Protein AF-A0A9Q1B9K4-F1 (afdb_monomer_lite)

Organism: NCBI:txid171643

pLDDT: mean 74.3, std 15.11, range [30.02, 96.0]

InterPro domains:
  IPR001128 Cytochrome P450 [PF00067] (3-226)
  IPR001128 Cytochrome P450 [PF00067] (227-442)
  IPR001128 Cytochrome P450 [PF00067] (481-640)
  IPR002401 Cytochrome P450, E-class, group I [PR00463] (14-33)
  IPR002401 Cytochrome P450, E-class, group I [PR00463] (38-59)
  IPR002401 Cytochrome P450, E-class, group I [PR00463] (129-147)
  IPR002401 Cytochrome P450, E-class, group I [PR00463] (555-565)
  IPR036396 Cytochrome P450 superfamily [G3DSA:1.10.630.10] (1-227)
  IPR036396 Cytochrome P450 superfamily [G3DSA:1.10.630.10] (228-448)
  IPR036396 Cytochrome P450 superfamily [G3DSA:1.10.630.10] (464-645)
  IPR036396 Cytochrome P450 superfamily [SSF48264] (3-226)
  IPR036396 Cytochrome P450 superfamily [SSF48264] (226-443)
  IPR036396 Cytochrome P450 superfamily [SSF48264] (481-637)
  IPR050182 Cytochrome P450 family 2 [PTHR24300] (11-228)

Secondary structure (DSSP, 8-state):
--SS-HHHHHHHHHHHH-SEEEEEETTEEEEEE-SHHHHHIIIIITTTTT-S----HHHHHHHTT-SSSS--HHHHHHHHHHHHHHHHHTTTTSHHHHHHHHHHHHHHHHHHHTTTT-----HHHHHHHHHHHHHHHHHS----TT-HHHHHHHHHHHHHHHHHTSHHHHHHHH-GGGGGS-HHHHHHHHHHHHHHHHHHHHHHHHHHT--SS---SHHHHHHHHHHHHHHHH-SEEEEEETTEEEEEE-SHHHHHIIIIITTTTT------HHHHHHHTT-SSSS--HHHHHHHHHHHHHHHHHTTTTSHHHHHHHHHHHHHHHHHHHTTTT----THHHHHHHHHHHHHHHHTS----TT-THHHHHHHHHHHHHHHHTSHHHHHHHH-GGGGGG-HHHHHHHHHHHHHHHHHHHHHHHHHHT--TTS--SHHHHHHHHHHHHHHHHHHHHHHHHHHHHSS----EE--S-TT---HHHHHHH-SEEEEEETTEEEEEE-SHHHHHIIIIITTTTT------HHHHHHHTT-STTT--HHHHHHHHHHHHHHHHHTTTTSHHHHHHHHHHHHHHHHHHHTTTT----HHHHHHHHHHHHHHHHHHS----TT-HHHHHHHHHHHHHHHHHHSHHHHHHHHHHH--

Radius of gyration: 34.93 Å; chains: 1; bounding box: 113×52×79 Å

Foldseek 3Di:
DPLVCVVVVVVVVCVVVNQWDWDQQQPDIDIHGHDDVRCCCVCPVVVVVNVFADPFPLLCQQQVLADAPHHGDPRNVVRVVLVVVLVVVCADPHCNLVVLLVVLVVVLVVVVVVCVPPDDDCVLVVLLSVVQSVCCQAQVGHDDSPPVVSSLLSVLVVLLVDLCSHPLSSVCRSPVLCNVVDCSSVSNNVSSVVVVVVVVVSLVVCVVVQDPVDQSHPSSVVVVVVVVVCVVQDQWDWDDDDPDIDIHGHDDVRCCCDCPVVVVVVQADPQQPLLCVLQVLADQPRHGAPRNVVRVVLLVVLLVVLAPPHCNLVVLLVVLVVVLVVVVVVVVPPDDDCPLSVQLSVVQSVCCAAQVDGDDSPDVVSVLLVVLVVLLVVLCPRPLSVVCSVPVVCVVSRPSSVSSNVSSVVVVVVVVVSLVVCVVVADLVDQRHNSSSVVNVVVVVCVVVVVVVVVVVVVCVVVPADADEDDFFPPPPDPVCCVVGNQWYWYDLDPDIDIHGHDDVRCCCDCPVVVVVVQADDDFPVVCVVQVLDDCVRNHHVNNVVRVVVVVVVLVVLPVPHVVLVVLLVVLVVVLVVVVVVCVPPDDDPVLSVLLSVVQSVCCSVVVDGDDSPPPVSSVVSVVVVVVVVVCRHVVVSVVRVVVVVD

Sequence (647 aa):
MDQKRPYRTMLKLSKEYGPVFSLQMGLQKMVVLTGYETIKEALVNQADAFAERPLIPIFEAFAKGFGILFSHGENWKAMRRFALATLRDYGMGKRSIEDKIVEECNVLIKKFKSYEGKPFETTMIMNAAVANIIVSILLGKRFEYEDPTIQRLLQLVNENVRLFGSPSVMLCNMFPALGLLFGARKTVLNNRDEIHAFITATFINHLKDLDKNDQRSFIDTFLIQQQKLSKKYGPIFSLQMGLRKMVVLTGYETVKEALVDQADAFAERPIVPMFEEFSNGLGISFSHGENWKVMRRFALATLRDYGMGKRAIEDKAVEECNVLIKKIGSYEGKPLNTTADINVAIANIMLSIMLGKRFEYDDPTIPRLLHLINENLRLIGTPSVMLFNSFPSLGFLSGARKTLLNNRDELHSFVRATLTNCQNDLDKNNPKNFIDAFLIRQQELFEMVGLALCKYKSASKCLGERSILVKGGLEIIDEVFVQKYGPVFSLHLGLQKIVVLTGYETVKEALVDQADAFAERPYIPLFEEFTKGFGIVRAHGENWKVMRRFTLATLRDYGMGKRSIEDKIVEECVTLVKKFESFERKPFETTQVMNAAVANIIVSILLGKRFEYENLTFQQLLQLVDKIVLLFATPSAMVIEQTFLET

Structure (mmCIF, N/CA/C/O backbone):
data_AF-A0A9Q1B9K4-F1
#
_entry.id   AF-A0A9Q1B9K4-F1
#
loop_
_atom_site.group_PDB
_atom_site.id
_atom_site.type_symbol
_atom_site.label_atom_id
_atom_site.label_alt_id
_atom_site.label_comp_id
_atom_site.label_asym_id
_atom_site.label_entity_id
_atom_site.label_seq_id
_atom_site.pdbx_PDB_ins_code
_atom_site.Cartn_x
_atom_site.Cartn_y
_atom_site.Cartn_z
_atom_site.occupancy
_atom_site.B_iso_or_equiv
_atom_site.auth_seq_id
_atom_site.auth_comp_id
_atom_site.auth_asym_id
_atom_site.auth_atom_id
_atom_site.pdbx_PDB_model_num
ATOM 1 N N . MET A 1 1 ? -11.949 20.423 -26.618 1.00 69.81 1 MET A N 1
ATOM 2 C CA . MET A 1 1 ? -12.929 19.360 -26.295 1.00 69.81 1 MET A CA 1
ATOM 3 C C . MET A 1 1 ? -14.058 19.969 -25.474 1.00 69.81 1 MET A C 1
ATOM 5 O O . MET A 1 1 ? -13.754 20.741 -24.572 1.00 69.81 1 MET A O 1
ATOM 9 N N . ASP A 1 2 ? -15.327 19.659 -25.765 1.00 76.00 2 ASP A N 1
ATOM 10 C CA . ASP A 1 2 ? -16.443 20.007 -24.866 1.00 76.00 2 ASP A CA 1
ATOM 11 C C . ASP A 1 2 ? -16.260 19.255 -23.540 1.00 76.00 2 ASP A C 1
ATOM 13 O O . ASP A 1 2 ? -16.416 18.035 -23.483 1.00 76.00 2 ASP A O 1
ATOM 17 N N . GLN A 1 3 ? -15.889 19.982 -22.484 1.00 67.88 3 GLN A N 1
ATOM 18 C CA . GLN A 1 3 ? -15.562 19.399 -21.182 1.00 67.88 3 GLN A CA 1
ATOM 19 C C . GLN A 1 3 ? -16.783 18.832 -20.448 1.00 67.88 3 GLN A C 1
ATOM 21 O O . GLN A 1 3 ? -16.626 17.960 -19.600 1.00 67.88 3 GLN A O 1
ATOM 26 N N . LYS A 1 4 ? -17.999 19.300 -20.760 1.00 68.88 4 LYS A N 1
ATOM 27 C CA . LYS A 1 4 ? -19.233 18.809 -20.128 1.00 68.88 4 LYS A CA 1
ATOM 28 C C . LYS A 1 4 ? -19.814 17.615 -20.878 1.00 68.88 4 LYS A C 1
ATOM 30 O O . LYS A 1 4 ? -20.524 16.804 -20.288 1.00 68.88 4 LYS A O 1
ATOM 35 N N . ARG A 1 5 ? -19.563 17.517 -22.187 1.00 79.69 5 ARG A N 1
ATOM 36 C CA . ARG A 1 5 ? -20.076 16.441 -23.053 1.00 79.69 5 ARG A CA 1
ATOM 37 C C . ARG A 1 5 ? -18.985 15.923 -23.998 1.00 79.69 5 ARG A C 1
ATOM 39 O O . ARG A 1 5 ? -19.125 16.042 -25.220 1.00 79.69 5 ARG A O 1
ATOM 46 N N . PRO A 1 6 ? -17.920 15.294 -23.466 1.00 80.25 6 PRO A N 1
ATOM 47 C CA . PRO A 1 6 ? -16.776 14.853 -24.266 1.00 80.25 6 PRO A CA 1
ATOM 48 C C . PRO A 1 6 ? -17.174 13.875 -25.378 1.00 80.25 6 PRO A C 1
ATOM 50 O O . PRO A 1 6 ? -16.668 13.986 -26.494 1.00 80.25 6 PRO A O 1
ATOM 53 N N . TYR A 1 7 ? -18.168 13.011 -25.136 1.00 83.69 7 TYR A N 1
ATOM 54 C CA . TYR A 1 7 ? -18.694 12.071 -26.135 1.00 83.69 7 TYR A CA 1
ATOM 55 C C . TYR A 1 7 ? -19.173 12.759 -27.428 1.00 83.69 7 TYR A C 1
ATOM 57 O O . TYR A 1 7 ? -19.006 12.208 -28.511 1.00 83.69 7 TYR A O 1
ATOM 65 N N . ARG A 1 8 ? -19.709 13.990 -27.359 1.00 89.44 8 ARG A N 1
ATOM 66 C CA . ARG A 1 8 ? -20.133 14.739 -28.558 1.00 89.44 8 ARG A CA 1
ATOM 67 C C . ARG A 1 8 ? -18.949 15.186 -29.400 1.00 89.44 8 ARG A C 1
ATOM 69 O O . ARG A 1 8 ? -19.062 15.238 -30.618 1.00 89.44 8 ARG A O 1
ATOM 76 N N . THR A 1 9 ? -17.835 15.527 -28.753 1.00 88.69 9 THR A N 1
ATOM 77 C CA . THR A 1 9 ? -16.597 15.868 -29.462 1.00 88.69 9 THR A CA 1
ATOM 78 C C . THR A 1 9 ? -16.044 14.621 -30.147 1.00 88.69 9 THR A C 1
ATOM 80 O O . THR A 1 9 ? -15.732 14.685 -31.330 1.00 88.69 9 THR A O 1
ATOM 83 N N . MET A 1 10 ? -16.032 13.476 -29.455 1.00 91.00 10 MET A N 1
ATOM 84 C CA . MET A 1 10 ? -15.588 12.200 -30.033 1.00 91.00 10 MET A CA 1
ATOM 85 C C . MET A 1 10 ? -16.417 11.793 -31.255 1.00 91.00 10 MET A C 1
ATOM 87 O O . MET A 1 10 ? -15.850 11.411 -32.269 1.00 91.00 10 MET A O 1
ATOM 91 N N . LEU A 1 11 ? -17.743 11.958 -31.203 1.00 90.12 11 LEU A N 1
ATOM 92 C CA . LEU A 1 11 ? -18.631 11.678 -32.340 1.00 90.12 11 LEU A CA 1
ATOM 93 C C . LEU A 1 11 ? -18.466 12.648 -33.519 1.00 90.12 11 LEU A C 1
ATOM 95 O O . LEU A 1 11 ? -18.821 12.312 -34.644 1.00 90.12 11 LEU A O 1
ATOM 99 N N . LYS A 1 12 ? -17.995 13.878 -33.284 1.00 92.69 12 LYS A N 1
ATOM 100 C CA . LYS A 1 12 ? -17.658 14.802 -34.377 1.00 92.69 12 LYS A CA 1
ATOM 101 C C . LYS A 1 12 ? -16.348 14.388 -35.034 1.00 92.69 12 LYS A C 1
ATOM 103 O O . LYS A 1 12 ? -16.299 14.296 -36.252 1.00 92.69 12 LYS A O 1
ATOM 108 N N . LEU A 1 13 ? -15.337 14.075 -34.225 1.00 92.12 13 LEU A N 1
ATOM 109 C CA . LEU A 1 13 ? -14.039 13.607 -34.707 1.00 92.12 13 LEU A CA 1
ATOM 110 C C . LEU A 1 13 ? -14.161 12.281 -35.461 1.00 92.12 13 LEU A C 1
ATOM 112 O O . LEU A 1 13 ? -13.518 12.118 -36.487 1.00 92.12 13 LEU A O 1
ATOM 116 N N . SER A 1 14 ? -15.050 11.375 -35.048 1.00 94.69 14 SER A N 1
ATOM 117 C CA . SER A 1 14 ? -15.260 10.127 -35.788 1.00 94.69 14 SER A CA 1
ATOM 118 C C . SER A 1 14 ? -15.843 10.326 -37.189 1.00 94.69 14 SER A C 1
ATOM 120 O O . SER A 1 14 ? -15.639 9.488 -38.062 1.00 94.69 14 SER A O 1
ATOM 122 N N . LYS A 1 15 ? -16.563 11.430 -37.435 1.00 94.06 15 LYS A N 1
ATOM 123 C CA . LYS A 1 15 ? -17.042 11.776 -38.784 1.00 94.06 15 LYS A CA 1
ATOM 124 C C . LYS A 1 15 ? -15.919 12.276 -39.691 1.00 94.06 15 LYS A C 1
ATOM 126 O O . LYS A 1 15 ? -16.042 12.156 -40.901 1.00 94.06 15 LYS A O 1
ATOM 131 N N . GLU A 1 16 ? -14.869 12.847 -39.112 1.00 95.19 16 GLU A N 1
ATOM 132 C CA . GLU A 1 16 ? -13.736 13.431 -39.836 1.00 95.19 16 GLU A CA 1
ATOM 133 C C . GLU A 1 16 ? -12.603 12.413 -40.035 1.00 95.19 16 GLU A C 1
ATOM 135 O O . GLU A 1 16 ? -12.105 12.254 -41.142 1.00 95.19 16 GLU A O 1
ATOM 140 N N . TYR A 1 17 ? -12.240 11.681 -38.978 1.00 94.56 17 TYR A N 1
ATOM 141 C CA . TYR A 1 17 ? -11.099 10.755 -38.950 1.00 94.56 17 TYR A CA 1
ATOM 142 C C . TYR A 1 17 ? -11.498 9.280 -39.100 1.00 94.56 17 TYR A C 1
ATOM 144 O O . TYR A 1 17 ? -10.634 8.408 -39.151 1.00 94.56 17 TYR A O 1
ATOM 152 N N . GLY A 1 18 ? -12.798 8.990 -39.177 1.00 94.88 18 GLY A N 1
ATOM 153 C CA . GLY A 1 18 ? -13.329 7.636 -39.289 1.00 94.88 18 GLY A CA 1
ATOM 154 C C . GLY A 1 18 ? -13.598 6.951 -37.940 1.00 94.88 18 GLY A C 1
ATOM 155 O O . GLY A 1 18 ? -13.447 7.547 -36.870 1.00 94.88 18 GLY A O 1
ATOM 156 N N . PRO A 1 19 ? -14.039 5.679 -37.968 1.00 93.94 19 PRO A N 1
ATOM 157 C CA . PRO A 1 19 ? -14.547 4.984 -36.787 1.00 93.94 19 PRO A CA 1
ATOM 158 C C . PRO A 1 19 ? -13.469 4.605 -35.758 1.00 93.94 19 PRO A C 1
ATOM 160 O O . PRO A 1 19 ? -13.807 4.372 -34.595 1.00 93.94 19 PRO A O 1
ATOM 163 N N . VAL A 1 20 ? -12.195 4.578 -36.165 1.00 96.00 20 VAL A N 1
ATOM 164 C CA . VAL A 1 20 ? -11.020 4.344 -35.313 1.00 96.00 20 VAL A CA 1
ATOM 165 C C . VAL A 1 20 ? -10.058 5.507 -35.487 1.00 96.00 20 VAL A C 1
ATOM 167 O O . VAL A 1 20 ? -9.536 5.721 -36.577 1.00 96.00 20 VAL A O 1
ATOM 170 N N . PHE A 1 21 ? -9.789 6.240 -34.413 1.00 94.38 21 PHE A N 1
ATOM 171 C CA . PHE A 1 21 ? -8.839 7.351 -34.442 1.00 94.38 21 PHE A CA 1
ATOM 172 C C . PHE A 1 21 ? -8.091 7.469 -33.117 1.00 94.38 21 PHE A C 1
ATOM 174 O O . PHE A 1 21 ? -8.570 7.030 -32.070 1.00 94.38 21 PHE A O 1
ATOM 181 N N . SER A 1 22 ? -6.895 8.056 -33.150 1.00 92.94 22 SER A N 1
ATOM 182 C CA . SER A 1 22 ? -6.086 8.271 -31.948 1.00 92.94 22 SER A CA 1
ATOM 183 C C . SER A 1 22 ? -6.101 9.724 -31.495 1.00 92.94 22 SER A C 1
ATOM 185 O O . SER A 1 22 ? -6.027 10.633 -32.317 1.00 92.94 22 SER A O 1
ATOM 187 N N . LEU A 1 23 ? -6.110 9.932 -30.182 1.00 89.25 23 LEU A N 1
ATOM 188 C CA . LEU A 1 23 ? -5.998 11.227 -29.527 1.00 89.25 23 LEU A CA 1
ATOM 189 C C . LEU A 1 23 ? -4.808 11.231 -28.579 1.00 89.25 23 LEU A C 1
ATOM 191 O O . LEU A 1 23 ? -4.633 10.303 -27.791 1.00 89.25 23 LEU A O 1
ATOM 195 N N . GLN A 1 24 ? -4.033 12.309 -28.606 1.00 86.75 24 GLN A N 1
ATOM 196 C CA . GLN A 1 24 ? -3.024 12.558 -27.586 1.00 86.75 24 GLN A CA 1
ATOM 197 C C . GLN A 1 24 ? -3.665 13.319 -26.423 1.00 86.75 24 GLN A C 1
ATOM 199 O O . GLN A 1 24 ? -4.112 14.456 -26.566 1.00 86.75 24 GLN A O 1
ATOM 204 N N . MET A 1 25 ? -3.730 12.675 -25.264 1.00 76.69 25 MET A N 1
ATOM 205 C CA . MET A 1 25 ? -4.415 13.155 -24.072 1.00 76.69 25 MET A CA 1
ATOM 206 C C . MET A 1 25 ? -3.388 13.373 -22.965 1.00 76.69 25 MET A C 1
ATOM 208 O O . MET A 1 25 ? -3.104 12.497 -22.149 1.00 76.69 25 MET A O 1
ATOM 212 N N . GLY A 1 26 ? -2.792 14.567 -22.977 1.00 80.31 26 GLY A N 1
ATOM 213 C CA . GLY A 1 26 ? -1.628 14.875 -22.151 1.00 80.31 26 GLY A CA 1
ATOM 214 C C . GLY A 1 26 ? -0.445 14.019 -22.593 1.00 80.31 26 GLY A C 1
ATOM 215 O O . GLY A 1 26 ? -0.083 14.016 -23.769 1.00 80.31 26 GLY A O 1
ATOM 216 N N . LEU A 1 27 ? 0.128 13.258 -21.662 1.00 78.88 27 LEU A N 1
ATOM 217 C CA . LEU A 1 27 ? 1.245 12.352 -21.950 1.00 78.88 27 LEU A CA 1
ATOM 218 C C . LEU A 1 27 ? 0.803 10.987 -22.508 1.00 78.88 27 LEU A C 1
ATOM 220 O O . LEU A 1 27 ? 1.645 10.214 -22.956 1.00 78.88 27 LEU A O 1
ATOM 224 N N . GLN A 1 28 ? -0.499 10.680 -22.513 1.00 77.81 28 GLN A N 1
ATOM 225 C CA . GLN A 1 28 ? -1.016 9.374 -22.925 1.00 77.81 28 GLN A CA 1
ATOM 226 C C . GLN A 1 28 ? -1.666 9.420 -24.308 1.00 77.81 28 GLN A C 1
ATOM 228 O O . GLN A 1 28 ? -2.489 10.287 -24.595 1.00 77.81 28 GLN A O 1
ATOM 233 N N . LYS A 1 29 ? -1.350 8.435 -25.151 1.00 87.62 29 LYS A N 1
ATOM 234 C CA . LYS A 1 29 ? -2.057 8.203 -26.413 1.00 87.62 29 LYS A CA 1
ATOM 235 C C . LYS A 1 29 ? -3.284 7.329 -26.148 1.00 87.62 29 LYS A C 1
ATOM 237 O O . LYS A 1 29 ? -3.152 6.238 -25.605 1.00 87.62 29 LYS A O 1
ATOM 242 N N . MET A 1 30 ? -4.464 7.796 -26.542 1.00 86.94 30 MET A N 1
ATOM 243 C CA . MET A 1 30 ? -5.721 7.047 -26.469 1.00 86.94 30 MET A CA 1
ATOM 244 C C . MET A 1 30 ? -6.222 6.716 -27.871 1.00 86.94 30 MET A C 1
ATOM 246 O O . MET A 1 30 ? -6.117 7.538 -28.776 1.00 86.94 30 MET A O 1
ATOM 250 N N . VAL A 1 31 ? -6.792 5.527 -28.050 1.00 91.44 31 VAL A N 1
ATOM 251 C CA . VAL A 1 31 ? -7.508 5.148 -29.274 1.00 91.44 31 VAL A CA 1
ATOM 252 C C . VAL A 1 31 ? -8.999 5.160 -28.970 1.00 91.44 31 VAL A C 1
ATOM 254 O O . VAL A 1 31 ? -9.439 4.583 -27.977 1.00 91.44 31 VAL A O 1
ATOM 257 N N . VAL A 1 32 ? -9.769 5.847 -29.806 1.00 92.38 32 VAL A N 1
ATOM 258 C CA . VAL A 1 32 ? -11.221 5.948 -29.692 1.00 92.38 32 VAL A CA 1
ATOM 259 C C . VAL A 1 32 ? -11.851 5.0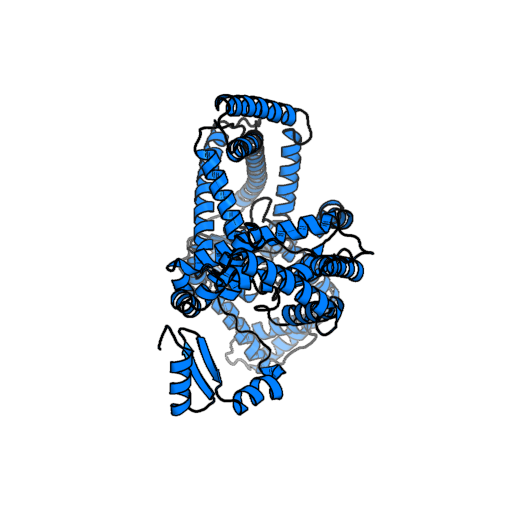69 -30.762 1.00 92.38 32 VAL A C 1
ATOM 261 O O . VAL A 1 32 ? -11.532 5.189 -31.944 1.00 92.38 32 VAL A O 1
ATOM 264 N N . LEU A 1 33 ? -12.755 4.194 -30.326 1.00 93.56 33 LEU A N 1
ATOM 265 C CA . LEU A 1 33 ? -13.547 3.318 -31.180 1.00 93.56 33 LEU A CA 1
ATOM 266 C C . LEU A 1 33 ? -14.987 3.825 -31.209 1.00 93.56 33 LEU A C 1
ATOM 268 O O . LEU A 1 33 ? -15.574 4.106 -30.161 1.00 93.56 33 LEU A O 1
ATOM 272 N N . THR A 1 34 ? -15.563 3.945 -32.400 1.00 93.88 34 THR A N 1
ATOM 273 C CA . THR A 1 34 ? -16.932 4.431 -32.590 1.00 93.88 34 THR A CA 1
ATOM 274 C C . THR A 1 34 ? -17.671 3.598 -33.630 1.00 93.88 34 THR A C 1
ATOM 276 O O . THR A 1 34 ? -17.071 3.082 -34.566 1.00 93.88 34 THR A O 1
ATOM 279 N N . GLY A 1 35 ? -18.991 3.487 -33.474 1.00 91.25 35 GLY A N 1
ATOM 280 C CA . GLY A 1 35 ? -19.830 2.670 -34.352 1.00 91.25 35 GLY A CA 1
ATOM 281 C C . GLY A 1 35 ? -19.901 1.205 -33.917 1.00 91.25 35 GLY A C 1
ATOM 282 O O . GLY A 1 35 ? -18.979 0.665 -33.309 1.00 91.25 35 GLY A O 1
ATOM 283 N N . TYR A 1 36 ? -21.038 0.571 -34.204 1.00 93.06 36 TYR A N 1
ATOM 284 C CA . TYR A 1 36 ? -21.343 -0.782 -33.736 1.00 93.06 36 TYR A CA 1
ATOM 285 C C . TYR A 1 36 ? -20.334 -1.821 -34.238 1.00 93.06 36 TYR A C 1
ATOM 287 O O . TYR A 1 36 ? -19.786 -2.557 -33.422 1.00 93.06 36 TYR A O 1
ATOM 295 N N . GLU A 1 37 ? -20.039 -1.838 -35.542 1.00 94.38 37 GLU A N 1
ATOM 296 C CA . GLU A 1 37 ? -19.149 -2.845 -36.139 1.00 94.38 37 GLU A CA 1
ATOM 297 C C . GLU A 1 37 ? -17.742 -2.800 -35.540 1.00 94.38 37 GLU A C 1
ATOM 299 O O . GLU A 1 37 ? -17.208 -3.822 -35.123 1.00 94.38 37 GLU A O 1
ATOM 304 N N . THR A 1 38 ? -17.167 -1.606 -35.394 1.00 94.44 38 THR A N 1
ATOM 305 C CA . THR A 1 38 ? -15.834 -1.420 -34.805 1.00 94.44 38 THR A CA 1
ATOM 306 C C . THR A 1 38 ? -15.789 -1.818 -33.330 1.00 94.44 38 THR A C 1
ATOM 308 O O . THR A 1 38 ? -14.827 -2.443 -32.887 1.00 94.44 38 THR A O 1
ATOM 311 N N . ILE A 1 39 ? -16.826 -1.481 -32.556 1.00 92.88 39 ILE A N 1
ATOM 312 C CA . ILE A 1 39 ? -16.910 -1.862 -31.139 1.00 92.88 39 ILE A CA 1
ATOM 313 C C . ILE A 1 39 ? -17.082 -3.379 -30.998 1.00 92.88 39 ILE A C 1
ATOM 315 O O . ILE A 1 39 ? -16.452 -3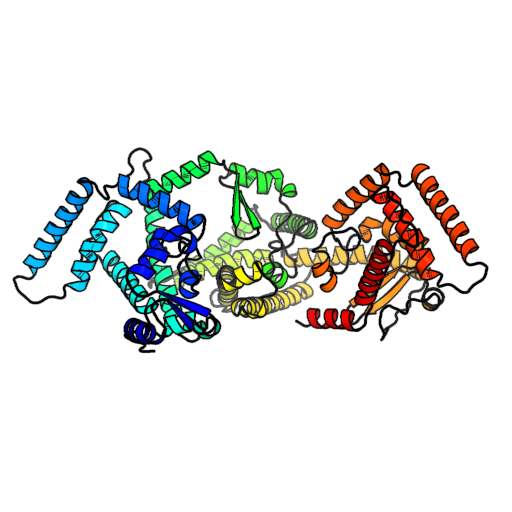.979 -30.130 1.00 92.88 39 ILE A O 1
ATOM 319 N N . LYS A 1 40 ? -17.908 -4.004 -31.845 1.00 91.12 40 LYS A N 1
ATOM 320 C CA . LYS A 1 40 ? -18.105 -5.458 -31.870 1.00 91.12 40 LYS A CA 1
ATOM 321 C C . LYS A 1 40 ? -16.815 -6.181 -32.246 1.00 91.12 40 LYS A C 1
ATOM 323 O O . LYS A 1 40 ? -16.445 -7.136 -31.569 1.00 91.12 40 LYS A O 1
ATOM 328 N N . GLU A 1 41 ? -16.116 -5.704 -33.270 1.00 92.62 41 GLU A N 1
ATOM 329 C CA . GLU A 1 41 ? -14.839 -6.277 -33.689 1.00 92.62 41 GLU A CA 1
ATOM 330 C C . GLU A 1 41 ? -13.822 -6.251 -32.539 1.00 92.62 41 GLU A C 1
ATOM 332 O O . GLU A 1 41 ? -13.275 -7.289 -32.175 1.00 92.62 41 GLU A O 1
ATOM 337 N N . ALA A 1 42 ? -13.644 -5.102 -31.881 1.00 90.50 42 ALA A N 1
ATOM 338 C CA . ALA A 1 42 ? -12.679 -4.972 -30.792 1.00 90.50 42 ALA A CA 1
ATOM 339 C C . ALA A 1 42 ? -13.084 -5.728 -29.512 1.00 90.50 42 ALA A C 1
ATOM 341 O O . ALA A 1 42 ? -12.277 -6.452 -28.937 1.00 90.50 42 ALA A O 1
ATOM 342 N N . LEU A 1 43 ? -14.323 -5.563 -29.036 1.00 87.56 43 LEU A N 1
ATOM 343 C CA . LEU A 1 43 ? -14.731 -6.046 -27.709 1.00 87.56 43 LEU A CA 1
ATOM 344 C C . LEU A 1 43 ? -15.316 -7.466 -27.705 1.00 87.56 43 LEU A C 1
ATOM 346 O O . LEU A 1 43 ? -15.463 -8.041 -26.626 1.00 87.56 43 LEU A O 1
ATOM 350 N N . VAL A 1 44 ? -15.672 -8.022 -28.869 1.00 86.50 44 VAL A N 1
ATOM 351 C CA . VAL A 1 44 ? -16.234 -9.379 -28.993 1.00 86.50 44 VAL A CA 1
ATOM 352 C C . VAL A 1 44 ? -15.312 -10.273 -29.810 1.00 86.50 44 VAL A C 1
ATOM 354 O O . VAL A 1 44 ? -14.855 -11.289 -29.293 1.00 86.50 44 VAL A O 1
ATOM 357 N N . ASN A 1 45 ? -15.008 -9.897 -31.054 1.00 88.62 45 ASN A N 1
ATOM 358 C CA . ASN A 1 45 ? -14.228 -10.761 -31.949 1.00 88.62 45 ASN A CA 1
ATOM 359 C C . ASN A 1 45 ? -12.746 -10.816 -31.540 1.00 88.62 45 ASN A C 1
ATOM 361 O O . ASN A 1 45 ? -12.113 -11.861 -31.660 1.00 88.62 45 ASN A O 1
ATOM 365 N N . GLN A 1 46 ? -12.219 -9.718 -30.989 1.00 89.31 46 GLN A N 1
ATOM 366 C CA . GLN A 1 46 ? -10.847 -9.597 -30.480 1.00 89.31 46 GLN A CA 1
ATOM 367 C C . GLN A 1 46 ? -10.806 -9.387 -28.959 1.00 89.31 46 GLN A C 1
ATOM 369 O O . GLN A 1 46 ? -9.908 -8.724 -28.436 1.00 89.31 46 GLN A O 1
ATOM 374 N N . ALA A 1 47 ? -11.778 -9.957 -28.237 1.00 77.31 47 ALA A N 1
ATOM 375 C CA . ALA A 1 47 ? -11.985 -9.703 -26.813 1.00 77.31 47 ALA A CA 1
ATOM 376 C C . ALA A 1 47 ? -10.716 -9.876 -25.961 1.00 77.31 47 ALA A C 1
ATOM 378 O O . ALA A 1 47 ? -10.498 -9.074 -25.059 1.00 77.31 47 ALA A O 1
ATOM 379 N N . ASP A 1 48 ? -9.858 -10.856 -26.265 1.00 76.81 48 ASP A N 1
ATOM 380 C CA . ASP A 1 48 ? -8.615 -11.092 -25.518 1.00 76.81 48 ASP A CA 1
ATOM 381 C C . ASP A 1 48 ? -7.603 -9.944 -25.661 1.00 76.81 48 ASP A C 1
ATOM 383 O O . ASP A 1 48 ? -6.964 -9.565 -24.680 1.00 76.81 48 ASP A O 1
ATOM 387 N N . ALA A 1 49 ? -7.499 -9.333 -26.847 1.00 78.56 49 ALA A N 1
ATOM 388 C CA . ALA A 1 49 ? -6.595 -8.208 -27.098 1.00 78.56 49 ALA A CA 1
ATOM 389 C C . ALA A 1 49 ? -7.067 -6.906 -26.421 1.00 78.56 49 ALA A C 1
ATOM 391 O O . ALA A 1 49 ? -6.252 -6.051 -26.081 1.00 78.56 49 ALA A O 1
ATOM 392 N N . PHE A 1 50 ? -8.378 -6.765 -26.193 1.00 82.31 50 PHE A N 1
ATOM 393 C CA . PHE A 1 50 ? -9.002 -5.589 -25.569 1.00 82.31 50 PHE A CA 1
ATOM 394 C C . PHE A 1 50 ? -9.513 -5.855 -24.140 1.00 82.31 50 PHE A C 1
ATOM 396 O O . PHE A 1 50 ? -10.213 -5.020 -23.560 1.00 82.31 50 PHE A O 1
ATOM 403 N N . ALA A 1 51 ? -9.175 -7.007 -23.551 1.00 75.44 51 ALA A N 1
ATOM 404 C CA . ALA A 1 51 ? -9.662 -7.410 -22.232 1.00 75.44 51 ALA A CA 1
ATOM 405 C C . ALA A 1 51 ? -9.046 -6.590 -21.089 1.00 75.44 51 ALA A C 1
ATOM 407 O O . ALA A 1 51 ? -9.658 -6.475 -20.020 1.00 75.44 51 ALA A O 1
ATOM 408 N N . GLU A 1 52 ? -7.846 -6.042 -21.295 1.00 78.00 52 GLU A N 1
ATOM 409 C CA . GLU A 1 52 ? -7.100 -5.330 -20.260 1.00 78.00 52 GLU A CA 1
ATOM 410 C C . GLU A 1 52 ? -7.760 -4.007 -19.838 1.00 78.00 52 GLU A C 1
ATOM 412 O O . GLU A 1 52 ? -8.709 -3.497 -20.443 1.00 78.00 52 GLU A O 1
ATOM 417 N N . ARG A 1 53 ? -7.290 -3.463 -18.714 1.00 76.88 53 ARG A N 1
ATOM 418 C CA . ARG A 1 53 ? -7.733 -2.177 -18.177 1.00 76.88 53 ARG A CA 1
ATOM 419 C C . ARG A 1 53 ? -6.555 -1.206 -18.219 1.00 76.88 53 ARG A C 1
ATOM 421 O O . ARG A 1 53 ? -5.463 -1.572 -17.791 1.00 76.88 53 ARG A O 1
ATOM 428 N N . PRO A 1 54 ? -6.748 0.023 -18.726 1.00 73.94 54 PRO A N 1
ATOM 429 C CA . PRO A 1 54 ? -5.678 1.006 -18.728 1.00 73.94 54 PRO A CA 1
ATOM 430 C C . PRO A 1 54 ? -5.324 1.415 -17.295 1.00 73.94 54 PRO A C 1
ATOM 432 O O . PRO A 1 54 ? -6.208 1.623 -16.458 1.00 73.94 54 PRO A O 1
ATOM 435 N N . LEU A 1 55 ? -4.027 1.601 -17.039 1.00 76.06 55 LEU A N 1
ATOM 436 C CA . LEU A 1 55 ? -3.517 2.160 -15.787 1.00 76.06 55 LEU A CA 1
ATOM 437 C C . LEU A 1 55 ? -3.852 3.654 -15.720 1.00 76.06 55 LEU A C 1
ATOM 439 O O . LEU A 1 55 ? -3.109 4.509 -16.210 1.00 76.06 55 LEU A O 1
ATOM 443 N N . ILE A 1 56 ? -5.004 3.970 -15.131 1.00 79.69 56 ILE A N 1
ATOM 444 C CA . ILE A 1 56 ? -5.466 5.347 -14.949 1.00 79.69 56 ILE A CA 1
ATOM 445 C C . ILE A 1 56 ? -5.060 5.819 -13.541 1.00 79.69 56 ILE A C 1
ATOM 447 O O . ILE A 1 56 ? -5.523 5.236 -12.557 1.00 79.69 56 ILE A O 1
ATOM 451 N N . PRO A 1 57 ? -4.262 6.898 -13.405 1.00 83.69 57 PRO A N 1
ATOM 452 C CA . PRO A 1 57 ? -3.683 7.331 -12.130 1.00 83.69 57 PRO A CA 1
ATOM 453 C C . PRO A 1 57 ? -4.675 7.480 -10.969 1.00 83.69 57 PRO A C 1
ATOM 455 O O . PRO A 1 57 ? -4.381 7.045 -9.853 1.00 83.69 57 PRO A O 1
ATOM 458 N N . ILE A 1 58 ? -5.856 8.071 -11.198 1.00 82.06 58 ILE A N 1
ATOM 459 C CA . ILE A 1 58 ? -6.861 8.221 -10.135 1.00 82.06 58 ILE A CA 1
ATOM 460 C C . ILE A 1 58 ? -7.452 6.875 -9.697 1.00 82.06 58 ILE A C 1
ATOM 462 O O . ILE A 1 58 ? -7.691 6.677 -8.506 1.00 82.06 58 ILE A O 1
ATOM 466 N N . PHE A 1 59 ? -7.649 5.937 -10.628 1.00 81.44 59 PHE A N 1
ATOM 467 C CA . PHE A 1 59 ? -8.170 4.605 -10.319 1.00 81.44 59 PHE A CA 1
ATOM 468 C C . PHE A 1 59 ? -7.121 3.754 -9.611 1.00 81.44 59 PHE A C 1
ATOM 470 O O . PHE A 1 59 ? -7.464 3.065 -8.657 1.00 81.44 59 PHE A O 1
ATOM 477 N N . GLU A 1 60 ? -5.844 3.884 -9.972 1.00 82.69 60 GLU A N 1
ATOM 478 C CA . GLU A 1 60 ? -4.748 3.262 -9.225 1.00 82.69 60 GLU A CA 1
ATOM 479 C C . GLU A 1 60 ? -4.650 3.802 -7.796 1.00 82.69 60 GLU A C 1
ATOM 481 O O . GLU A 1 60 ? -4.528 3.039 -6.840 1.00 82.69 60 GLU A O 1
ATOM 486 N N . ALA A 1 61 ? -4.783 5.115 -7.603 1.00 81.38 61 ALA A N 1
ATOM 487 C CA . ALA A 1 61 ? -4.786 5.692 -6.261 1.00 81.38 61 ALA A CA 1
ATOM 488 C C . ALA A 1 61 ? -5.996 5.220 -5.424 1.00 81.38 61 ALA A C 1
ATOM 490 O O . ALA A 1 61 ? -5.864 4.979 -4.217 1.00 81.38 61 ALA A O 1
ATOM 491 N N . PHE A 1 62 ? -7.160 5.060 -6.062 1.00 78.88 62 PHE A N 1
ATOM 492 C CA . PHE A 1 62 ? -8.404 4.622 -5.429 1.00 78.88 62 PHE A CA 1
ATOM 493 C C . PHE A 1 62 ? -8.407 3.118 -5.101 1.00 78.88 62 PHE A C 1
ATOM 495 O O . PHE A 1 62 ? -8.624 2.739 -3.952 1.00 78.88 62 PHE A O 1
ATOM 502 N N . ALA A 1 63 ? -8.129 2.260 -6.084 1.00 73.31 63 ALA A N 1
ATOM 503 C CA . ALA A 1 63 ? -8.266 0.806 -5.993 1.00 73.31 63 ALA A CA 1
ATOM 504 C C . ALA A 1 63 ? -6.954 0.067 -5.680 1.00 73.31 63 ALA A C 1
ATOM 506 O O . ALA A 1 63 ? -6.999 -1.088 -5.260 1.00 73.31 63 ALA A O 1
ATOM 507 N N . LYS A 1 64 ? -5.790 0.713 -5.855 1.00 73.56 64 LYS A N 1
ATOM 508 C CA . LYS A 1 64 ? -4.448 0.118 -5.685 1.00 73.56 64 LYS A CA 1
ATOM 509 C C . LYS A 1 64 ? -4.252 -1.183 -6.488 1.00 73.56 64 LYS A C 1
ATOM 511 O O . LYS A 1 64 ? -3.620 -2.112 -5.998 1.00 73.56 64 LYS A O 1
ATOM 516 N N . GLY A 1 65 ? -4.854 -1.282 -7.675 1.00 71.25 65 GLY A N 1
ATOM 517 C CA . GLY A 1 65 ? -4.820 -2.490 -8.510 1.00 71.25 65 GLY A CA 1
ATOM 518 C C . GLY A 1 65 ? -5.646 -3.682 -7.992 1.00 71.25 65 GLY A C 1
ATOM 519 O O . GLY A 1 65 ? -5.558 -4.775 -8.556 1.00 71.25 65 GLY A O 1
ATOM 520 N N . PHE A 1 66 ? -6.458 -3.504 -6.941 1.00 74.75 66 PHE A N 1
ATOM 521 C CA . PHE A 1 66 ? -7.328 -4.540 -6.370 1.00 74.75 66 PHE A CA 1
ATOM 522 C C . PHE A 1 66 ? -8.799 -4.380 -6.794 1.00 74.75 66 PHE A C 1
ATOM 524 O O . PHE A 1 66 ? -9.225 -3.350 -7.316 1.00 74.75 66 PHE A O 1
ATOM 531 N N . GLY A 1 67 ? -9.603 -5.418 -6.549 1.00 73.19 67 GLY A N 1
ATOM 532 C CA . GLY A 1 67 ? -11.035 -5.440 -6.865 1.00 73.19 67 GLY A CA 1
ATOM 533 C C . GLY A 1 67 ? -11.337 -6.056 -8.232 1.00 73.19 67 GLY A C 1
ATOM 534 O O . GLY A 1 67 ? -10.608 -6.931 -8.693 1.00 73.19 67 GLY A O 1
ATOM 535 N N . ILE A 1 68 ? -12.440 -5.636 -8.863 1.00 76.81 68 ILE A N 1
ATOM 536 C CA . ILE A 1 68 ? -12.912 -6.166 -10.164 1.00 76.81 68 ILE A CA 1
ATOM 537 C C . ILE A 1 68 ? -12.992 -5.070 -11.232 1.00 76.81 68 ILE A C 1
ATOM 539 O O . ILE A 1 68 ? -12.735 -5.327 -12.403 1.00 76.81 68 ILE A O 1
ATOM 543 N N . LEU A 1 69 ? -13.378 -3.849 -10.857 1.00 73.06 69 LEU A N 1
ATOM 544 C CA . LEU A 1 69 ? -13.659 -2.792 -11.832 1.00 73.06 69 LEU A CA 1
ATOM 545 C C . LEU A 1 69 ? -12.379 -2.170 -12.417 1.00 73.06 69 LEU A C 1
ATOM 547 O O . LEU A 1 69 ? -12.340 -1.866 -13.608 1.00 73.06 69 LEU A O 1
ATOM 551 N N . PHE A 1 70 ? -11.348 -2.021 -11.580 1.00 74.25 70 PHE A N 1
ATOM 552 C CA . PHE A 1 70 ? -10.092 -1.324 -11.889 1.00 74.25 70 PHE A CA 1
ATOM 553 C C . PHE A 1 70 ? -8.846 -2.197 -11.678 1.00 74.25 70 PHE A C 1
ATOM 555 O O . PHE A 1 70 ? -7.748 -1.667 -11.568 1.00 74.25 70 PHE A O 1
ATOM 562 N N . SER A 1 71 ? -9.015 -3.512 -11.542 1.00 74.88 71 SER A N 1
ATOM 563 C CA . SER A 1 71 ? -7.904 -4.459 -11.448 1.00 74.88 71 SER A CA 1
ATOM 564 C C . SER A 1 71 ? -7.566 -5.038 -12.818 1.00 74.88 71 SER A C 1
ATOM 566 O O . SER A 1 71 ? -8.382 -5.004 -13.745 1.00 74.88 71 SER A O 1
ATOM 568 N N . HIS A 1 72 ? -6.368 -5.613 -12.923 1.00 71.06 72 HIS A N 1
ATOM 569 C CA . HIS A 1 72 ? -5.795 -6.092 -14.183 1.00 71.06 72 HIS A CA 1
ATOM 570 C C . HIS A 1 72 ? -5.228 -7.504 -14.020 1.00 71.06 72 HIS A C 1
ATOM 572 O O . HIS A 1 72 ? -5.031 -7.989 -12.899 1.00 71.06 72 HIS A O 1
ATOM 578 N N . GLY A 1 73 ? -4.949 -8.163 -15.146 1.00 77.00 73 GLY A N 1
ATOM 579 C CA . GLY A 1 73 ? -4.263 -9.454 -15.180 1.00 77.00 73 GLY A CA 1
ATOM 580 C C . GLY A 1 73 ? -4.966 -10.555 -14.379 1.00 77.00 73 GLY A C 1
ATOM 581 O O . GLY A 1 73 ? -6.194 -10.680 -14.381 1.00 77.00 73 GLY A O 1
ATOM 582 N N . GLU A 1 74 ? -4.180 -11.375 -13.681 1.00 74.88 74 GLU A N 1
ATOM 583 C CA . GLU A 1 74 ? -4.693 -12.532 -12.934 1.00 74.88 74 GLU A CA 1
ATOM 584 C C . GLU A 1 74 ? -5.573 -12.148 -11.737 1.00 74.88 74 GLU A C 1
ATOM 586 O O . GLU A 1 74 ? -6.544 -12.852 -11.448 1.00 74.88 74 GLU A O 1
ATOM 591 N N . ASN A 1 75 ? -5.319 -11.000 -11.095 1.00 71.19 75 ASN A N 1
ATOM 592 C CA . ASN A 1 75 ? -6.161 -10.497 -10.004 1.00 71.19 75 ASN A CA 1
ATOM 593 C C . ASN A 1 75 ? -7.599 -10.265 -10.483 1.00 71.19 75 ASN A C 1
ATOM 595 O O . ASN A 1 75 ? -8.555 -10.716 -9.845 1.00 71.19 75 ASN A O 1
ATOM 599 N N . TRP A 1 76 ? -7.750 -9.622 -11.644 1.00 79.00 76 TRP A N 1
ATOM 600 C CA . TRP A 1 76 ? -9.051 -9.412 -12.271 1.00 79.00 76 TRP A CA 1
ATOM 601 C C . TRP A 1 76 ? -9.728 -10.734 -12.638 1.00 79.00 76 TRP A C 1
ATOM 603 O O . TRP A 1 76 ? -10.884 -10.955 -12.270 1.00 79.00 76 TRP A O 1
ATOM 613 N N . LYS A 1 77 ? -9.013 -11.649 -13.310 1.00 74.81 77 LYS A N 1
ATOM 614 C CA . LYS A 1 77 ? -9.572 -12.949 -13.727 1.00 74.81 77 LYS A CA 1
ATOM 615 C C . LYS A 1 77 ? -10.044 -13.780 -12.536 1.00 74.81 77 LYS A C 1
ATOM 617 O O . LYS A 1 77 ? -11.098 -14.417 -12.606 1.00 74.81 77 LYS A O 1
ATOM 622 N N . ALA A 1 78 ? -9.273 -13.810 -11.450 1.00 78.81 78 ALA A N 1
ATOM 623 C CA . ALA A 1 78 ? -9.628 -14.541 -10.239 1.00 78.81 78 ALA A CA 1
ATOM 624 C C . ALA A 1 78 ? -10.869 -13.936 -9.567 1.00 78.81 78 ALA A C 1
ATOM 626 O O . ALA A 1 78 ? -11.840 -14.653 -9.316 1.00 78.81 78 ALA A O 1
ATOM 627 N N . MET A 1 79 ? -10.876 -12.619 -9.338 1.00 75.94 79 MET A N 1
ATOM 628 C CA . MET A 1 79 ? -11.985 -11.943 -8.655 1.00 75.94 79 MET A CA 1
ATOM 629 C C . MET A 1 79 ? -13.264 -11.902 -9.473 1.00 75.94 79 MET A C 1
ATOM 631 O O . MET A 1 79 ? -14.342 -12.105 -8.920 1.00 75.94 79 MET A O 1
ATOM 635 N N . ARG A 1 80 ? -13.167 -11.750 -10.795 1.00 78.75 80 ARG A N 1
ATOM 636 C CA . ARG A 1 80 ? -14.319 -11.855 -11.692 1.00 78.75 80 ARG A CA 1
ATOM 637 C C . ARG A 1 80 ? -14.936 -13.253 -11.663 1.00 78.75 80 ARG A C 1
ATOM 639 O O . ARG A 1 80 ? -16.152 -13.360 -11.536 1.00 78.75 80 ARG A O 1
ATOM 646 N N . ARG A 1 81 ? -14.126 -14.316 -11.770 1.00 78.75 81 ARG A N 1
ATOM 647 C CA . ARG A 1 81 ? -14.627 -15.704 -11.722 1.00 78.75 81 ARG A CA 1
ATOM 648 C C . ARG A 1 81 ? -15.304 -16.008 -10.393 1.00 78.75 81 ARG A C 1
ATOM 650 O O . ARG A 1 81 ? -16.414 -16.532 -10.396 1.00 78.75 81 ARG A O 1
ATOM 657 N N . PHE A 1 82 ? -14.660 -15.639 -9.286 1.00 82.88 82 PHE A N 1
ATOM 658 C CA . PHE A 1 82 ? -15.235 -15.795 -7.955 1.00 82.88 82 PHE A CA 1
ATOM 659 C C . PHE A 1 82 ? -16.565 -15.040 -7.833 1.00 82.88 82 PHE A C 1
ATOM 661 O O . PHE A 1 82 ? -17.576 -15.648 -7.507 1.00 82.88 82 PHE A O 1
ATOM 668 N N . ALA A 1 83 ? -16.596 -13.746 -8.164 1.00 81.00 83 ALA A N 1
ATOM 669 C CA . ALA A 1 83 ? -17.801 -12.940 -8.002 1.00 81.00 83 ALA A CA 1
ATOM 670 C C . ALA A 1 83 ? -18.970 -13.437 -8.858 1.00 81.00 83 ALA A C 1
ATOM 672 O O . ALA A 1 83 ? -20.089 -13.498 -8.363 1.00 81.00 83 ALA A O 1
ATOM 673 N N . LEU A 1 84 ? -18.730 -13.830 -10.114 1.00 81.50 84 LEU A N 1
ATOM 674 C CA . LEU A 1 84 ? -19.781 -14.374 -10.980 1.00 81.50 84 LEU A CA 1
ATOM 675 C C . LEU A 1 84 ? -20.332 -15.705 -10.460 1.00 81.50 84 LEU A C 1
ATOM 677 O O . LEU A 1 84 ? -21.545 -15.905 -10.487 1.00 81.50 84 LEU A O 1
ATOM 681 N N . ALA A 1 85 ? -19.459 -16.597 -9.980 1.00 82.62 85 ALA A N 1
ATOM 682 C CA . ALA A 1 85 ? -19.882 -17.859 -9.383 1.00 82.62 85 ALA A CA 1
ATOM 683 C C . ALA A 1 85 ? -20.748 -17.606 -8.140 1.00 82.62 85 ALA A C 1
ATOM 685 O O . ALA A 1 85 ? -21.889 -18.060 -8.092 1.00 82.62 85 ALA A O 1
ATOM 686 N N . THR A 1 86 ? -20.255 -16.786 -7.211 1.00 82.88 86 THR A N 1
ATOM 687 C CA . THR A 1 86 ? -20.958 -16.457 -5.969 1.00 82.88 86 THR A CA 1
ATOM 688 C C . THR A 1 86 ? -22.282 -15.735 -6.236 1.00 82.88 86 THR A C 1
ATOM 690 O O . THR A 1 86 ? -23.306 -16.116 -5.684 1.00 82.88 86 THR A O 1
ATOM 693 N N . LEU A 1 87 ? -22.328 -14.741 -7.133 1.00 82.50 87 LEU A N 1
ATOM 694 C CA . LEU A 1 87 ? -23.579 -14.047 -7.476 1.00 82.50 87 LEU A CA 1
ATOM 695 C C . LEU A 1 87 ? -24.633 -15.003 -8.056 1.00 82.50 87 LEU A C 1
ATOM 697 O O . LEU A 1 87 ? -25.813 -14.875 -7.736 1.00 82.50 87 LEU A O 1
ATOM 701 N N . ARG A 1 88 ? -24.224 -15.978 -8.879 1.00 82.19 88 ARG A N 1
ATOM 702 C CA . ARG A 1 88 ? -25.121 -17.016 -9.411 1.00 82.19 88 ARG A CA 1
ATOM 703 C C . ARG A 1 88 ? -25.645 -17.943 -8.309 1.00 82.19 88 ARG A C 1
ATOM 705 O O . ARG A 1 88 ? -26.793 -18.396 -8.379 1.00 82.19 88 ARG A O 1
ATOM 712 N N . ASP A 1 89 ? -24.830 -18.229 -7.299 1.00 83.88 89 ASP A N 1
ATOM 713 C CA . ASP A 1 89 ? -25.240 -19.020 -6.136 1.00 83.88 89 ASP A CA 1
ATOM 714 C C . ASP A 1 89 ? -26.272 -18.256 -5.291 1.00 83.88 89 ASP A C 1
ATOM 716 O O . ASP A 1 89 ? -27.296 -18.834 -4.933 1.00 83.88 89 ASP A O 1
ATOM 720 N N . TYR A 1 90 ? -26.114 -16.935 -5.142 1.00 80.88 90 TYR A N 1
ATOM 721 C CA . TYR A 1 90 ? -27.089 -16.036 -4.497 1.00 80.88 90 TYR A CA 1
ATOM 722 C C . TYR A 1 90 ? -28.289 -15.634 -5.372 1.00 80.88 90 TYR A C 1
ATOM 724 O O . TYR A 1 90 ? -29.069 -14.757 -5.004 1.00 80.88 90 TYR A O 1
ATOM 732 N N . GLY A 1 91 ? -28.485 -16.288 -6.516 1.00 73.56 91 GLY A N 1
ATOM 733 C CA . GLY A 1 91 ? -29.714 -16.150 -7.294 1.00 73.56 91 GLY A CA 1
ATOM 734 C C . GLY A 1 91 ? -29.655 -15.193 -8.475 1.00 73.56 91 GLY A C 1
ATOM 735 O O . GLY A 1 91 ? -30.668 -15.034 -9.149 1.00 73.56 91 GLY A O 1
ATOM 736 N N . MET A 1 92 ? -28.505 -14.592 -8.793 1.00 76.31 92 MET A N 1
ATOM 737 C CA . MET A 1 92 ? -28.369 -13.802 -10.020 1.00 76.31 92 MET A CA 1
ATOM 738 C C . MET A 1 92 ? -28.680 -14.685 -11.241 1.00 76.31 92 MET A C 1
ATOM 740 O O . MET A 1 92 ? -27.984 -15.670 -11.499 1.00 76.31 92 MET A O 1
ATOM 744 N N . GLY A 1 93 ? -29.744 -14.343 -11.974 1.00 70.69 93 GLY A N 1
ATOM 745 C CA . GLY A 1 93 ? -30.263 -15.145 -13.090 1.00 70.69 93 GLY A CA 1
ATOM 746 C C . GLY A 1 93 ? -31.174 -16.318 -12.690 1.00 70.69 93 GLY A C 1
ATOM 747 O O . GLY A 1 93 ? -31.452 -17.171 -13.529 1.00 70.69 93 GLY A O 1
ATOM 748 N N . LYS A 1 94 ? -31.637 -16.385 -11.434 1.00 77.81 94 LYS A N 1
ATOM 749 C CA . LYS A 1 94 ? -32.612 -17.363 -10.913 1.00 77.81 94 LYS A CA 1
ATOM 750 C C . LYS A 1 94 ? -33.811 -16.634 -10.290 1.00 77.81 94 LYS A C 1
ATOM 752 O O . LYS A 1 94 ? -33.701 -15.466 -9.943 1.00 77.81 94 LYS A O 1
ATOM 757 N N . ARG A 1 95 ? -34.933 -17.332 -10.064 1.00 77.25 95 ARG A N 1
ATOM 758 C CA . ARG A 1 95 ? -36.129 -16.751 -9.410 1.00 77.25 95 ARG A CA 1
ATOM 759 C C . ARG A 1 95 ? -35.882 -16.231 -7.989 1.00 77.25 95 ARG A C 1
ATOM 761 O O . ARG A 1 95 ? -36.536 -15.292 -7.578 1.00 77.25 95 ARG A O 1
ATOM 768 N N . SER A 1 96 ? -34.909 -16.759 -7.249 1.00 76.31 96 SER A N 1
ATOM 769 C CA . SER A 1 96 ? -34.670 -16.331 -5.861 1.00 76.31 96 SER A CA 1
ATOM 770 C C . SER A 1 96 ? -34.231 -14.865 -5.710 1.00 76.31 96 SER A C 1
ATOM 772 O O . SER A 1 96 ? -34.386 -14.297 -4.633 1.00 76.31 96 SER A O 1
ATOM 774 N N . ILE A 1 97 ? -33.688 -14.227 -6.759 1.00 83.00 97 ILE A N 1
ATOM 775 C CA . ILE A 1 97 ? -33.431 -12.776 -6.728 1.00 83.00 97 ILE A CA 1
ATOM 776 C C . ILE A 1 97 ? -34.699 -11.957 -6.992 1.00 83.00 97 ILE A C 1
ATOM 778 O O . ILE A 1 97 ? -34.797 -10.824 -6.529 1.00 83.00 97 ILE A O 1
ATOM 782 N N . GLU A 1 98 ? -35.670 -12.530 -7.705 1.00 85.31 98 GLU A N 1
ATOM 783 C CA . GLU A 1 98 ? -36.962 -11.903 -7.987 1.00 85.31 98 GLU A CA 1
ATOM 784 C C . GLU A 1 98 ? -37.693 -11.595 -6.682 1.00 85.31 98 GLU A C 1
ATOM 786 O O . GLU A 1 98 ? -38.146 -10.470 -6.504 1.00 85.31 98 GLU A O 1
ATOM 791 N N . ASP A 1 99 ? -37.688 -12.529 -5.728 1.00 85.19 99 ASP A N 1
ATOM 792 C CA . ASP A 1 99 ? -38.319 -12.342 -4.418 1.00 85.19 99 ASP A CA 1
ATOM 793 C C . ASP A 1 99 ? -37.754 -11.119 -3.674 1.00 85.19 99 ASP A C 1
ATOM 795 O O . ASP A 1 99 ? -38.514 -10.293 -3.170 1.00 85.19 99 ASP A O 1
ATOM 799 N N . LYS A 1 100 ? -36.424 -10.935 -3.684 1.00 84.00 100 LYS A N 1
ATOM 800 C CA . LYS A 1 100 ? -35.754 -9.760 -3.090 1.00 84.00 100 LYS A CA 1
ATOM 801 C C . LYS A 1 100 ? -36.113 -8.457 -3.809 1.00 84.00 100 LYS A C 1
ATOM 803 O O . LYS A 1 100 ? -36.257 -7.417 -3.171 1.00 84.00 100 LYS A O 1
ATOM 808 N N . ILE A 1 101 ? -36.244 -8.496 -5.135 1.00 88.38 101 ILE A N 1
ATOM 809 C CA . ILE A 1 101 ? -36.646 -7.328 -5.931 1.00 88.38 101 ILE A CA 1
ATOM 810 C C . ILE A 1 101 ? -38.102 -6.964 -5.624 1.00 88.38 101 ILE A C 1
ATOM 812 O O . ILE A 1 101 ? -38.403 -5.797 -5.394 1.00 88.38 101 ILE A O 1
ATOM 816 N N . VAL A 1 102 ? -38.996 -7.953 -5.577 1.00 91.75 102 VAL A N 1
ATOM 817 C CA . VAL A 1 102 ? -40.419 -7.767 -5.262 1.00 91.75 102 VAL A CA 1
ATOM 818 C C . VAL A 1 102 ? -40.599 -7.239 -3.839 1.00 91.75 102 VAL A C 1
ATOM 820 O O . VAL A 1 102 ? -41.398 -6.324 -3.625 1.00 91.75 102 VAL A O 1
ATOM 823 N N . GLU A 1 103 ? -39.844 -7.762 -2.871 1.00 90.75 103 GLU A N 1
ATOM 824 C CA . GLU A 1 103 ? -39.809 -7.247 -1.500 1.00 90.75 103 GLU A CA 1
ATOM 825 C C . GLU A 1 103 ? -39.455 -5.753 -1.483 1.00 90.75 103 GLU A C 1
ATOM 827 O O . GLU A 1 103 ? -40.216 -4.941 -0.950 1.00 90.75 103 GLU A O 1
ATOM 832 N N . GLU A 1 104 ? -38.359 -5.370 -2.139 1.00 94.06 104 GLU A N 1
ATOM 833 C CA . GLU A 1 104 ? -37.913 -3.979 -2.180 1.00 94.06 104 GLU A CA 1
ATOM 834 C C . GLU A 1 104 ? -38.900 -3.075 -2.941 1.00 94.06 104 GLU A C 1
ATOM 836 O O . GLU A 1 104 ? -39.174 -1.955 -2.509 1.00 94.06 104 GLU A O 1
ATOM 841 N N . CYS A 1 105 ? -39.523 -3.563 -4.020 1.00 94.50 105 CYS A N 1
ATOM 842 C CA . CYS A 1 105 ? -40.596 -2.849 -4.716 1.00 94.50 105 CYS A CA 1
ATOM 843 C C . CYS A 1 105 ? -41.790 -2.570 -3.795 1.00 94.50 105 CYS A C 1
ATOM 845 O O . CYS A 1 105 ? -42.337 -1.467 -3.813 1.00 94.50 105 CYS A O 1
ATOM 847 N N . ASN A 1 106 ? -42.189 -3.534 -2.962 1.00 95.50 106 ASN A N 1
ATOM 848 C CA . ASN A 1 106 ? -43.279 -3.344 -2.006 1.00 95.50 106 ASN A CA 1
ATOM 849 C C . ASN A 1 106 ? -42.934 -2.287 -0.947 1.00 95.50 106 ASN A C 1
ATOM 851 O O . ASN A 1 106 ? -43.793 -1.477 -0.586 1.00 95.50 106 ASN A O 1
ATOM 855 N N . VAL A 1 107 ? -41.688 -2.265 -0.468 1.00 94.69 107 VAL A N 1
ATOM 856 C CA . VAL A 1 107 ? -41.191 -1.227 0.451 1.00 94.69 107 VAL A CA 1
ATOM 857 C C . VAL A 1 107 ? -41.209 0.146 -0.225 1.00 94.69 107 VAL A C 1
ATOM 859 O O . VAL A 1 107 ? -41.743 1.105 0.338 1.00 94.69 107 VAL A O 1
ATOM 862 N N . LEU A 1 108 ? -40.717 0.235 -1.461 1.00 95.12 108 LEU A N 1
ATOM 863 C CA . LEU A 1 108 ? -40.699 1.468 -2.243 1.00 95.12 108 LEU A CA 1
ATOM 864 C C . LEU A 1 108 ? -42.112 2.021 -2.485 1.00 95.12 108 LEU A C 1
ATOM 866 O O . LEU A 1 108 ? -42.358 3.209 -2.278 1.00 95.12 108 LEU A O 1
ATOM 870 N N . ILE A 1 109 ? -43.071 1.159 -2.846 1.00 95.12 109 ILE A N 1
ATOM 871 C CA . ILE A 1 109 ? -44.481 1.539 -3.026 1.00 95.12 109 ILE A CA 1
ATOM 872 C C . ILE A 1 109 ? -45.059 2.097 -1.723 1.00 95.12 109 ILE A C 1
ATOM 874 O O . ILE A 1 109 ? -45.734 3.129 -1.743 1.00 95.12 109 ILE A O 1
ATOM 878 N N . LYS A 1 110 ? -44.800 1.441 -0.583 1.00 95.38 110 LYS A N 1
ATOM 879 C CA . LYS A 1 110 ? -45.239 1.934 0.732 1.00 95.38 110 LYS A CA 1
ATOM 880 C C . LYS A 1 110 ? -44.640 3.307 1.032 1.00 95.38 110 LYS A C 1
ATOM 882 O O . LYS A 1 110 ? -45.373 4.197 1.462 1.00 95.38 110 LYS A O 1
ATOM 887 N N . LYS A 1 111 ? -43.351 3.505 0.742 1.00 94.19 111 LYS A N 1
ATOM 888 C CA . LYS A 1 111 ? -42.681 4.794 0.935 1.00 94.19 111 LYS A CA 1
ATOM 889 C C . LYS A 1 111 ? -43.278 5.892 0.061 1.00 94.19 111 LYS A C 1
ATOM 891 O O . LYS A 1 111 ? -43.493 6.999 0.533 1.00 94.19 111 LYS A O 1
ATOM 896 N N . PHE A 1 112 ? -43.593 5.608 -1.198 1.00 94.12 112 PHE A N 1
ATOM 897 C CA . PHE A 1 112 ? -44.214 6.604 -2.075 1.00 94.12 112 PHE A CA 1
ATOM 898 C C . PHE A 1 112 ? -45.629 6.963 -1.612 1.00 94.12 112 PHE A C 1
ATOM 900 O O . PHE A 1 112 ? -45.996 8.137 -1.606 1.00 94.12 112 PHE A O 1
ATOM 907 N N . LYS A 1 113 ? -46.403 5.976 -1.142 1.00 95.06 113 LYS A N 1
ATOM 908 C CA . LYS A 1 113 ? -47.738 6.214 -0.576 1.00 95.06 113 LYS A CA 1
ATOM 909 C C . LYS A 1 113 ? -47.707 7.104 0.671 1.00 95.06 113 LYS A C 1
ATOM 911 O O . LYS A 1 113 ? -48.632 7.891 0.841 1.00 95.06 113 LYS A O 1
ATOM 916 N N . SER A 1 114 ? -46.655 7.046 1.496 1.00 94.81 114 SER A N 1
ATOM 917 C CA . SER A 1 114 ? -46.563 7.878 2.709 1.00 94.81 114 SER A CA 1
ATOM 918 C C . SER A 1 114 ? -46.435 9.381 2.439 1.00 94.81 114 SER A C 1
ATOM 920 O O . SER A 1 114 ? -46.588 10.171 3.362 1.00 94.81 114 SER A O 1
ATOM 922 N N . TYR A 1 115 ? -46.147 9.796 1.201 1.00 93.50 115 TYR A N 1
ATOM 923 C CA . TYR A 1 115 ? -46.137 11.215 0.827 1.00 93.50 115 TYR A CA 1
ATOM 924 C C . TYR A 1 115 ? -47.532 11.768 0.506 1.00 93.50 115 TYR A C 1
ATOM 926 O O . TYR A 1 115 ? -47.665 12.975 0.322 1.00 93.50 115 TYR A O 1
ATOM 934 N N . GLU A 1 116 ? -48.571 10.924 0.445 1.00 94.38 116 GLU A N 1
ATOM 935 C CA . GLU A 1 116 ? -49.977 11.348 0.305 1.00 94.38 116 GLU A CA 1
ATOM 936 C C . GLU A 1 116 ? -50.221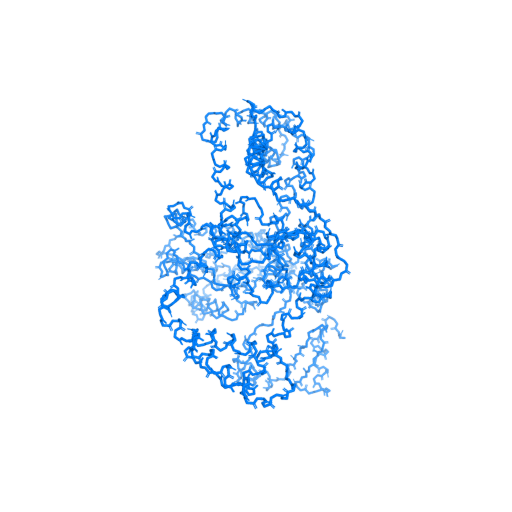 12.285 -0.897 1.00 94.38 116 GLU A C 1
ATOM 938 O O . GLU A 1 116 ? -50.985 13.245 -0.827 1.00 94.38 116 GLU A O 1
ATOM 943 N N . GLY A 1 117 ? -49.526 12.038 -2.013 1.00 90.94 117 GLY A N 1
ATOM 944 C CA . GLY A 1 117 ? -49.626 12.852 -3.231 1.00 90.94 117 GLY A CA 1
ATOM 945 C C . GLY A 1 117 ? -48.857 14.180 -3.197 1.00 90.94 117 GLY A C 1
ATOM 946 O O . GLY A 1 117 ? -48.864 14.904 -4.192 1.00 90.94 117 GLY A O 1
ATOM 947 N N . LYS A 1 118 ? -48.159 14.505 -2.100 1.00 92.88 118 LYS A N 1
ATOM 948 C CA . LYS A 1 118 ? -47.289 15.688 -2.016 1.00 92.88 118 LYS A CA 1
ATOM 949 C C . LYS A 1 118 ? -46.022 15.484 -2.863 1.00 92.88 118 LYS A C 1
ATOM 951 O O . LYS A 1 118 ? -45.498 14.371 -2.897 1.00 92.88 118 LYS A O 1
ATOM 956 N N . PRO A 1 119 ? -45.487 16.534 -3.516 1.00 91.69 119 PRO A N 1
ATOM 957 C CA . PRO A 1 119 ? -44.206 16.449 -4.216 1.00 91.69 119 PRO A CA 1
ATOM 958 C C . PRO A 1 119 ? -43.055 16.080 -3.268 1.00 91.69 119 PRO A C 1
ATOM 960 O O . PRO A 1 119 ? -42.980 16.600 -2.154 1.00 91.69 119 PRO A O 1
ATOM 963 N N . PHE A 1 120 ? -42.136 15.222 -3.717 1.00 90.94 120 PHE A N 1
ATOM 964 C CA . PHE A 1 120 ? -40.949 14.823 -2.956 1.00 90.94 120 PHE A CA 1
ATOM 965 C C . PHE A 1 120 ? -39.752 14.512 -3.869 1.00 90.94 120 PHE A C 1
ATOM 967 O O . PHE A 1 120 ? -39.904 14.280 -5.068 1.00 90.94 120 PHE A O 1
ATOM 974 N N . GLU A 1 121 ? -38.548 14.526 -3.293 1.00 86.00 121 GLU A N 1
ATOM 975 C CA . GLU A 1 121 ? -37.298 14.174 -3.980 1.00 86.00 121 GLU A CA 1
ATOM 976 C C . GLU A 1 121 ? -37.177 12.643 -4.076 1.00 86.00 121 GLU A C 1
ATOM 978 O O . GLU A 1 121 ? -37.213 11.951 -3.059 1.00 86.00 121 GLU A O 1
ATOM 983 N N . THR A 1 122 ? -37.065 12.101 -5.291 1.00 89.50 122 THR A N 1
ATOM 984 C CA . THR A 1 122 ? -37.080 10.646 -5.530 1.00 89.50 122 THR A CA 1
ATOM 985 C C . THR A 1 122 ? -35.689 10.038 -5.675 1.00 89.50 122 THR A C 1
ATOM 987 O O . THR A 1 122 ? -35.542 8.831 -5.486 1.00 89.50 122 THR A O 1
ATOM 990 N N . THR A 1 123 ? -34.659 10.827 -5.991 1.00 87.12 123 THR A N 1
ATOM 991 C CA . THR A 1 123 ? -33.326 10.332 -6.360 1.00 87.12 123 THR A CA 1
ATOM 992 C C . THR A 1 123 ? -32.710 9.495 -5.250 1.00 87.12 123 THR A C 1
ATOM 994 O O . THR A 1 123 ? -32.254 8.381 -5.508 1.00 87.12 123 THR A O 1
ATOM 997 N N . MET A 1 124 ? -32.696 9.994 -4.010 1.00 85.25 124 MET A N 1
ATOM 998 C CA . MET A 1 124 ? -32.082 9.253 -2.900 1.00 85.25 124 MET A CA 1
ATOM 999 C C . MET A 1 124 ? -32.870 7.991 -2.539 1.00 85.25 124 MET A C 1
ATOM 1001 O O . MET A 1 124 ? -32.260 6.955 -2.290 1.00 85.25 124 MET A O 1
ATOM 1005 N N . ILE A 1 125 ? -34.204 8.045 -2.591 1.00 90.06 125 ILE A N 1
ATOM 1006 C CA . ILE A 1 125 ? -35.074 6.899 -2.289 1.00 90.06 125 ILE A CA 1
ATOM 1007 C C . ILE A 1 125 ? -34.901 5.802 -3.348 1.00 90.06 125 ILE A C 1
ATOM 1009 O O . ILE A 1 125 ? -34.705 4.638 -3.010 1.00 90.06 125 ILE A O 1
ATOM 1013 N N . MET A 1 126 ? -34.895 6.172 -4.631 1.00 91.12 126 MET A N 1
ATOM 1014 C CA . MET A 1 126 ? -34.673 5.234 -5.735 1.00 91.12 126 MET A CA 1
ATOM 1015 C C . MET A 1 126 ? -33.274 4.614 -5.681 1.00 91.12 126 MET A C 1
ATOM 1017 O O . MET A 1 126 ? -33.128 3.402 -5.837 1.00 91.12 126 MET A O 1
ATOM 1021 N N . ASN A 1 127 ? -32.244 5.424 -5.416 1.00 86.94 127 ASN A N 1
ATOM 1022 C CA . ASN A 1 127 ? -30.878 4.930 -5.263 1.00 86.94 127 ASN A CA 1
ATOM 1023 C C . ASN A 1 127 ? -30.752 3.967 -4.076 1.00 86.94 127 ASN A C 1
ATOM 1025 O O . ASN A 1 127 ? -30.071 2.951 -4.199 1.00 86.94 127 ASN A O 1
ATOM 1029 N N . ALA A 1 128 ? -31.417 4.255 -2.953 1.00 89.56 128 ALA A N 1
ATOM 1030 C CA . ALA A 1 128 ? -31.432 3.380 -1.785 1.00 89.56 128 ALA A CA 1
ATOM 1031 C C . ALA A 1 128 ? -32.166 2.065 -2.056 1.00 89.56 128 ALA A C 1
ATOM 1033 O O . ALA A 1 128 ? -31.649 1.018 -1.682 1.00 89.56 128 ALA A O 1
ATOM 1034 N N . ALA A 1 129 ? -33.289 2.090 -2.778 1.00 91.06 129 ALA A N 1
ATOM 1035 C CA . ALA A 1 129 ? -33.997 0.876 -3.180 1.00 91.06 129 ALA A CA 1
ATOM 1036 C C . ALA A 1 129 ? -33.122 -0.034 -4.059 1.00 91.06 129 ALA A C 1
ATOM 1038 O O . ALA A 1 129 ? -32.938 -1.214 -3.767 1.00 91.06 129 ALA A O 1
ATOM 1039 N N . VAL A 1 130 ? -32.484 0.524 -5.093 1.00 89.56 130 VAL A N 1
ATOM 1040 C CA . VAL A 1 130 ? -31.571 -0.249 -5.954 1.00 89.56 130 VAL A CA 1
ATOM 1041 C C . VAL A 1 130 ? -30.360 -0.756 -5.165 1.00 89.56 130 VAL A C 1
ATOM 1043 O O . VAL A 1 130 ? -29.957 -1.912 -5.314 1.00 89.56 130 VAL A O 1
ATOM 1046 N N . ALA A 1 131 ? -29.785 0.083 -4.301 1.00 87.44 131 ALA A N 1
ATOM 1047 C CA . ALA A 1 131 ? -28.658 -0.310 -3.468 1.00 87.44 131 ALA A CA 1
ATOM 1048 C C . ALA A 1 131 ? -29.035 -1.407 -2.470 1.00 87.44 131 ALA A C 1
ATOM 1050 O O . ALA A 1 131 ? -28.240 -2.319 -2.283 1.00 87.44 131 ALA A O 1
ATOM 1051 N N . ASN A 1 132 ? -30.234 -1.384 -1.886 1.00 90.06 132 ASN A N 1
ATOM 1052 C CA . ASN A 1 132 ? -30.702 -2.403 -0.948 1.00 90.06 132 ASN A CA 1
ATOM 1053 C C . ASN A 1 132 ? -30.782 -3.792 -1.577 1.00 90.06 132 ASN A C 1
ATOM 1055 O O . ASN A 1 132 ? -30.411 -4.764 -0.922 1.00 90.06 132 ASN A O 1
ATOM 1059 N N . ILE A 1 133 ? -31.159 -3.904 -2.854 1.00 88.69 133 ILE A N 1
ATOM 1060 C CA . ILE A 1 133 ? -31.115 -5.192 -3.563 1.00 88.69 133 ILE A CA 1
ATOM 1061 C C . ILE A 1 133 ? -29.682 -5.743 -3.535 1.00 88.69 133 ILE A C 1
ATOM 1063 O O . ILE A 1 133 ? -29.463 -6.875 -3.106 1.00 88.69 133 ILE A O 1
ATOM 1067 N N . ILE A 1 134 ? -28.696 -4.919 -3.904 1.00 86.12 134 ILE A N 1
ATOM 1068 C CA . ILE A 1 134 ? -27.274 -5.294 -3.935 1.00 86.12 134 ILE A CA 1
ATOM 1069 C C . ILE A 1 134 ? -26.749 -5.579 -2.521 1.00 86.12 134 ILE A C 1
ATOM 1071 O O . ILE A 1 134 ? -26.123 -6.606 -2.274 1.00 86.12 134 ILE A O 1
ATOM 1075 N N . VAL A 1 135 ? -27.017 -4.683 -1.577 1.00 85.38 135 VAL A N 1
ATOM 1076 C CA . VAL A 1 135 ? -26.563 -4.763 -0.187 1.00 85.38 135 VAL A CA 1
ATOM 1077 C C . VAL A 1 135 ? -27.161 -5.976 0.521 1.00 85.38 135 VAL A C 1
ATOM 1079 O O . VAL A 1 135 ? -26.453 -6.632 1.278 1.00 85.38 135 VAL A O 1
ATOM 1082 N N . SER A 1 136 ? -28.400 -6.360 0.210 1.00 86.31 136 SER A N 1
ATOM 1083 C CA . SER A 1 136 ? -29.010 -7.573 0.759 1.00 86.31 136 SER A CA 1
ATOM 1084 C C . SER A 1 136 ? -28.323 -8.856 0.285 1.00 86.31 136 SER A C 1
ATOM 1086 O O . SER A 1 136 ? -28.345 -9.849 1.006 1.00 86.31 136 SER A O 1
ATOM 1088 N N . ILE A 1 137 ? -27.709 -8.854 -0.904 1.00 85.69 137 ILE A N 1
ATOM 1089 C CA . ILE A 1 137 ? -26.882 -9.966 -1.400 1.00 85.69 137 ILE A CA 1
ATOM 1090 C C . ILE A 1 137 ? -25.500 -9.919 -0.735 1.00 85.69 137 ILE A C 1
ATOM 1092 O O . ILE A 1 137 ? -24.947 -10.945 -0.339 1.00 85.69 137 ILE A O 1
ATOM 1096 N N . LEU A 1 138 ? -24.930 -8.717 -0.611 1.00 84.00 138 LEU A N 1
ATOM 1097 C CA . LEU A 1 138 ? -23.579 -8.531 -0.090 1.00 84.00 138 LEU A CA 1
ATOM 1098 C C . LEU A 1 138 ? -23.470 -8.783 1.414 1.00 84.00 138 LEU A C 1
ATOM 1100 O O . LEU A 1 138 ? -22.489 -9.384 1.839 1.00 84.00 138 LEU A O 1
ATOM 1104 N N . LEU A 1 139 ? -24.449 -8.313 2.190 1.00 84.50 139 LEU A N 1
ATOM 1105 C CA . LEU A 1 139 ? -24.444 -8.285 3.657 1.00 84.50 139 LEU A CA 1
ATOM 1106 C C . LEU A 1 139 ? -25.509 -9.193 4.284 1.00 84.50 139 LEU A C 1
ATOM 1108 O O . LEU A 1 139 ? -25.540 -9.340 5.500 1.00 84.50 139 LEU A O 1
ATOM 1112 N N . GLY A 1 140 ? -26.433 -9.740 3.489 1.00 84.31 140 GLY A N 1
ATOM 1113 C CA . GLY A 1 140 ? -27.564 -10.513 4.012 1.00 84.31 140 GLY A CA 1
ATOM 1114 C C . GLY A 1 140 ? -28.656 -9.671 4.690 1.00 84.31 140 GLY A C 1
ATOM 1115 O O . GLY A 1 140 ? -29.569 -10.238 5.280 1.00 84.31 140 GLY A O 1
ATOM 1116 N N . LYS A 1 141 ? -28.597 -8.331 4.618 1.00 87.62 141 LYS A N 1
ATOM 1117 C CA . LYS A 1 141 ? -29.576 -7.417 5.242 1.00 87.62 141 LYS A CA 1
ATOM 1118 C C . LYS A 1 141 ? -29.897 -6.198 4.373 1.00 87.62 141 LYS A C 1
ATOM 1120 O O . LYS A 1 141 ? -29.076 -5.806 3.546 1.00 87.62 141 LYS A O 1
ATOM 1125 N N . ARG A 1 142 ? -31.062 -5.581 4.599 1.00 90.25 142 ARG A N 1
ATOM 1126 C CA . ARG A 1 142 ? -31.449 -4.277 4.023 1.00 90.25 142 ARG A CA 1
ATOM 1127 C C . ARG A 1 142 ? -31.275 -3.146 5.035 1.00 90.25 142 ARG A C 1
ATOM 1129 O O . ARG A 1 142 ? -31.279 -3.393 6.240 1.00 90.25 142 ARG A O 1
ATOM 1136 N N . PHE A 1 143 ? -31.156 -1.923 4.536 1.00 90.69 143 PHE A N 1
ATOM 1137 C CA . PHE A 1 143 ? -31.231 -0.706 5.342 1.00 90.69 143 PHE A CA 1
ATOM 1138 C C . PHE A 1 143 ? -32.564 0.004 5.104 1.00 90.69 143 PHE A C 1
ATOM 1140 O O . PHE A 1 143 ? -33.146 -0.087 4.020 1.00 90.69 143 PHE A O 1
ATOM 1147 N N . GLU A 1 144 ? -33.038 0.746 6.100 1.00 92.62 144 GLU A N 1
ATOM 1148 C CA . GLU A 1 144 ? -34.121 1.702 5.869 1.00 92.62 144 GLU A CA 1
ATOM 1149 C C . GLU A 1 144 ? -33.636 2.864 4.997 1.00 92.62 144 GLU A C 1
ATOM 1151 O O . GLU A 1 144 ? -32.459 3.223 5.024 1.00 92.62 144 GLU A O 1
ATOM 1156 N N . TYR A 1 145 ? -34.530 3.477 4.218 1.00 91.06 145 TYR A N 1
ATOM 1157 C CA . TYR A 1 145 ? -34.152 4.572 3.311 1.00 91.06 145 TYR A CA 1
ATOM 1158 C C . TYR A 1 145 ? -33.642 5.815 4.047 1.00 91.06 145 TYR A C 1
ATOM 1160 O O . TYR A 1 145 ? -32.854 6.589 3.500 1.00 91.06 145 TYR A O 1
ATOM 1168 N N . GLU A 1 146 ? -34.078 5.996 5.290 1.00 89.12 146 GLU A N 1
ATOM 1169 C CA . GLU A 1 146 ? -33.654 7.070 6.185 1.00 89.12 146 GLU A CA 1
ATOM 1170 C C . GLU A 1 146 ? -32.417 6.710 7.012 1.00 89.12 146 GLU A C 1
ATOM 1172 O O . GLU A 1 146 ? -31.926 7.558 7.755 1.00 89.12 146 GLU A O 1
ATOM 1177 N N . ASP A 1 147 ? -31.900 5.481 6.900 1.00 92.50 147 ASP A N 1
ATOM 1178 C CA . ASP A 1 147 ? -30.718 5.076 7.650 1.00 92.50 147 ASP A CA 1
ATOM 1179 C C . ASP A 1 147 ? -29.515 5.952 7.237 1.00 92.50 147 ASP A C 1
ATOM 1181 O O . ASP A 1 147 ? -29.149 6.006 6.053 1.00 92.50 147 ASP A O 1
ATOM 1185 N N . PRO A 1 148 ? -28.870 6.647 8.191 1.00 92.44 148 PRO A N 1
ATOM 1186 C CA . PRO A 1 148 ? -27.795 7.582 7.876 1.00 92.44 148 PRO A CA 1
ATOM 1187 C C . PRO A 1 148 ? -26.588 6.885 7.236 1.00 92.44 148 PRO A C 1
ATOM 1189 O O . PRO A 1 148 ? -25.862 7.501 6.456 1.00 92.44 148 PRO A O 1
ATOM 1192 N N . THR A 1 149 ? -26.390 5.595 7.509 1.00 90.81 149 THR A N 1
ATOM 1193 C CA . THR A 1 149 ? -25.294 4.788 6.970 1.00 90.81 149 THR A CA 1
ATOM 1194 C C . THR A 1 149 ? -25.454 4.588 5.468 1.00 90.81 149 THR A C 1
ATOM 1196 O O . THR A 1 149 ? -24.533 4.900 4.710 1.00 90.81 149 THR A O 1
ATOM 1199 N N . ILE A 1 150 ? -26.619 4.109 5.006 1.00 88.00 150 ILE A N 1
ATOM 1200 C CA . ILE A 1 150 ? -26.838 3.893 3.567 1.00 88.00 150 ILE A CA 1
ATOM 1201 C C . ILE A 1 150 ? -26.909 5.223 2.819 1.00 88.00 150 ILE A C 1
ATOM 1203 O O . ILE A 1 150 ? -26.339 5.341 1.735 1.00 88.00 150 ILE A O 1
ATOM 1207 N N . GLN A 1 151 ? -27.510 6.257 3.415 1.00 91.12 151 GLN A N 1
ATOM 1208 C CA . GLN A 1 151 ? -27.526 7.590 2.815 1.00 91.12 151 GLN A CA 1
ATOM 1209 C C . GLN A 1 151 ? -26.114 8.147 2.633 1.00 91.12 151 GLN A C 1
ATOM 1211 O O . GLN A 1 151 ? -25.794 8.657 1.556 1.00 91.12 151 GLN A O 1
ATOM 1216 N N . ARG A 1 152 ? -25.246 8.007 3.643 1.00 94.31 152 ARG A N 1
ATOM 1217 C CA . ARG A 1 152 ? -23.858 8.463 3.553 1.00 94.31 152 ARG A CA 1
ATOM 1218 C C . ARG A 1 152 ? -23.076 7.687 2.497 1.00 94.31 152 ARG A C 1
ATOM 1220 O O . ARG A 1 152 ? -22.401 8.301 1.676 1.00 94.31 152 ARG A O 1
ATOM 1227 N N . LEU A 1 153 ? -23.217 6.362 2.446 1.00 90.19 153 LEU A N 1
ATOM 1228 C CA . LEU A 1 153 ? -22.571 5.542 1.416 1.00 90.19 153 LEU A CA 1
ATOM 1229 C C . LEU A 1 153 ? -23.012 5.942 0.003 1.00 90.19 153 LEU A C 1
ATOM 1231 O O . LEU A 1 153 ? -22.170 6.108 -0.879 1.00 90.19 153 LEU A O 1
ATOM 1235 N N . LEU A 1 154 ? -24.312 6.159 -0.210 1.00 89.56 154 LEU A N 1
ATOM 1236 C CA . LEU A 1 154 ? -24.843 6.619 -1.495 1.00 89.56 154 LEU A CA 1
ATOM 1237 C C . LEU A 1 154 ? -24.309 7.999 -1.881 1.00 89.56 154 LEU A C 1
ATOM 1239 O O . LEU A 1 154 ? -23.977 8.215 -3.046 1.00 89.56 154 LEU A O 1
ATOM 1243 N N . GLN A 1 155 ? -24.189 8.924 -0.926 1.00 92.62 155 GLN A N 1
ATOM 1244 C CA . GLN A 1 155 ? -23.580 10.234 -1.166 1.00 92.62 155 GLN A CA 1
ATOM 1245 C C . GLN A 1 155 ? -22.123 10.096 -1.618 1.00 92.62 155 GLN A C 1
ATOM 1247 O O . GLN A 1 155 ? -21.761 10.670 -2.644 1.00 92.62 155 GLN A O 1
ATOM 1252 N N . LEU A 1 156 ? -21.316 9.291 -0.917 1.00 92.44 156 LEU A N 1
ATOM 1253 C CA . LEU A 1 156 ? -19.908 9.058 -1.258 1.00 92.44 156 LEU A CA 1
ATOM 1254 C C . LEU A 1 156 ? -19.752 8.426 -2.648 1.00 92.44 156 LEU A C 1
ATOM 1256 O O . LEU A 1 156 ? -18.896 8.840 -3.433 1.00 92.44 156 LEU A O 1
ATOM 1260 N N . VAL A 1 157 ? -20.593 7.442 -2.984 1.00 86.44 157 VAL A N 1
ATOM 1261 C CA . VAL A 1 157 ? -20.597 6.799 -4.308 1.00 86.44 157 VAL A CA 1
ATOM 1262 C C . VAL A 1 157 ? -20.982 7.802 -5.396 1.00 86.44 157 VAL A C 1
ATOM 1264 O O . VAL A 1 157 ? -20.269 7.925 -6.393 1.00 86.44 157 VAL A O 1
ATOM 1267 N N . ASN A 1 158 ? -22.064 8.558 -5.200 1.00 86.88 158 ASN A N 1
ATOM 1268 C CA . ASN A 1 158 ? -22.527 9.558 -6.162 1.00 86.88 158 ASN A CA 1
ATOM 1269 C C . ASN A 1 158 ? -21.502 10.680 -6.371 1.00 86.88 158 ASN A C 1
ATOM 1271 O O . ASN A 1 158 ? -21.280 11.116 -7.504 1.00 86.88 158 ASN A O 1
ATOM 1275 N N . GLU A 1 159 ? -20.854 11.134 -5.299 1.00 91.50 159 GLU A N 1
ATOM 1276 C CA . GLU A 1 159 ? -19.789 12.128 -5.368 1.00 91.50 159 GLU A CA 1
ATOM 1277 C C . GLU A 1 159 ? -18.581 11.588 -6.138 1.00 91.50 159 GLU A C 1
ATOM 1279 O O . GLU A 1 159 ? -18.107 12.249 -7.060 1.00 91.50 159 GLU A O 1
ATOM 1284 N N . ASN A 1 160 ? -18.137 10.359 -5.855 1.00 88.19 160 ASN A N 1
ATOM 1285 C CA . ASN A 1 160 ? -17.028 9.737 -6.578 1.00 88.19 160 ASN A CA 1
ATOM 1286 C C . ASN A 1 160 ? -17.329 9.574 -8.074 1.00 88.19 160 ASN A C 1
ATOM 1288 O O . ASN A 1 160 ? -16.478 9.904 -8.897 1.00 88.19 160 ASN A O 1
ATOM 1292 N N . VAL A 1 161 ? -18.540 9.145 -8.452 1.00 83.50 161 VAL A N 1
ATOM 1293 C CA . VAL A 1 161 ? -18.950 9.046 -9.868 1.00 83.50 161 VAL A CA 1
ATOM 1294 C C . VAL A 1 161 ? -18.886 10.413 -10.557 1.00 83.50 161 VAL A C 1
ATOM 1296 O O . VAL A 1 161 ? -18.348 10.524 -11.661 1.00 83.50 161 VAL A O 1
ATOM 1299 N N . ARG A 1 162 ? -19.375 11.473 -9.898 1.00 86.19 162 ARG A N 1
ATOM 1300 C CA . ARG A 1 162 ? -19.288 12.846 -10.423 1.00 86.19 162 ARG A CA 1
ATOM 1301 C C . ARG A 1 162 ? -17.841 13.326 -10.534 1.00 86.19 162 ARG A C 1
ATOM 1303 O O . ARG A 1 162 ? -17.480 13.927 -11.544 1.00 86.19 162 ARG A O 1
ATOM 1310 N N . LEU A 1 163 ? -17.012 13.051 -9.527 1.00 86.94 163 LEU A N 1
ATOM 1311 C CA . LEU A 1 163 ? -15.604 13.444 -9.503 1.00 86.94 163 LEU A CA 1
ATOM 1312 C C . LEU A 1 163 ? -14.801 12.714 -10.579 1.00 86.94 163 LEU A C 1
ATOM 1314 O O . LEU A 1 163 ? -14.042 13.368 -11.289 1.00 86.94 163 LEU A O 1
ATOM 1318 N N . PHE A 1 164 ? -14.997 11.410 -10.782 1.00 82.50 164 PHE A N 1
ATOM 1319 C CA . PHE A 1 164 ? -14.302 10.659 -11.834 1.00 82.50 164 PHE A CA 1
ATOM 1320 C C . PHE A 1 164 ? -14.595 11.188 -13.242 1.00 82.50 164 PHE A C 1
ATOM 1322 O O . PHE A 1 164 ? -13.710 11.165 -14.094 1.00 82.50 164 PHE A O 1
ATOM 1329 N N . GLY A 1 165 ? -15.802 11.713 -13.475 1.00 78.81 165 GLY A N 1
ATOM 1330 C CA . GLY A 1 165 ? -16.176 12.380 -14.725 1.00 78.81 165 GLY A CA 1
ATOM 1331 C C . GLY A 1 165 ? -15.813 13.868 -14.799 1.00 78.81 165 GLY A C 1
ATOM 1332 O O . GLY A 1 165 ? -16.118 14.515 -15.800 1.00 78.81 165 GLY A O 1
ATOM 1333 N N . SER A 1 166 ? -15.209 14.442 -13.756 1.00 83.12 166 SER A N 1
ATOM 1334 C CA . SER A 1 166 ? -14.946 15.880 -13.692 1.00 83.12 166 SER A CA 1
ATOM 1335 C C . SER A 1 166 ? -13.711 16.291 -14.512 1.00 83.12 166 SER A C 1
ATOM 1337 O O . SER A 1 166 ? -12.727 15.545 -14.575 1.00 83.12 166 SER A O 1
ATOM 1339 N N . PRO A 1 167 ? -13.692 17.512 -15.084 1.00 79.25 167 PRO A N 1
ATOM 1340 C CA . PRO A 1 167 ? -12.518 18.024 -15.793 1.00 79.25 167 PRO A CA 1
ATOM 1341 C C . PRO A 1 167 ? -11.252 18.076 -14.925 1.00 79.25 167 PRO A C 1
ATOM 1343 O O . PRO A 1 167 ? -10.152 17.880 -15.433 1.00 79.25 167 PRO A O 1
ATOM 1346 N N . SER A 1 168 ? -11.384 18.295 -13.613 1.00 79.94 168 SER A N 1
ATOM 1347 C CA . SER A 1 168 ? -10.243 18.348 -12.692 1.00 79.94 168 SER A CA 1
ATOM 1348 C C . SER A 1 168 ? -9.576 16.982 -12.517 1.00 79.94 168 SER A C 1
ATOM 1350 O O . SER A 1 168 ? -8.353 16.890 -12.601 1.00 79.94 168 SER A O 1
ATOM 1352 N N . VAL A 1 169 ? -10.352 15.906 -12.345 1.00 81.69 169 VAL A N 1
ATOM 1353 C CA . VAL A 1 169 ? -9.810 14.536 -12.298 1.00 81.69 169 VAL A CA 1
ATOM 1354 C C . VAL A 1 169 ? -9.254 14.117 -13.656 1.00 81.69 169 VAL A C 1
ATOM 1356 O O . VAL A 1 169 ? -8.206 13.477 -13.718 1.00 81.69 169 VAL A O 1
ATOM 1359 N N . MET A 1 170 ? -9.892 14.534 -14.750 1.00 79.25 170 MET A N 1
ATOM 1360 C CA . MET A 1 170 ? -9.370 14.306 -16.094 1.00 79.25 170 MET A CA 1
ATOM 1361 C C . MET A 1 170 ? -7.975 14.927 -16.278 1.00 79.25 170 MET A C 1
ATOM 1363 O O . MET A 1 170 ? -7.065 14.254 -16.758 1.00 79.25 170 MET A O 1
ATOM 1367 N N . LEU A 1 171 ? -7.774 16.166 -15.817 1.00 77.81 171 LEU A N 1
ATOM 1368 C CA . LEU A 1 171 ? -6.464 16.823 -15.819 1.00 77.81 171 LEU A CA 1
ATOM 1369 C C . LEU A 1 171 ? -5.457 16.124 -14.897 1.00 77.81 171 LEU A C 1
ATOM 1371 O O . LEU A 1 171 ? -4.300 15.967 -15.278 1.00 77.81 171 LEU A O 1
ATOM 1375 N N . CYS A 1 172 ? -5.894 15.640 -13.728 1.00 78.25 172 CYS A N 1
ATOM 1376 C CA . CYS A 1 172 ? -5.053 14.841 -12.830 1.00 78.25 172 CYS A CA 1
ATOM 1377 C C . CYS A 1 172 ? -4.584 13.534 -13.487 1.00 78.25 172 CYS A C 1
ATOM 1379 O O . CYS A 1 172 ? -3.470 13.090 -13.234 1.00 78.25 172 CYS A O 1
ATOM 1381 N N . ASN A 1 173 ? -5.415 12.919 -14.330 1.00 79.06 173 ASN A N 1
ATOM 1382 C CA . ASN A 1 173 ? -5.047 11.715 -15.073 1.00 79.06 173 ASN A CA 1
ATOM 1383 C C . ASN A 1 173 ? -4.080 12.026 -16.225 1.00 79.06 173 ASN A C 1
ATOM 1385 O O . ASN A 1 173 ? -3.119 11.289 -16.418 1.00 79.06 173 ASN A O 1
ATOM 1389 N N . MET A 1 174 ? -4.305 13.121 -16.961 1.00 79.44 174 MET A N 1
ATOM 1390 C CA . MET A 1 174 ? -3.436 13.556 -18.066 1.00 79.44 174 MET A CA 1
ATOM 1391 C C . MET A 1 174 ? -2.051 14.014 -17.589 1.00 79.44 174 MET A C 1
ATOM 1393 O O . MET A 1 174 ? -1.055 13.779 -18.274 1.00 79.44 174 MET A O 1
ATOM 1397 N N . PHE A 1 175 ? -1.997 14.661 -16.420 1.00 79.62 175 PHE A N 1
ATOM 1398 C CA . PHE A 1 175 ? -0.785 15.208 -15.813 1.00 79.62 175 PHE A CA 1
ATOM 1399 C C . PHE A 1 175 ? -0.738 14.879 -14.310 1.00 79.62 175 PHE A C 1
ATOM 1401 O O . PHE A 1 175 ? -1.047 15.733 -13.473 1.00 79.62 175 PHE A O 1
ATOM 1408 N N . PRO A 1 176 ? -0.314 13.660 -13.931 1.00 73.06 176 PRO A N 1
ATOM 1409 C CA . PRO A 1 176 ? -0.314 13.201 -12.536 1.00 73.06 176 PRO A CA 1
ATOM 1410 C C . PRO A 1 176 ? 0.444 14.110 -11.565 1.00 73.06 176 PRO A C 1
ATOM 1412 O O . PRO A 1 176 ? 0.031 14.254 -10.411 1.00 73.06 176 PRO A O 1
ATOM 1415 N N . ALA A 1 177 ? 1.508 14.763 -12.043 1.00 71.38 177 ALA A N 1
ATOM 1416 C CA . ALA A 1 177 ? 2.299 15.728 -11.281 1.00 71.38 177 ALA A CA 1
ATOM 1417 C C . ALA A 1 177 ? 1.484 16.962 -10.845 1.00 71.38 177 ALA A C 1
ATOM 1419 O O . ALA A 1 177 ? 1.669 17.462 -9.739 1.00 71.38 177 ALA A O 1
ATOM 1420 N N . LEU A 1 178 ? 0.520 17.406 -11.663 1.00 66.62 178 LEU A N 1
ATOM 1421 C CA . LEU A 1 178 ? -0.381 18.519 -11.333 1.00 66.62 178 LEU A CA 1
ATOM 1422 C C . LEU A 1 178 ? -1.512 18.095 -10.386 1.00 66.62 178 LEU A C 1
ATOM 1424 O O . LEU A 1 178 ? -2.232 18.938 -9.857 1.00 66.62 178 LEU A O 1
ATOM 1428 N N . GLY A 1 179 ? -1.667 16.793 -10.127 1.00 61.78 179 GLY A N 1
ATOM 1429 C CA . GLY A 1 179 ? -2.751 16.255 -9.307 1.00 61.78 179 GLY A CA 1
ATOM 1430 C C . GLY A 1 179 ? -2.703 16.650 -7.828 1.00 61.78 179 GLY A C 1
ATOM 1431 O O . GLY A 1 179 ? -3.682 16.420 -7.125 1.00 61.78 179 GLY A O 1
ATOM 1432 N N . LEU A 1 180 ? -1.596 17.233 -7.350 1.00 61.47 180 LEU A N 1
ATOM 1433 C CA . LEU A 1 180 ? -1.482 17.810 -6.002 1.00 61.47 180 LEU A CA 1
ATOM 1434 C C . LEU A 1 180 ? -2.171 19.180 -5.880 1.00 61.47 180 LEU A C 1
ATOM 1436 O O . LEU A 1 180 ? -2.515 19.586 -4.774 1.00 61.47 180 LEU A O 1
ATOM 1440 N N . LEU A 1 181 ? -2.400 19.874 -7.000 1.00 58.22 181 LEU A N 1
ATOM 1441 C CA . LEU A 1 181 ? -2.967 21.227 -7.030 1.00 58.22 181 LEU A CA 1
ATOM 1442 C C . LEU A 1 181 ? -4.503 21.233 -6.995 1.00 58.22 181 LEU A C 1
ATOM 1444 O O . LEU A 1 181 ? -5.114 22.252 -6.681 1.00 58.22 181 LEU A O 1
ATOM 1448 N N . PHE A 1 182 ? -5.144 20.103 -7.305 1.00 66.19 182 PHE A N 1
ATOM 1449 C CA . PHE A 1 182 ? -6.597 20.017 -7.435 1.00 66.19 182 PHE A CA 1
ATOM 1450 C C . PHE A 1 182 ? -7.229 19.287 -6.245 1.00 66.19 182 PHE A C 1
ATOM 1452 O O . PHE A 1 182 ? -6.979 18.103 -6.012 1.00 66.19 182 PHE A O 1
ATOM 1459 N N . GLY A 1 183 ? -8.136 19.968 -5.532 1.00 75.12 183 GLY A N 1
ATOM 1460 C CA . GLY A 1 183 ? -8.847 19.410 -4.371 1.00 75.12 183 GLY A CA 1
ATOM 1461 C C . GLY A 1 183 ? -9.639 18.128 -4.664 1.00 75.12 183 GLY A C 1
ATOM 1462 O O . GLY A 1 183 ? -9.793 17.292 -3.779 1.00 75.12 183 GLY A O 1
ATOM 1463 N N . ALA A 1 184 ? -10.052 17.911 -5.918 1.00 76.69 184 ALA A N 1
ATOM 1464 C CA . ALA A 1 184 ? -10.819 16.737 -6.338 1.00 76.69 184 ALA A CA 1
ATOM 1465 C C . ALA A 1 184 ? -10.118 15.403 -6.026 1.00 76.69 184 ALA A C 1
ATOM 1467 O O . ALA A 1 184 ? -10.770 14.462 -5.579 1.00 76.69 184 ALA A O 1
ATOM 1468 N N . ARG A 1 185 ? -8.787 15.319 -6.193 1.00 82.06 185 ARG A N 1
ATOM 1469 C CA . ARG A 1 185 ? -8.024 14.106 -5.848 1.00 82.06 185 ARG A CA 1
ATOM 1470 C C . ARG A 1 185 ? -8.092 13.817 -4.349 1.00 82.06 185 ARG A C 1
ATOM 1472 O O . ARG A 1 185 ? -8.271 12.667 -3.960 1.00 82.06 185 ARG A O 1
ATOM 1479 N N . LYS A 1 186 ? -7.961 14.853 -3.516 1.00 86.19 186 LYS A N 1
ATOM 1480 C CA . LYS A 1 186 ? -8.057 14.734 -2.056 1.00 86.19 186 LYS A CA 1
ATOM 1481 C C . LYS A 1 186 ? -9.450 14.259 -1.641 1.00 86.19 186 LYS A C 1
ATOM 1483 O O . LYS A 1 186 ? -9.540 13.333 -0.845 1.00 86.19 186 LYS A O 1
ATOM 1488 N N . THR A 1 187 ? -10.511 14.818 -2.226 1.00 88.19 187 THR A N 1
ATOM 1489 C CA . THR A 1 187 ? -11.893 14.392 -1.952 1.00 88.19 187 THR A CA 1
ATOM 1490 C C . THR A 1 187 ? -12.122 12.926 -2.318 1.00 88.19 187 THR A C 1
ATOM 1492 O O . THR A 1 187 ? -12.603 12.170 -1.484 1.00 88.19 187 THR A O 1
ATOM 1495 N N . VAL A 1 188 ? -11.690 12.482 -3.507 1.00 86.44 188 VAL A N 1
ATOM 1496 C CA . VAL A 1 188 ? -11.795 11.066 -3.917 1.00 86.44 188 VAL A CA 1
ATOM 1497 C C . VAL A 1 188 ? -11.100 10.132 -2.920 1.00 86.44 188 VAL A C 1
ATOM 1499 O O . VAL A 1 188 ? -11.634 9.074 -2.589 1.00 86.44 188 VAL A O 1
ATOM 1502 N N . LEU A 1 189 ? -9.909 10.502 -2.437 1.00 86.81 189 LEU A N 1
ATOM 1503 C CA . LEU A 1 189 ? -9.161 9.685 -1.478 1.00 86.81 189 LEU A CA 1
ATOM 1504 C C . LEU A 1 189 ? -9.803 9.680 -0.086 1.00 86.81 189 LEU A C 1
ATOM 1506 O O . LEU A 1 189 ? -9.897 8.620 0.518 1.00 86.81 189 LEU A O 1
ATOM 1510 N N . ASN A 1 190 ? -10.316 10.816 0.385 1.00 92.06 190 ASN A N 1
ATOM 1511 C CA . ASN A 1 190 ? -11.060 10.869 1.644 1.00 92.06 190 ASN A CA 1
ATOM 1512 C C . ASN A 1 190 ? -12.331 10.006 1.577 1.00 92.06 190 ASN A C 1
ATOM 1514 O O . ASN A 1 190 ? -12.586 9.208 2.476 1.00 92.06 190 ASN A O 1
ATOM 1518 N N . ASN A 1 191 ? -13.088 10.108 0.480 1.00 90.88 191 ASN A N 1
ATOM 1519 C CA . ASN A 1 191 ? -14.291 9.305 0.264 1.00 90.88 191 ASN A CA 1
ATOM 1520 C C . ASN A 1 191 ? -13.967 7.810 0.229 1.00 90.88 191 ASN A C 1
ATOM 1522 O O . ASN A 1 191 ? -14.710 6.988 0.762 1.00 90.88 191 ASN A O 1
ATOM 1526 N N . ARG A 1 192 ? -12.844 7.448 -0.400 1.00 87.12 192 ARG A N 1
ATOM 1527 C CA . ARG A 1 192 ? -12.331 6.079 -0.408 1.00 87.12 192 ARG A CA 1
ATOM 1528 C C . ARG A 1 192 ? -12.034 5.586 1.006 1.00 87.12 192 ARG A C 1
ATOM 1530 O O . ARG A 1 192 ? -12.435 4.472 1.331 1.00 87.12 192 ARG A O 1
ATOM 1537 N N . ASP A 1 193 ? -11.340 6.376 1.816 1.00 89.50 193 ASP A N 1
ATOM 1538 C CA . ASP A 1 193 ? -10.964 5.983 3.176 1.00 89.50 193 ASP A CA 1
ATOM 1539 C C . ASP A 1 193 ? -12.211 5.761 4.053 1.00 89.50 193 ASP A C 1
ATOM 1541 O O . ASP A 1 193 ? -12.279 4.773 4.784 1.00 89.50 193 ASP A O 1
ATOM 1545 N N . GLU A 1 194 ? -13.244 6.598 3.904 1.00 92.94 194 GLU A N 1
ATOM 1546 C CA . GLU A 1 194 ? -14.525 6.445 4.608 1.00 92.94 194 GLU A CA 1
ATOM 1547 C C . GLU A 1 194 ? -15.289 5.181 4.173 1.00 92.94 194 GLU A C 1
ATOM 1549 O O . GLU A 1 194 ? -15.711 4.384 5.015 1.00 92.94 194 GLU A O 1
ATOM 1554 N N . ILE A 1 195 ? -15.396 4.929 2.860 1.00 85.88 195 ILE A N 1
ATOM 1555 C CA . ILE A 1 195 ? -15.984 3.683 2.334 1.00 85.88 195 ILE A CA 1
ATOM 1556 C C . ILE A 1 195 ? -15.201 2.466 2.847 1.00 85.88 195 ILE A C 1
ATOM 1558 O O . ILE A 1 195 ? -15.789 1.462 3.251 1.00 85.88 195 ILE A O 1
ATOM 1562 N N . HIS A 1 196 ? -13.869 2.541 2.849 1.00 84.44 196 HIS A N 1
ATOM 1563 C CA . HIS A 1 196 ? -13.014 1.446 3.292 1.00 84.44 196 HIS A CA 1
ATOM 1564 C C . HIS A 1 196 ? -13.178 1.166 4.789 1.00 84.44 196 HIS A C 1
ATOM 1566 O O . HIS A 1 196 ? -13.203 0.001 5.186 1.00 84.44 196 HIS A O 1
ATOM 1572 N N . ALA A 1 197 ? -13.328 2.202 5.617 1.00 87.75 197 ALA A N 1
ATOM 1573 C CA . ALA A 1 197 ? -13.609 2.048 7.041 1.00 87.75 197 ALA A CA 1
ATOM 1574 C C . ALA A 1 197 ? -14.939 1.313 7.274 1.00 87.75 197 ALA A C 1
ATOM 1576 O O . ALA A 1 197 ? -14.974 0.343 8.035 1.00 87.75 197 ALA A O 1
ATOM 1577 N N . PHE A 1 198 ? -15.999 1.692 6.550 1.00 87.75 198 PHE A N 1
ATOM 1578 C CA . PHE A 1 198 ? -17.290 1.001 6.609 1.00 87.75 198 PHE A CA 1
ATOM 1579 C C . PHE A 1 198 ? -17.183 -0.478 6.199 1.00 87.75 198 PHE A C 1
ATOM 1581 O O . PHE A 1 198 ? -17.664 -1.364 6.913 1.00 87.75 198 PHE A O 1
ATOM 1588 N N . ILE A 1 199 ? -16.519 -0.763 5.072 1.00 82.56 199 ILE A N 1
ATOM 1589 C CA . ILE A 1 199 ? -16.319 -2.139 4.591 1.00 82.56 199 ILE A CA 1
ATOM 1590 C C . ILE A 1 199 ? -15.516 -2.943 5.617 1.00 82.56 199 ILE A C 1
ATOM 1592 O O . ILE A 1 199 ? -15.892 -4.064 5.943 1.00 82.56 199 ILE A O 1
ATOM 1596 N N . THR A 1 200 ? -14.451 -2.365 6.176 1.00 81.75 200 THR A N 1
ATOM 1597 C CA . THR A 1 200 ? -13.591 -3.037 7.161 1.00 81.75 200 THR A CA 1
ATOM 1598 C C . THR A 1 200 ? -14.375 -3.407 8.417 1.00 81.75 200 THR A C 1
ATOM 1600 O O . THR A 1 200 ? -14.327 -4.556 8.852 1.00 81.75 200 THR A O 1
ATOM 1603 N N . ALA A 1 201 ? -15.148 -2.469 8.970 1.00 86.62 201 ALA A N 1
ATOM 1604 C CA . ALA A 1 201 ? -16.000 -2.731 10.128 1.00 86.62 201 ALA A CA 1
ATOM 1605 C C . ALA A 1 201 ? -17.036 -3.831 9.838 1.00 86.62 201 ALA A C 1
ATOM 1607 O O . ALA A 1 201 ? -17.261 -4.716 10.662 1.00 86.62 201 ALA A O 1
ATOM 1608 N N . THR A 1 202 ? -17.616 -3.819 8.636 1.00 82.94 202 THR A N 1
ATOM 1609 C CA . THR A 1 202 ? -18.576 -4.837 8.196 1.00 82.94 202 THR A CA 1
ATOM 1610 C C . THR A 1 202 ? -17.929 -6.220 8.102 1.00 82.94 202 THR A C 1
ATOM 1612 O O . THR A 1 202 ? -18.463 -7.179 8.651 1.00 82.94 202 THR A O 1
ATOM 1615 N N . PHE A 1 203 ? -16.745 -6.327 7.492 1.00 79.50 203 PHE A N 1
ATOM 1616 C CA . PHE A 1 203 ? -15.991 -7.583 7.412 1.00 79.50 203 PHE A CA 1
ATOM 1617 C C . PHE A 1 203 ? -15.617 -8.128 8.795 1.00 79.50 203 PHE A C 1
ATOM 1619 O O . PHE A 1 203 ? -15.724 -9.330 9.018 1.00 79.50 203 PHE A O 1
ATOM 1626 N N . ILE A 1 204 ? -15.214 -7.261 9.730 1.00 81.62 204 ILE A N 1
ATOM 1627 C CA . ILE A 1 204 ? -14.898 -7.662 11.109 1.00 81.62 204 ILE A CA 1
ATOM 1628 C C . ILE A 1 204 ? -16.130 -8.253 11.800 1.00 81.62 204 ILE A C 1
ATOM 1630 O O . ILE A 1 204 ? -16.016 -9.280 12.464 1.00 81.62 204 ILE A O 1
ATOM 1634 N N . ASN A 1 205 ? -17.300 -7.631 11.641 1.00 85.00 205 ASN A N 1
ATOM 1635 C CA . ASN A 1 205 ? -18.536 -8.136 12.238 1.00 85.00 205 ASN A CA 1
ATOM 1636 C C . ASN A 1 205 ? -18.944 -9.486 11.631 1.00 85.00 205 ASN A C 1
ATOM 1638 O O . ASN A 1 205 ? -19.186 -10.430 12.374 1.00 85.00 205 ASN A O 1
ATOM 1642 N N . HIS A 1 206 ? -18.909 -9.618 10.302 1.00 80.88 206 HIS A N 1
ATOM 1643 C CA . HIS A 1 206 ? -19.177 -10.895 9.631 1.00 80.88 206 HIS A CA 1
ATOM 1644 C C . HIS A 1 206 ? -18.195 -11.998 10.044 1.00 80.88 206 HIS A C 1
ATOM 1646 O O . HIS A 1 206 ? -18.591 -13.148 10.178 1.00 80.88 206 HIS A O 1
ATOM 1652 N N . LEU A 1 207 ? -16.923 -11.663 10.288 1.00 79.75 207 LEU A N 1
ATOM 1653 C CA . LEU A 1 207 ? -15.925 -12.638 10.727 1.00 79.75 207 LEU A CA 1
ATOM 1654 C C . LEU A 1 207 ? -16.212 -13.189 12.133 1.00 79.75 207 LEU A C 1
ATOM 1656 O O . LEU A 1 207 ? -15.926 -14.359 12.380 1.00 79.75 207 LEU A O 1
ATOM 1660 N N . LYS A 1 208 ? -16.761 -12.370 13.042 1.00 84.62 208 LYS A N 1
ATOM 1661 C CA . LYS A 1 208 ? -17.128 -12.800 14.405 1.00 84.62 208 LYS A CA 1
ATOM 1662 C C . LYS A 1 208 ? -18.268 -13.815 14.395 1.00 84.62 208 LYS A C 1
ATOM 1664 O O . LYS A 1 208 ? -18.206 -14.792 15.133 1.00 84.62 208 LYS A O 1
ATOM 1669 N N . ASP A 1 209 ? -19.247 -13.602 13.520 1.00 81.94 209 ASP A N 1
ATOM 1670 C CA . ASP A 1 209 ? -20.473 -14.403 13.441 1.00 81.94 209 ASP A CA 1
ATOM 1671 C C . ASP A 1 209 ? -20.445 -15.420 12.281 1.00 81.94 209 ASP A C 1
ATOM 1673 O O . ASP A 1 209 ? -21.491 -15.921 11.853 1.00 81.94 209 ASP A O 1
ATOM 1677 N N . LEU A 1 210 ? -19.255 -15.704 11.733 1.00 82.88 210 LEU A N 1
ATOM 1678 C CA . LEU A 1 210 ? -19.090 -16.540 10.547 1.00 82.88 210 LEU A CA 1
ATOM 1679 C C . LEU A 1 210 ? -19.403 -18.008 10.856 1.00 82.88 210 LEU A C 1
ATOM 1681 O O . LEU A 1 210 ? -18.581 -18.723 11.437 1.00 82.88 210 LEU A O 1
ATOM 1685 N N . ASP A 1 211 ? -20.543 -18.485 10.365 1.00 78.56 211 ASP A N 1
ATOM 1686 C CA . ASP A 1 211 ? -20.875 -19.907 10.335 1.00 78.56 211 ASP A CA 1
ATOM 1687 C C . ASP A 1 211 ? -20.503 -20.504 8.970 1.00 78.56 211 ASP A C 1
ATOM 1689 O O . ASP A 1 211 ? -20.904 -20.026 7.910 1.00 78.56 211 ASP A O 1
ATOM 1693 N N . LYS A 1 212 ? -19.711 -21.580 8.982 1.00 76.38 212 LYS A N 1
ATOM 1694 C CA . LYS A 1 212 ? -19.278 -22.276 7.759 1.00 76.38 212 LYS A CA 1
ATOM 1695 C C . LYS A 1 212 ? -20.403 -23.077 7.111 1.00 76.38 212 LYS A C 1
ATOM 1697 O O . LYS A 1 212 ? -20.311 -23.367 5.916 1.00 76.38 212 LYS A O 1
ATOM 1702 N N . ASN A 1 213 ? -21.414 -23.439 7.894 1.00 75.88 213 ASN A N 1
ATOM 1703 C CA . ASN A 1 213 ? -22.549 -24.245 7.466 1.00 75.88 213 ASN A CA 1
ATOM 1704 C C . ASN A 1 213 ? -23.741 -23.384 7.023 1.00 75.88 213 ASN A C 1
ATOM 1706 O O . ASN A 1 213 ? -24.600 -23.894 6.310 1.00 75.88 213 ASN A O 1
ATOM 1710 N N . ASP A 1 214 ? -23.757 -22.093 7.374 1.00 77.19 214 ASP A N 1
ATOM 1711 C CA . ASP A 1 214 ? -24.809 -21.140 7.006 1.00 77.19 214 ASP A CA 1
ATOM 1712 C C . ASP A 1 214 ? -24.221 -19.858 6.384 1.00 77.19 214 ASP A C 1
ATOM 1714 O O . ASP A 1 214 ? -23.909 -18.870 7.056 1.00 77.19 214 ASP A O 1
ATOM 1718 N N . GLN A 1 215 ? -24.035 -19.893 5.060 1.00 76.94 215 GLN A N 1
ATOM 1719 C CA . GLN A 1 215 ? -23.476 -18.788 4.274 1.00 76.94 215 GLN A CA 1
ATOM 1720 C C . GLN A 1 215 ? -24.566 -17.783 3.903 1.00 76.94 215 GLN A C 1
ATOM 1722 O O . GLN A 1 215 ? -25.223 -17.891 2.865 1.00 76.94 215 GLN A O 1
ATOM 1727 N N . ARG A 1 216 ? -24.722 -16.757 4.733 1.00 75.75 216 ARG A N 1
ATOM 1728 C CA . ARG A 1 216 ? -25.828 -15.797 4.638 1.00 75.75 216 ARG A CA 1
ATOM 1729 C C . ARG A 1 216 ? -25.565 -14.654 3.656 1.00 75.75 216 ARG A C 1
ATOM 1731 O O . ARG A 1 216 ? -26.498 -13.952 3.269 1.00 75.75 216 ARG A O 1
ATOM 1738 N N . SER A 1 217 ? -24.315 -14.469 3.225 1.00 84.38 217 SER A N 1
ATOM 1739 C CA . SER A 1 217 ? -23.927 -13.340 2.380 1.00 84.38 217 SER A CA 1
ATOM 1740 C C . SER A 1 217 ? -22.715 -13.597 1.471 1.00 84.38 217 SER A C 1
ATOM 1742 O O . SER A 1 217 ? -21.890 -14.490 1.697 1.00 84.38 217 SER A O 1
ATOM 1744 N N . PHE A 1 218 ? -22.557 -12.744 0.452 1.00 84.38 218 PHE A N 1
ATOM 1745 C CA . PHE A 1 218 ? -21.367 -12.743 -0.407 1.00 84.38 218 PHE A CA 1
ATOM 1746 C C . PHE A 1 218 ? -20.064 -12.620 0.406 1.00 84.38 218 PHE A C 1
ATOM 1748 O O . PHE A 1 218 ? -19.067 -13.265 0.071 1.00 84.38 218 PHE A O 1
ATOM 1755 N N . ILE A 1 219 ? -20.068 -11.806 1.471 1.00 83.62 219 ILE A N 1
ATOM 1756 C CA . ILE A 1 219 ? -18.907 -11.614 2.351 1.00 83.62 219 ILE A CA 1
ATOM 1757 C C . ILE A 1 219 ? -18.540 -12.920 3.062 1.00 83.62 219 ILE A C 1
ATOM 1759 O O . ILE A 1 219 ? -17.366 -13.290 3.056 1.00 83.62 219 ILE A O 1
ATOM 1763 N N . ASP A 1 220 ? -19.513 -13.663 3.592 1.00 85.75 220 ASP A N 1
ATOM 1764 C CA . ASP A 1 220 ? -19.254 -14.938 4.280 1.00 85.75 220 ASP A CA 1
ATOM 1765 C C . ASP A 1 220 ? -18.613 -15.954 3.328 1.00 85.75 220 ASP A C 1
ATOM 1767 O O . ASP A 1 220 ? -17.610 -16.596 3.652 1.00 85.75 220 ASP A O 1
ATOM 1771 N N . THR A 1 221 ? -19.134 -16.031 2.100 1.00 84.62 221 THR A N 1
ATOM 1772 C CA . THR A 1 221 ? -18.585 -16.896 1.046 1.00 84.62 221 THR A CA 1
ATOM 1773 C C . THR A 1 221 ? -17.143 -16.510 0.702 1.00 84.62 221 THR A C 1
ATOM 1775 O O . THR A 1 221 ? -16.280 -17.377 0.531 1.00 84.62 221 THR A O 1
ATOM 1778 N N . PHE A 1 222 ? -16.855 -15.206 0.624 1.00 82.44 222 PHE A N 1
ATOM 1779 C CA . PHE A 1 222 ? -15.508 -14.696 0.373 1.00 82.44 222 PHE A CA 1
ATOM 1780 C C . PHE A 1 222 ? -14.544 -15.045 1.515 1.00 82.44 222 PHE A C 1
ATOM 1782 O O . PHE A 1 222 ? -13.458 -15.570 1.257 1.00 82.44 222 PHE A O 1
ATOM 1789 N N . LEU A 1 223 ? -14.948 -14.827 2.770 1.00 81.25 223 LEU A N 1
ATOM 1790 C CA . LEU A 1 223 ? -14.153 -15.160 3.957 1.00 81.25 223 LEU A CA 1
ATOM 1791 C C . LEU A 1 223 ? -13.855 -16.664 4.032 1.00 81.25 223 LEU A C 1
ATOM 1793 O O . LEU A 1 223 ? -12.719 -17.069 4.287 1.00 81.25 223 LEU A O 1
ATOM 1797 N N . ILE A 1 224 ? -14.839 -17.514 3.734 1.00 83.88 224 ILE A N 1
ATOM 1798 C CA . ILE A 1 224 ? -14.652 -18.969 3.695 1.00 83.88 224 ILE A CA 1
ATOM 1799 C C . ILE A 1 224 ? -13.703 -19.377 2.567 1.00 83.88 224 ILE A C 1
ATOM 1801 O O . ILE A 1 224 ? -12.850 -20.241 2.778 1.00 83.88 224 ILE A O 1
ATOM 1805 N N . GLN A 1 225 ? -13.807 -18.778 1.377 1.00 79.12 225 GLN A N 1
ATOM 1806 C CA . GLN A 1 225 ? -12.861 -19.065 0.296 1.00 79.12 225 GLN A CA 1
ATOM 1807 C C . GLN A 1 225 ? -11.440 -18.622 0.637 1.00 79.12 225 GLN A C 1
ATOM 1809 O O . GLN A 1 225 ? -10.495 -19.363 0.371 1.00 79.12 225 GLN A O 1
ATOM 1814 N N . GLN A 1 226 ? -11.275 -17.478 1.302 1.00 73.75 226 GLN A N 1
ATOM 1815 C CA . GLN A 1 226 ? -9.977 -17.054 1.821 1.00 73.75 226 GLN A CA 1
ATOM 1816 C C . GLN A 1 226 ? -9.405 -18.089 2.809 1.00 73.75 226 GLN A C 1
ATOM 1818 O O . GLN A 1 226 ? -8.251 -18.500 2.669 1.00 73.75 226 GLN A O 1
ATOM 1823 N N . GLN A 1 227 ? -10.221 -18.596 3.743 1.00 76.75 227 GLN A N 1
ATOM 1824 C CA . GLN A 1 227 ? -9.811 -19.670 4.659 1.00 76.75 227 GLN A CA 1
ATOM 1825 C C . GLN A 1 227 ? -9.480 -20.981 3.924 1.00 76.75 227 GLN A C 1
ATOM 1827 O O . GLN A 1 227 ? -8.538 -21.678 4.297 1.00 76.75 227 GLN A O 1
ATOM 1832 N N . LYS A 1 228 ? -10.223 -21.337 2.868 1.00 72.81 228 LYS A N 1
ATOM 1833 C CA . LYS A 1 228 ? -9.957 -22.533 2.049 1.00 72.81 228 LYS A CA 1
ATOM 1834 C C . LYS A 1 228 ? -8.646 -22.420 1.274 1.00 72.81 228 LYS A C 1
ATOM 1836 O O . LYS A 1 228 ? -7.925 -23.408 1.181 1.00 72.81 228 LYS A O 1
ATOM 1841 N N . LEU A 1 229 ? -8.313 -21.240 0.751 1.00 61.09 229 LEU A N 1
ATOM 1842 C CA . LEU A 1 229 ? -7.027 -20.991 0.095 1.00 61.09 229 LEU A CA 1
ATOM 1843 C C . LEU A 1 229 ? -5.868 -21.118 1.091 1.00 61.09 229 LEU A C 1
ATOM 1845 O O . LEU A 1 229 ? -4.892 -21.797 0.787 1.00 61.09 229 LEU A O 1
ATOM 1849 N N . SER A 1 230 ? -6.021 -20.576 2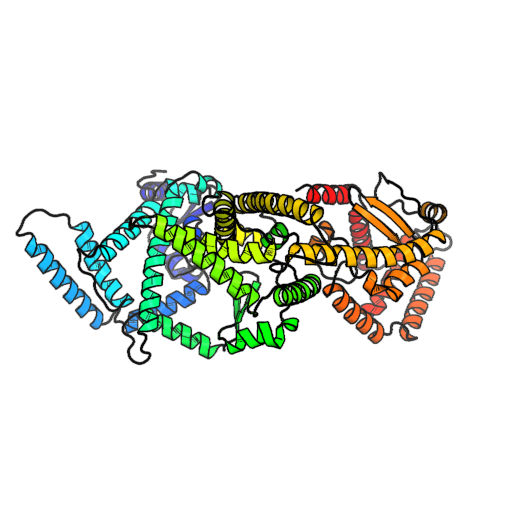.303 1.00 57.38 230 SER A N 1
ATOM 1850 C CA . SER A 1 230 ? -5.060 -20.789 3.396 1.00 57.38 230 SER A CA 1
ATOM 1851 C C . SER A 1 230 ? -4.896 -22.279 3.741 1.00 57.38 230 SER A C 1
ATOM 1853 O O . SER A 1 230 ? -3.775 -22.763 3.865 1.00 57.38 230 SER A O 1
ATOM 1855 N N . LYS A 1 231 ? -5.989 -23.057 3.775 1.00 59.75 231 LYS A N 1
ATOM 1856 C CA . LYS A 1 231 ? -5.921 -24.520 3.957 1.00 59.75 231 LYS A CA 1
ATOM 1857 C C . LYS A 1 231 ? -5.263 -25.265 2.788 1.00 59.75 231 LYS A C 1
ATOM 1859 O O . LYS A 1 231 ? -4.639 -26.293 3.015 1.00 59.75 231 LYS A O 1
ATOM 1864 N N . LYS A 1 232 ? -5.429 -24.790 1.548 1.00 50.25 232 LYS A N 1
ATOM 1865 C CA . LYS A 1 232 ? -4.944 -25.461 0.328 1.00 50.25 232 LYS A CA 1
ATOM 1866 C C . LYS A 1 232 ? -3.447 -25.267 0.091 1.00 50.25 232 LYS A C 1
ATOM 1868 O O . LYS A 1 232 ? -2.795 -26.189 -0.383 1.00 50.25 232 LYS A O 1
ATOM 1873 N N . TYR A 1 233 ? -2.924 -24.076 0.371 1.00 57.59 233 TYR A N 1
ATOM 1874 C CA . TYR A 1 233 ? -1.517 -23.738 0.120 1.00 57.59 233 TYR A CA 1
ATOM 1875 C C . TYR A 1 233 ? -0.639 -23.828 1.374 1.00 57.59 233 TYR A C 1
ATOM 1877 O O . TYR A 1 233 ? 0.573 -23.681 1.272 1.00 57.59 233 TYR A O 1
ATOM 1885 N N . GLY A 1 234 ? -1.238 -24.130 2.529 1.00 60.66 234 GLY A N 1
ATOM 1886 C CA . GLY A 1 234 ? -0.542 -24.244 3.803 1.00 60.66 234 GLY A CA 1
ATOM 1887 C C . GLY A 1 234 ? -0.293 -22.887 4.472 1.00 60.66 234 GLY A C 1
ATOM 1888 O O . GLY A 1 234 ? -0.592 -21.832 3.904 1.00 60.66 234 GLY A O 1
ATOM 1889 N N . PRO A 1 235 ? 0.257 -22.898 5.699 1.00 61.03 235 PRO A N 1
ATOM 1890 C CA . PRO A 1 235 ? 0.521 -21.683 6.465 1.00 61.03 235 PRO A CA 1
ATOM 1891 C C . PRO A 1 235 ? 1.630 -20.810 5.854 1.00 61.03 235 PRO A C 1
ATOM 1893 O O . PRO A 1 235 ? 1.755 -19.644 6.223 1.00 61.03 235 PRO A O 1
ATOM 1896 N N . ILE A 1 236 ? 2.401 -21.344 4.902 1.00 67.88 236 ILE A N 1
ATOM 1897 C CA . ILE A 1 236 ? 3.463 -20.655 4.166 1.00 67.88 236 ILE A CA 1
ATOM 1898 C C . ILE A 1 236 ? 3.110 -20.679 2.682 1.00 67.88 236 ILE A C 1
ATOM 1900 O O . ILE A 1 236 ? 3.084 -21.746 2.075 1.00 67.88 236 ILE A O 1
ATOM 1904 N N . PHE A 1 237 ? 2.887 -19.519 2.066 1.00 70.50 237 PHE A N 1
ATOM 1905 C CA . PHE A 1 237 ? 2.642 -19.447 0.625 1.00 70.50 237 PHE A CA 1
ATOM 1906 C C . PHE A 1 237 ? 3.330 -18.241 0.002 1.00 70.50 237 PHE A C 1
ATOM 1908 O O . PHE A 1 237 ? 3.488 -17.199 0.628 1.00 70.50 237 PHE A O 1
ATOM 1915 N N . SER A 1 238 ? 3.752 -18.366 -1.255 1.00 56.50 238 SER A N 1
ATOM 1916 C CA . SER A 1 238 ? 4.393 -17.258 -1.957 1.00 56.50 238 SER A CA 1
ATOM 1917 C C . SER A 1 238 ? 3.402 -16.469 -2.801 1.00 56.50 238 SER A C 1
ATOM 1919 O O . SER A 1 238 ? 2.640 -17.060 -3.566 1.00 56.50 238 SER A O 1
ATOM 1921 N N . LEU A 1 239 ? 3.473 -15.145 -2.727 1.00 54.50 239 LEU A N 1
ATOM 1922 C CA . LEU A 1 239 ? 2.681 -14.216 -3.518 1.00 54.50 239 LEU A CA 1
ATOM 1923 C C . LEU A 1 239 ? 3.610 -13.388 -4.409 1.00 54.50 239 LEU A C 1
ATOM 1925 O O . LEU A 1 239 ? 4.559 -12.764 -3.936 1.00 54.50 239 LEU A O 1
ATOM 1929 N N . GLN A 1 240 ? 3.354 -13.396 -5.714 1.00 47.34 240 GLN A N 1
ATOM 1930 C CA . GLN A 1 240 ? 4.132 -12.616 -6.672 1.00 47.34 240 GLN A CA 1
ATOM 1931 C C . GLN A 1 240 ? 3.627 -11.166 -6.671 1.00 47.34 240 GLN A C 1
ATOM 1933 O O . GLN A 1 240 ? 2.521 -10.890 -7.127 1.00 47.34 240 GLN A O 1
ATOM 1938 N N . MET A 1 241 ? 4.434 -10.244 -6.148 1.00 38.38 241 MET A N 1
ATOM 1939 C CA . MET A 1 241 ? 4.150 -8.808 -6.088 1.00 38.38 241 MET A CA 1
ATOM 1940 C C . MET A 1 241 ? 5.054 -8.082 -7.089 1.00 38.38 241 MET A C 1
ATOM 1942 O O . MET A 1 241 ? 6.194 -7.724 -6.785 1.00 38.38 241 MET A O 1
ATOM 1946 N N . GLY A 1 242 ? 4.562 -7.901 -8.317 1.00 49.53 242 GLY A N 1
ATOM 1947 C CA . GLY A 1 242 ? 5.361 -7.359 -9.419 1.00 49.53 242 GLY A CA 1
ATOM 1948 C C . GLY A 1 242 ? 6.547 -8.272 -9.756 1.00 49.53 242 GLY A C 1
ATOM 1949 O O . GLY A 1 242 ? 6.374 -9.470 -9.981 1.00 49.53 242 GLY A O 1
ATOM 1950 N N . LEU A 1 243 ? 7.764 -7.719 -9.764 1.00 41.25 243 LEU A N 1
ATOM 1951 C CA . LEU A 1 243 ? 8.998 -8.475 -10.031 1.00 41.25 243 LEU A CA 1
ATOM 1952 C C . LEU A 1 243 ? 9.512 -9.271 -8.820 1.00 41.25 243 LEU A C 1
ATOM 1954 O O . LEU A 1 243 ? 10.444 -10.058 -8.965 1.00 41.25 243 LEU A O 1
ATOM 1958 N N . ARG A 1 244 ? 8.932 -9.089 -7.626 1.00 43.31 244 ARG A N 1
ATOM 1959 C CA . ARG A 1 244 ? 9.406 -9.738 -6.397 1.00 43.31 244 ARG A CA 1
ATOM 1960 C C . ARG A 1 244 ? 8.429 -10.811 -5.929 1.00 43.31 244 ARG A C 1
ATOM 1962 O O . ARG A 1 244 ? 7.225 -10.585 -5.824 1.00 43.31 244 ARG A O 1
ATOM 1969 N N . LYS A 1 245 ? 8.970 -11.978 -5.594 1.00 47.78 245 LYS A N 1
ATOM 1970 C CA . LYS A 1 245 ? 8.234 -13.059 -4.941 1.00 47.78 245 LYS A CA 1
ATOM 1971 C C . LYS A 1 245 ? 8.272 -12.821 -3.433 1.00 47.78 245 LYS A C 1
ATOM 1973 O O . LYS A 1 245 ? 9.339 -12.889 -2.833 1.00 47.78 245 LYS A O 1
ATOM 1978 N N . MET A 1 246 ? 7.131 -12.514 -2.827 1.00 53.94 246 MET A N 1
ATOM 1979 C CA . MET A 1 246 ? 6.997 -12.454 -1.371 1.00 53.94 246 MET A CA 1
ATOM 1980 C C . MET A 1 246 ? 6.617 -13.824 -0.827 1.00 53.94 246 MET A C 1
ATOM 1982 O O . MET A 1 246 ? 5.853 -14.547 -1.458 1.00 53.94 246 MET A O 1
ATOM 1986 N N . VAL A 1 247 ? 7.115 -14.164 0.357 1.00 65.06 247 VAL A N 1
ATOM 1987 C CA . VAL A 1 247 ? 6.658 -15.323 1.128 1.00 65.06 247 VAL A CA 1
ATOM 1988 C C . VAL A 1 247 ? 5.781 -14.802 2.257 1.00 65.06 247 VAL A C 1
ATOM 1990 O O . VAL A 1 247 ? 6.187 -13.922 3.011 1.00 65.06 247 VAL A O 1
ATOM 1993 N N . VAL A 1 248 ? 4.558 -15.308 2.335 1.00 72.81 248 VAL A N 1
ATOM 1994 C CA . VAL A 1 248 ? 3.574 -14.963 3.355 1.00 72.81 248 VAL A CA 1
ATOM 1995 C C . VAL A 1 248 ? 3.530 -16.101 4.366 1.00 72.81 248 VAL A C 1
ATOM 1997 O O . VAL A 1 248 ? 3.294 -17.250 3.995 1.00 72.81 248 VAL A O 1
ATOM 2000 N N . LEU A 1 249 ? 3.755 -15.765 5.635 1.00 71.44 249 LEU A N 1
ATOM 2001 C CA . LEU A 1 249 ? 3.610 -16.668 6.773 1.00 71.44 249 LEU A CA 1
ATOM 2002 C C . LEU A 1 249 ? 2.292 -16.352 7.478 1.00 71.44 249 LEU A C 1
ATOM 2004 O O . LEU A 1 249 ? 1.992 -15.192 7.761 1.00 71.44 249 LEU A O 1
ATOM 2008 N N . THR A 1 250 ? 1.499 -17.377 7.759 1.00 68.75 250 THR A N 1
ATOM 2009 C CA . THR A 1 250 ? 0.192 -17.254 8.406 1.00 68.75 250 THR A CA 1
ATOM 2010 C C . THR A 1 250 ? 0.080 -18.249 9.553 1.00 68.75 250 THR A C 1
ATOM 2012 O O . THR A 1 250 ? 0.498 -19.394 9.430 1.00 68.75 250 THR A O 1
ATOM 2015 N N . GLY A 1 251 ? -0.499 -17.810 10.673 1.00 76.69 251 GLY A N 1
ATOM 2016 C CA . GLY A 1 251 ? -0.633 -18.624 11.884 1.00 76.69 251 GLY A CA 1
ATOM 2017 C C . GLY A 1 251 ? 0.518 -18.437 12.878 1.00 76.69 251 GLY A C 1
ATOM 2018 O O . GLY A 1 251 ? 1.658 -18.174 12.503 1.00 76.69 251 GLY A O 1
ATOM 2019 N N . TYR A 1 252 ? 0.196 -18.550 14.170 1.00 74.31 252 TYR A N 1
ATOM 2020 C CA . TYR A 1 252 ? 1.134 -18.291 15.266 1.00 74.31 252 TYR A CA 1
ATOM 2021 C C . TYR A 1 252 ? 2.349 -19.221 15.232 1.00 74.31 252 TYR A C 1
ATOM 2023 O O . TYR A 1 252 ? 3.473 -18.739 15.320 1.00 74.31 252 TYR A O 1
ATOM 2031 N N . GLU A 1 253 ? 2.135 -20.529 15.067 1.00 77.88 253 GLU A N 1
ATOM 2032 C CA . GLU A 1 253 ? 3.219 -21.518 15.100 1.00 77.88 253 GLU A CA 1
ATOM 2033 C C . GLU A 1 253 ? 4.242 -21.276 13.993 1.00 77.88 253 GLU A C 1
ATOM 2035 O O . GLU A 1 253 ? 5.431 -21.204 14.265 1.00 77.88 253 GLU A O 1
ATOM 2040 N N . THR A 1 254 ? 3.782 -21.027 12.768 1.00 80.12 254 THR A N 1
ATOM 2041 C CA . THR A 1 254 ? 4.647 -20.759 11.614 1.00 80.12 254 THR A CA 1
ATOM 2042 C C . THR A 1 254 ? 5.409 -19.441 11.736 1.00 80.12 254 THR A C 1
ATOM 2044 O O . THR A 1 254 ? 6.576 -19.354 11.362 1.00 80.12 254 THR A O 1
ATOM 2047 N N . VAL A 1 255 ? 4.769 -18.398 12.274 1.00 76.25 255 VAL A N 1
ATOM 2048 C CA . VAL A 1 255 ? 5.440 -17.115 12.529 1.00 76.25 255 VAL A CA 1
ATOM 2049 C C . VAL A 1 255 ? 6.468 -17.256 13.653 1.00 76.25 255 VAL A C 1
ATOM 2051 O O . VAL A 1 255 ? 7.564 -16.711 13.537 1.00 76.25 255 VAL A O 1
ATOM 2054 N N . LYS A 1 256 ? 6.143 -17.995 14.720 1.00 83.31 256 LYS A N 1
ATOM 2055 C CA . LYS A 1 256 ? 7.066 -18.282 15.822 1.00 83.31 256 LYS A CA 1
ATOM 2056 C C . LYS A 1 256 ? 8.256 -19.105 15.331 1.00 83.31 256 LYS A C 1
ATOM 2058 O O . LYS A 1 256 ? 9.390 -18.731 15.605 1.00 83.31 256 LYS A O 1
ATOM 2063 N N . GLU A 1 257 ? 8.012 -20.158 14.563 1.00 80.94 257 GLU A N 1
ATOM 2064 C CA . GLU A 1 257 ? 9.076 -20.997 14.026 1.00 80.94 257 GLU A CA 1
ATOM 2065 C C . GLU A 1 257 ? 10.035 -20.171 13.159 1.00 80.94 257 GLU A C 1
ATOM 2067 O O . GLU A 1 257 ? 11.239 -20.189 13.389 1.00 80.94 257 GLU A O 1
ATOM 2072 N N . ALA A 1 258 ? 9.519 -19.366 12.226 1.00 77.31 258 ALA A N 1
ATOM 2073 C CA . ALA A 1 258 ? 10.363 -18.571 11.334 1.00 77.31 258 ALA A CA 1
ATOM 2074 C C . ALA A 1 258 ? 11.082 -17.404 12.038 1.00 77.31 258 ALA A C 1
ATOM 2076 O O . ALA A 1 258 ? 12.256 -17.151 11.780 1.00 77.31 258 ALA A O 1
ATOM 2077 N N . LEU A 1 259 ? 10.390 -16.659 12.909 1.00 73.00 259 LEU A N 1
ATOM 2078 C CA . LEU A 1 259 ? 10.918 -15.412 13.483 1.00 73.00 259 LEU A CA 1
ATOM 2079 C C . LEU A 1 259 ? 11.558 -15.574 14.868 1.00 73.00 259 LEU A C 1
ATOM 2081 O O . LEU A 1 259 ? 12.226 -14.646 15.329 1.00 73.00 259 LEU A O 1
ATOM 2085 N N . VAL A 1 260 ? 11.346 -16.706 15.544 1.00 73.81 260 VAL A N 1
ATOM 2086 C CA . VAL A 1 260 ? 11.883 -16.989 16.885 1.00 73.81 260 VAL A CA 1
ATOM 2087 C C . VAL A 1 260 ? 12.777 -18.221 16.853 1.00 73.81 260 VAL A C 1
ATOM 2089 O O . VAL A 1 260 ? 13.966 -18.091 17.137 1.00 73.81 260 VAL A O 1
ATOM 2092 N N . ASP A 1 261 ? 12.241 -19.383 16.478 1.00 78.88 261 ASP A N 1
ATOM 2093 C CA . ASP A 1 261 ? 12.970 -20.655 16.597 1.00 78.88 261 ASP A CA 1
ATOM 2094 C C . ASP A 1 261 ? 14.074 -20.783 15.525 1.00 78.88 261 ASP A C 1
ATOM 2096 O O . ASP A 1 261 ? 15.153 -21.305 15.796 1.00 78.88 261 ASP A O 1
ATOM 2100 N N . GLN A 1 262 ? 13.841 -20.225 14.332 1.00 76.88 262 GLN A N 1
ATOM 2101 C CA . GLN A 1 262 ? 14.782 -20.157 13.208 1.00 76.88 262 GLN A CA 1
ATOM 2102 C C . GLN A 1 262 ? 15.203 -18.715 12.871 1.00 76.88 262 GLN A C 1
ATOM 2104 O O . GLN A 1 262 ? 15.554 -18.413 11.730 1.00 76.88 262 GLN A O 1
ATOM 2109 N N . ALA A 1 263 ? 15.198 -17.809 13.854 1.00 66.06 263 ALA A N 1
ATOM 2110 C CA . ALA A 1 263 ? 15.438 -16.379 13.635 1.00 66.06 263 ALA A CA 1
ATOM 2111 C C . ALA A 1 263 ? 16.744 -16.064 12.872 1.00 66.06 263 ALA A C 1
ATOM 2113 O O . ALA A 1 263 ? 16.794 -15.087 12.127 1.00 66.06 263 ALA A O 1
ATOM 2114 N N . ASP A 1 264 ? 17.787 -16.888 13.026 1.00 67.25 264 ASP A N 1
ATOM 2115 C CA . ASP A 1 264 ? 19.058 -16.724 12.311 1.00 67.25 264 ASP A CA 1
ATOM 2116 C C . ASP A 1 264 ? 18.957 -17.034 10.808 1.00 67.25 264 ASP A C 1
ATOM 2118 O O . ASP A 1 264 ? 19.635 -16.380 10.015 1.00 67.25 264 ASP A O 1
ATOM 2122 N N . ALA A 1 265 ? 18.097 -17.979 10.406 1.00 63.34 265 ALA A N 1
ATOM 2123 C CA . ALA A 1 265 ? 17.859 -18.327 9.002 1.00 63.34 265 ALA A CA 1
ATOM 2124 C C . ALA A 1 265 ? 17.032 -17.256 8.266 1.00 63.34 265 ALA A C 1
ATOM 2126 O O . ALA A 1 265 ? 17.144 -17.109 7.052 1.00 63.34 265 ALA A O 1
ATOM 2127 N N . PHE A 1 266 ? 16.244 -16.475 9.011 1.00 65.94 266 PHE A N 1
ATOM 2128 C CA . PHE A 1 266 ? 15.432 -15.359 8.510 1.00 65.94 266 PHE A CA 1
ATOM 2129 C C . PHE A 1 266 ? 15.983 -13.985 8.934 1.00 65.94 266 PHE A C 1
ATOM 2131 O O . PHE A 1 266 ? 15.272 -12.980 8.893 1.00 65.94 266 PHE A O 1
ATOM 2138 N N . ALA A 1 267 ? 17.253 -13.925 9.354 1.00 62.06 267 ALA A N 1
ATOM 2139 C CA . ALA A 1 267 ? 17.907 -12.687 9.784 1.00 62.06 267 ALA A CA 1
ATOM 2140 C C . ALA A 1 267 ? 18.159 -11.712 8.620 1.00 62.06 267 ALA A C 1
ATOM 2142 O O . ALA A 1 267 ? 18.355 -10.513 8.836 1.00 62.06 267 ALA A O 1
ATOM 2143 N N . GLU A 1 268 ? 18.168 -12.218 7.386 1.00 63.34 268 GLU A N 1
ATOM 2144 C CA . GLU A 1 268 ? 18.307 -11.399 6.191 1.00 63.34 268 GLU A CA 1
ATOM 2145 C C . GLU A 1 268 ? 16.986 -10.712 5.847 1.00 63.34 268 GLU A C 1
ATOM 2147 O O . GLU A 1 268 ? 15.931 -11.336 5.720 1.00 63.34 268 GLU A O 1
ATOM 2152 N N . ARG A 1 269 ? 17.054 -9.389 5.693 1.00 66.06 269 ARG A N 1
ATOM 2153 C CA . ARG A 1 269 ? 15.919 -8.555 5.303 1.00 66.06 269 ARG A CA 1
ATOM 2154 C C . ARG A 1 269 ? 16.112 -8.107 3.860 1.00 66.06 269 ARG A C 1
ATOM 2156 O O . ARG A 1 269 ? 17.237 -7.793 3.475 1.00 66.06 269 ARG A O 1
ATOM 2163 N N . PRO A 1 270 ? 15.040 -8.039 3.054 1.00 62.97 270 PRO A N 1
ATOM 2164 C CA . PRO A 1 270 ? 15.145 -7.447 1.733 1.00 62.97 270 PRO A CA 1
ATOM 2165 C C . PRO A 1 270 ? 15.551 -5.979 1.872 1.00 62.97 270 PRO A C 1
ATOM 2167 O O . PRO A 1 270 ? 14.943 -5.243 2.651 1.00 62.97 270 PRO A O 1
ATOM 2170 N N . ILE A 1 271 ? 16.533 -5.549 1.080 1.00 67.38 271 ILE A N 1
ATOM 2171 C CA . ILE A 1 271 ? 16.892 -4.134 0.996 1.00 67.38 271 ILE A CA 1
ATOM 2172 C C . ILE A 1 271 ? 15.709 -3.402 0.359 1.00 67.38 271 ILE A C 1
ATOM 2174 O O . ILE A 1 271 ? 15.288 -3.678 -0.777 1.00 67.38 271 ILE A O 1
ATOM 2178 N N . VAL A 1 272 ? 15.120 -2.507 1.146 1.00 73.31 272 VAL A N 1
ATOM 2179 C CA . VAL A 1 272 ? 14.040 -1.623 0.721 1.00 73.31 272 VAL A CA 1
ATOM 2180 C C . VAL A 1 272 ? 14.662 -0.242 0.523 1.00 73.31 272 VAL A C 1
ATOM 2182 O O . VAL A 1 272 ? 15.063 0.357 1.517 1.00 73.31 272 VAL A O 1
ATOM 2185 N N . PRO A 1 273 ? 14.730 0.278 -0.716 1.00 78.44 273 PRO A N 1
ATOM 2186 C CA . PRO A 1 273 ? 15.434 1.521 -1.043 1.00 78.44 273 PRO A CA 1
ATOM 2187 C C . PRO A 1 273 ? 15.107 2.702 -0.122 1.00 78.44 273 PRO A C 1
ATOM 2189 O O . PRO A 1 273 ? 16.013 3.369 0.360 1.00 78.44 273 PRO A O 1
ATOM 2192 N N . MET A 1 274 ? 13.829 2.925 0.206 1.00 82.75 274 MET A N 1
ATOM 2193 C CA . MET A 1 274 ? 13.443 3.996 1.132 1.00 82.75 274 MET A CA 1
ATOM 2194 C C . MET A 1 274 ? 13.931 3.759 2.560 1.00 82.75 274 MET A C 1
ATOM 2196 O O . MET A 1 274 ? 14.254 4.714 3.253 1.00 82.75 274 MET A O 1
ATOM 2200 N N . PHE A 1 275 ? 13.960 2.516 3.038 1.00 80.81 275 PHE A N 1
ATOM 2201 C CA . PHE A 1 275 ? 14.466 2.237 4.383 1.00 80.81 275 PHE A CA 1
ATOM 2202 C C . PHE A 1 275 ? 15.977 2.386 4.434 1.00 80.81 275 PHE A C 1
ATOM 2204 O O . PHE A 1 275 ? 16.477 3.003 5.366 1.00 80.81 275 PHE A O 1
ATOM 2211 N N . GLU A 1 276 ? 16.667 1.918 3.397 1.00 78.81 276 GLU A N 1
ATOM 2212 C CA . GLU A 1 276 ? 18.109 2.079 3.258 1.00 78.81 276 GLU A CA 1
ATOM 2213 C C . GLU A 1 276 ? 18.499 3.557 3.267 1.00 78.81 276 GLU A C 1
ATOM 2215 O O . GLU A 1 276 ? 19.337 3.971 4.055 1.00 78.81 276 GLU A O 1
ATOM 2220 N N . GLU A 1 277 ? 17.812 4.381 2.480 1.00 80.81 277 GLU A N 1
ATOM 2221 C CA . GLU A 1 277 ? 18.049 5.823 2.431 1.00 80.81 277 GLU A CA 1
ATOM 2222 C C . GLU A 1 277 ? 17.633 6.545 3.728 1.00 80.81 277 GLU A C 1
ATOM 2224 O O . GLU A 1 277 ? 18.255 7.520 4.152 1.00 80.81 277 GLU A O 1
ATOM 2229 N N . PHE A 1 278 ? 16.576 6.074 4.397 1.00 80.62 278 PHE A N 1
ATOM 2230 C CA . PHE A 1 278 ? 16.118 6.666 5.653 1.00 80.62 278 PHE A CA 1
ATOM 2231 C C . PHE A 1 278 ? 17.071 6.365 6.816 1.00 80.62 278 PHE A C 1
ATOM 2233 O O . PHE A 1 278 ? 17.322 7.248 7.631 1.00 80.62 278 PHE A O 1
ATOM 2240 N N . SER A 1 279 ? 17.593 5.141 6.921 1.00 73.75 279 SER A N 1
ATOM 2241 C CA . SER A 1 279 ? 18.418 4.710 8.058 1.00 73.75 279 SER A CA 1
ATOM 2242 C C . SER A 1 279 ? 19.904 4.563 7.743 1.00 73.75 279 SER A C 1
ATOM 2244 O O . SER A 1 279 ? 20.665 4.206 8.641 1.00 73.75 279 SER A O 1
ATOM 2246 N N . ASN A 1 280 ? 20.325 4.795 6.499 1.00 72.56 280 ASN A N 1
ATOM 2247 C CA . ASN A 1 280 ? 21.660 4.472 5.982 1.00 72.56 280 ASN A CA 1
ATOM 2248 C C . ASN A 1 280 ? 22.056 3.005 6.242 1.00 72.56 280 ASN A C 1
ATOM 2250 O O . ASN A 1 280 ? 23.195 2.729 6.611 1.00 72.56 280 ASN A O 1
ATOM 2254 N N . GLY A 1 281 ? 21.087 2.083 6.194 1.00 68.88 281 GLY A N 1
ATOM 2255 C CA . GLY A 1 281 ? 21.309 0.664 6.515 1.00 68.88 281 GLY A CA 1
ATOM 2256 C C . GLY A 1 281 ? 21.621 0.368 7.993 1.00 68.88 281 GLY A C 1
ATOM 2257 O O . GLY A 1 281 ? 21.944 -0.766 8.354 1.00 68.88 281 GLY A O 1
ATOM 2258 N N . LEU A 1 282 ? 21.521 1.365 8.883 1.00 73.25 282 LEU A N 1
ATOM 2259 C CA . LEU A 1 282 ? 21.822 1.242 10.313 1.00 73.25 282 LEU A CA 1
ATOM 2260 C C . LEU A 1 282 ? 20.565 1.009 11.171 1.00 73.25 282 LEU A C 1
ATOM 2262 O O . LEU A 1 282 ? 19.421 1.149 10.736 1.00 73.25 282 LEU A O 1
ATOM 2266 N N . GLY A 1 283 ? 20.784 0.672 12.444 1.00 73.44 283 GLY A N 1
ATOM 2267 C CA . GLY A 1 283 ? 19.731 0.509 13.451 1.00 73.44 283 GLY A CA 1
ATOM 2268 C C . GLY A 1 283 ? 19.271 -0.937 13.627 1.00 73.44 283 GLY A C 1
ATOM 2269 O O . GLY A 1 283 ? 19.954 -1.864 13.212 1.00 73.44 283 GLY A O 1
ATOM 2270 N N . ILE A 1 284 ? 18.130 -1.150 14.288 1.00 75.00 284 ILE A N 1
ATOM 2271 C CA . ILE A 1 284 ? 17.591 -2.496 14.586 1.00 75.00 284 ILE A CA 1
ATOM 2272 C C . ILE A 1 284 ? 16.428 -2.907 13.670 1.00 75.00 284 ILE A C 1
ATOM 2274 O O . ILE A 1 284 ? 16.149 -4.094 13.502 1.00 75.00 284 ILE A O 1
ATOM 2278 N N . SER A 1 285 ? 15.747 -1.928 13.070 1.00 70.25 285 SER A N 1
ATOM 2279 C CA . SER A 1 285 ? 14.546 -2.157 12.258 1.00 70.25 285 SER A CA 1
ATOM 2280 C C . SER A 1 285 ? 14.865 -2.485 10.799 1.00 70.25 285 SER A C 1
ATOM 2282 O O . SER A 1 285 ? 14.172 -3.308 10.196 1.00 70.25 285 SER A O 1
ATOM 2284 N N . PHE A 1 286 ? 15.899 -1.843 10.246 1.00 71.00 286 PHE A N 1
ATOM 2285 C CA . PHE A 1 286 ? 16.172 -1.819 8.804 1.00 71.00 286 PHE A CA 1
ATOM 2286 C C . PHE A 1 286 ? 17.570 -2.313 8.416 1.00 71.00 286 PHE A C 1
ATOM 2288 O O . PHE A 1 286 ? 17.802 -2.558 7.239 1.00 71.00 286 PHE A O 1
ATOM 2295 N N . SER A 1 287 ? 18.472 -2.522 9.381 1.00 70.94 287 SER A N 1
ATOM 2296 C CA . SER A 1 287 ? 19.756 -3.179 9.119 1.00 70.94 287 SER A CA 1
ATOM 2297 C C . SER A 1 287 ? 19.572 -4.672 8.830 1.00 70.94 287 SER A C 1
ATOM 2299 O O . SER A 1 287 ? 18.561 -5.282 9.197 1.00 70.94 287 SER A O 1
ATOM 2301 N N . HIS A 1 288 ? 20.568 -5.274 8.186 1.00 65.44 288 HIS A N 1
ATOM 2302 C CA . HIS A 1 288 ? 20.577 -6.687 7.813 1.00 65.44 288 HIS A CA 1
ATOM 2303 C C . HIS A 1 288 ? 21.916 -7.357 8.162 1.00 65.44 288 HIS A C 1
ATOM 2305 O O . HIS A 1 288 ? 22.898 -6.696 8.509 1.00 65.44 288 HIS A O 1
ATOM 2311 N N . GLY A 1 289 ? 21.954 -8.691 8.094 1.00 70.12 289 GLY A N 1
ATOM 2312 C CA . GLY A 1 289 ? 23.177 -9.474 8.290 1.00 70.12 289 GLY A CA 1
ATOM 2313 C C . GLY A 1 289 ? 23.771 -9.350 9.698 1.00 70.12 289 GLY A C 1
ATOM 2314 O O . GLY A 1 289 ? 23.049 -9.317 10.698 1.00 70.12 289 GLY A O 1
ATOM 2315 N N . GLU A 1 290 ? 25.103 -9.300 9.787 1.00 69.38 290 GLU A N 1
ATOM 2316 C CA . GLU A 1 290 ? 25.809 -9.288 11.076 1.00 69.38 290 GLU A CA 1
ATOM 2317 C C . GLU A 1 290 ? 25.583 -7.987 11.859 1.00 69.38 290 GLU A C 1
ATOM 2319 O O . GLU A 1 290 ? 25.444 -8.028 13.082 1.00 69.38 290 GLU A O 1
ATOM 2324 N N . ASN A 1 291 ? 25.431 -6.851 11.168 1.00 67.19 291 ASN A N 1
ATOM 2325 C CA . ASN A 1 291 ? 25.116 -5.565 11.796 1.00 67.19 291 ASN A CA 1
ATOM 2326 C C . ASN A 1 291 ? 23.806 -5.640 12.590 1.00 67.19 291 ASN A C 1
ATOM 2328 O O . ASN A 1 291 ? 23.752 -5.227 13.752 1.00 67.19 291 ASN A O 1
ATOM 2332 N N . TRP A 1 292 ? 22.770 -6.247 12.004 1.00 76.94 292 TRP A N 1
ATOM 2333 C CA . TRP A 1 292 ? 21.506 -6.489 12.696 1.00 76.94 292 TRP A CA 1
ATOM 2334 C C . TRP A 1 292 ? 21.665 -7.459 13.871 1.00 76.94 292 TRP A C 1
ATOM 2336 O O . TRP A 1 292 ? 21.161 -7.185 14.961 1.00 76.94 292 TRP A O 1
ATOM 2346 N N . LYS A 1 293 ? 22.393 -8.572 13.690 1.00 73.56 293 LYS A N 1
ATOM 2347 C CA . LYS A 1 293 ? 22.613 -9.576 14.750 1.00 73.56 293 LYS A CA 1
ATOM 2348 C C . LYS A 1 293 ? 23.314 -8.975 15.965 1.00 73.56 293 LYS A C 1
ATOM 2350 O O . LYS A 1 293 ? 22.872 -9.184 17.097 1.00 73.56 293 LYS A O 1
ATOM 2355 N N . VAL A 1 294 ? 24.383 -8.210 15.744 1.00 76.31 294 VAL A N 1
ATOM 2356 C CA . VAL A 1 294 ? 25.123 -7.508 16.801 1.00 76.31 294 VAL A CA 1
ATOM 2357 C C . VAL A 1 294 ? 24.219 -6.495 17.498 1.00 76.31 294 VAL A C 1
ATOM 2359 O O . VAL A 1 294 ? 24.081 -6.556 18.721 1.00 76.31 294 VAL A O 1
ATOM 2362 N N . MET A 1 295 ? 23.542 -5.632 16.734 1.00 76.00 295 MET A N 1
ATOM 2363 C CA . MET A 1 295 ? 22.664 -4.596 17.283 1.00 76.00 295 MET A CA 1
ATOM 2364 C C . MET A 1 295 ? 21.503 -5.191 18.087 1.00 76.00 295 MET A C 1
ATOM 2366 O O . MET A 1 295 ? 21.186 -4.715 19.174 1.00 76.00 295 MET A O 1
ATOM 2370 N N . ARG A 1 296 ? 20.896 -6.278 17.600 1.00 81.00 296 ARG A N 1
ATOM 2371 C CA . ARG A 1 296 ? 19.809 -6.983 18.283 1.00 81.00 296 ARG A CA 1
ATOM 2372 C C . ARG A 1 296 ? 20.274 -7.643 19.577 1.00 81.00 296 ARG A C 1
ATOM 2374 O O . ARG A 1 296 ? 19.587 -7.519 20.589 1.00 81.00 296 ARG A O 1
ATOM 2381 N N . ARG A 1 297 ? 21.405 -8.365 19.558 1.00 80.56 297 ARG A N 1
ATOM 2382 C CA . ARG A 1 297 ? 21.962 -9.015 20.761 1.00 80.56 297 ARG A CA 1
ATOM 2383 C C . ARG A 1 297 ? 22.281 -7.983 21.834 1.00 80.56 297 ARG A C 1
ATOM 2385 O O . ARG A 1 297 ? 21.884 -8.177 22.979 1.00 80.56 297 ARG A O 1
ATOM 2392 N N . PHE A 1 298 ? 22.931 -6.886 21.441 1.00 83.56 298 PHE A N 1
ATOM 2393 C CA . PHE A 1 298 ? 23.191 -5.759 22.327 1.00 83.56 298 PHE A CA 1
ATOM 2394 C C . PHE A 1 298 ? 21.882 -5.201 22.892 1.00 83.56 298 PHE A C 1
ATOM 2396 O O . PHE A 1 298 ? 21.687 -5.226 24.101 1.00 83.56 298 PHE A O 1
ATOM 2403 N N . ALA A 1 299 ? 20.944 -4.799 22.027 1.00 83.69 299 ALA A N 1
ATOM 2404 C CA . ALA A 1 299 ? 19.723 -4.136 22.461 1.00 83.69 299 ALA A CA 1
ATOM 2405 C C . ALA A 1 299 ? 18.894 -4.986 23.433 1.00 83.69 299 ALA A C 1
ATOM 2407 O O . ALA A 1 299 ? 18.417 -4.472 24.439 1.00 83.69 299 ALA A O 1
ATOM 2408 N N . LEU A 1 300 ? 18.747 -6.289 23.172 1.00 82.75 300 LEU A N 1
ATOM 2409 C CA . LEU A 1 300 ? 18.010 -7.188 24.063 1.00 82.75 300 LEU A CA 1
ATOM 2410 C C . LEU A 1 300 ? 18.714 -7.415 25.400 1.00 82.75 300 LEU A C 1
ATOM 2412 O O . LEU A 1 300 ? 18.040 -7.452 26.428 1.00 82.75 300 LEU A O 1
ATOM 2416 N N . ALA A 1 301 ? 20.041 -7.580 25.395 1.00 83.56 301 ALA A N 1
ATOM 2417 C CA . ALA A 1 301 ? 20.808 -7.723 26.628 1.00 83.56 301 ALA A CA 1
ATOM 2418 C C . ALA A 1 301 ? 20.663 -6.460 27.487 1.00 83.56 301 ALA A C 1
ATOM 2420 O O . ALA A 1 301 ? 20.221 -6.545 28.630 1.00 83.56 301 ALA A O 1
ATOM 2421 N N . THR A 1 302 ? 20.899 -5.294 26.886 1.00 83.06 302 THR A N 1
ATOM 2422 C CA . THR A 1 302 ? 20.779 -3.991 27.539 1.00 83.06 302 THR A CA 1
ATOM 2423 C C . THR A 1 302 ? 19.363 -3.755 28.063 1.00 83.06 302 THR A C 1
ATOM 2425 O O . THR A 1 302 ? 19.188 -3.487 29.245 1.00 83.06 302 THR A O 1
ATOM 2428 N N . LEU A 1 303 ? 18.320 -3.922 27.243 1.00 81.56 303 LEU A N 1
ATOM 2429 C CA . LEU A 1 303 ? 16.934 -3.716 27.686 1.00 81.56 303 LEU A CA 1
ATOM 2430 C C . LEU A 1 303 ? 16.546 -4.643 28.848 1.00 81.56 303 LEU A C 1
ATOM 2432 O O . LEU A 1 303 ? 15.864 -4.204 29.774 1.00 81.56 303 LEU A O 1
ATOM 2436 N N . ARG A 1 304 ? 17.002 -5.903 28.846 1.00 80.81 304 ARG A N 1
ATOM 2437 C CA . ARG A 1 304 ? 16.790 -6.840 29.963 1.00 80.81 304 ARG A CA 1
ATOM 2438 C C . ARG A 1 304 ? 17.493 -6.375 31.241 1.00 80.81 304 ARG A C 1
ATOM 2440 O O . ARG A 1 304 ? 16.953 -6.543 32.341 1.00 80.81 304 ARG A O 1
ATOM 2447 N N . ASP A 1 305 ? 18.684 -5.804 31.121 1.00 77.06 305 ASP A N 1
ATOM 2448 C CA . ASP A 1 305 ? 19.436 -5.276 32.260 1.00 77.06 305 ASP A CA 1
ATOM 2449 C C . ASP A 1 305 ? 18.747 -4.030 32.846 1.00 77.06 305 ASP A C 1
ATOM 2451 O O . ASP A 1 305 ? 18.611 -3.943 34.064 1.00 77.06 305 ASP A O 1
ATOM 2455 N N . TYR A 1 306 ? 18.133 -3.190 32.001 1.00 72.50 306 TYR A N 1
ATOM 2456 C CA . TYR A 1 306 ? 17.318 -2.022 32.392 1.00 72.50 306 TYR A CA 1
ATOM 2457 C C . TYR A 1 306 ? 15.845 -2.318 32.711 1.00 72.50 306 TYR A C 1
ATOM 2459 O O . TYR A 1 306 ? 15.016 -1.410 32.787 1.00 72.50 306 TYR A O 1
ATOM 2467 N N . GLY A 1 307 ? 15.510 -3.584 32.950 1.00 65.25 307 GLY A N 1
ATOM 2468 C CA . GLY A 1 307 ? 14.231 -3.956 33.546 1.00 65.25 307 GLY A CA 1
ATOM 2469 C C . GLY A 1 307 ? 13.167 -4.458 32.577 1.00 65.25 307 GLY A C 1
ATOM 2470 O O . GLY A 1 307 ? 12.052 -4.727 33.020 1.00 65.25 307 GLY A O 1
ATOM 2471 N N . MET A 1 308 ? 13.472 -4.641 31.289 1.00 69.19 308 MET A N 1
ATOM 2472 C CA . MET A 1 308 ? 12.540 -5.273 30.352 1.00 69.19 308 MET A CA 1
ATOM 2473 C C . MET A 1 308 ? 12.240 -6.709 30.781 1.00 69.19 308 MET A C 1
ATOM 2475 O O . MET A 1 308 ? 13.116 -7.571 30.763 1.00 69.19 308 MET A O 1
ATOM 2479 N N . GLY A 1 309 ? 10.998 -6.934 31.228 1.00 65.69 309 GLY A N 1
ATOM 2480 C CA . GLY A 1 309 ? 10.554 -8.187 31.847 1.00 65.69 309 GLY A CA 1
ATOM 2481 C C . GLY A 1 309 ? 10.848 -8.316 33.351 1.00 65.69 309 GLY A C 1
ATOM 2482 O O . GLY A 1 309 ? 10.783 -9.424 33.876 1.00 65.69 309 GLY A O 1
ATOM 2483 N N . LYS A 1 310 ? 11.184 -7.222 34.051 1.00 74.25 310 LYS A N 1
ATOM 2484 C CA . LYS A 1 310 ? 11.428 -7.164 35.508 1.00 74.25 310 LYS A CA 1
ATOM 2485 C C . LYS A 1 310 ? 10.565 -6.070 36.170 1.00 74.25 310 LYS A C 1
ATOM 2487 O O . LYS A 1 310 ? 10.066 -5.180 35.485 1.00 74.25 310 LYS A O 1
ATOM 2492 N N . ARG A 1 311 ? 10.469 -6.082 37.511 1.00 73.12 311 ARG A N 1
ATOM 2493 C CA . ARG A 1 311 ? 9.690 -5.100 38.310 1.00 73.12 311 ARG A CA 1
ATOM 2494 C C . ARG A 1 311 ? 10.081 -3.632 38.080 1.00 73.12 311 ARG A C 1
ATOM 2496 O O . ARG A 1 311 ? 9.232 -2.763 38.160 1.00 73.12 311 ARG A O 1
ATOM 2503 N N . ALA A 1 312 ? 11.326 -3.342 37.701 1.00 72.56 312 ALA A N 1
ATOM 2504 C CA . ALA A 1 312 ? 11.771 -1.960 37.482 1.00 72.56 312 ALA A CA 1
ATOM 2505 C C . ALA A 1 312 ? 11.006 -1.215 36.361 1.00 72.56 312 ALA A C 1
ATOM 2507 O O . ALA A 1 312 ? 10.867 0.004 36.426 1.00 72.56 312 ALA A O 1
ATOM 2508 N N . ILE A 1 313 ? 10.501 -1.913 35.330 1.00 78.62 313 ILE A N 1
ATOM 2509 C CA . ILE A 1 313 ? 9.610 -1.285 34.334 1.00 78.62 313 ILE A CA 1
ATOM 2510 C C . ILE A 1 313 ? 8.197 -1.111 34.882 1.00 78.62 313 ILE A C 1
ATOM 2512 O O . ILE A 1 313 ? 7.538 -0.133 34.539 1.00 78.62 313 ILE A O 1
ATOM 2516 N N . GLU A 1 314 ? 7.737 -2.041 35.717 1.00 81.38 314 GLU A N 1
ATOM 2517 C CA . GLU A 1 314 ? 6.438 -1.946 36.381 1.00 81.38 314 GLU A CA 1
ATOM 2518 C C . GLU A 1 314 ? 6.372 -0.675 37.229 1.00 81.38 314 GLU A C 1
ATOM 2520 O O . GLU A 1 314 ? 5.434 0.097 37.071 1.00 81.38 314 GLU A O 1
ATOM 2525 N N . ASP A 1 315 ? 7.420 -0.379 38.003 1.00 83.44 315 ASP A N 1
ATOM 2526 C CA . ASP A 1 315 ? 7.496 0.836 38.821 1.00 83.44 315 ASP A CA 1
ATOM 2527 C C . ASP A 1 315 ? 7.393 2.115 37.969 1.00 83.44 315 ASP A C 1
ATOM 2529 O O . ASP A 1 315 ? 6.597 3.004 38.273 1.00 83.44 315 ASP A O 1
ATOM 2533 N N . LYS A 1 316 ? 8.123 2.183 36.844 1.00 83.38 316 LYS A N 1
ATOM 2534 C CA . LYS A 1 316 ? 8.052 3.316 35.898 1.00 83.38 316 LYS A CA 1
ATOM 2535 C C . LYS A 1 316 ? 6.683 3.431 35.223 1.00 83.38 316 LYS A C 1
ATOM 2537 O O . LYS A 1 316 ? 6.187 4.533 34.998 1.00 83.38 316 LYS A O 1
ATOM 2542 N N . ALA A 1 317 ? 6.067 2.301 34.881 1.00 86.44 317 ALA A N 1
ATOM 2543 C CA . ALA A 1 317 ? 4.736 2.275 34.287 1.00 86.44 317 ALA A CA 1
ATOM 2544 C C . ALA A 1 317 ? 3.668 2.728 35.292 1.00 86.44 317 ALA A C 1
ATOM 2546 O O . ALA A 1 317 ? 2.784 3.502 34.930 1.00 86.44 317 ALA A O 1
ATOM 2547 N N . VAL A 1 318 ? 3.770 2.293 36.551 1.00 88.69 318 VAL A N 1
ATOM 2548 C CA . VAL A 1 318 ? 2.888 2.709 37.649 1.00 88.69 318 VAL A CA 1
ATOM 2549 C C . VAL A 1 318 ? 3.047 4.202 37.931 1.00 88.69 318 VAL A C 1
ATOM 2551 O O . VAL A 1 318 ? 2.043 4.904 38.055 1.00 88.69 318 VAL A O 1
ATOM 2554 N N . GLU A 1 319 ? 4.282 4.708 37.982 1.00 89.38 319 GLU A N 1
ATOM 2555 C CA . GLU A 1 319 ? 4.559 6.140 38.125 1.00 89.38 319 GLU A CA 1
ATOM 2556 C C . GLU A 1 319 ? 3.867 6.949 37.020 1.00 89.38 319 GLU A C 1
ATOM 2558 O O . GLU A 1 319 ? 3.104 7.873 37.314 1.00 89.38 319 GLU A O 1
ATOM 2563 N N . GLU A 1 320 ? 4.049 6.564 35.756 1.00 93.12 320 GLU A N 1
ATOM 2564 C CA . GLU A 1 320 ? 3.447 7.286 34.637 1.00 93.12 320 GLU A CA 1
ATOM 2565 C C . GLU A 1 320 ? 1.916 7.168 34.618 1.00 93.12 320 GLU A C 1
ATOM 2567 O O . GLU A 1 320 ? 1.231 8.156 34.349 1.00 93.12 320 GLU A O 1
ATOM 2572 N N . CYS A 1 321 ? 1.357 6.006 34.976 1.00 91.25 321 CYS A N 1
ATOM 2573 C CA . CYS A 1 321 ? -0.091 5.831 35.119 1.00 91.25 321 CYS A CA 1
ATOM 2574 C C . CYS A 1 321 ? -0.669 6.768 36.186 1.00 91.25 321 CYS A C 1
ATOM 2576 O O . CYS A 1 321 ? -1.717 7.375 35.969 1.00 91.25 321 CYS A O 1
ATOM 2578 N N . ASN A 1 322 ? 0.023 6.943 37.316 1.00 92.38 322 ASN A N 1
ATOM 2579 C CA . ASN A 1 322 ? -0.406 7.870 38.361 1.00 92.38 322 ASN A CA 1
ATOM 2580 C C . ASN A 1 322 ? -0.414 9.325 37.869 1.00 92.38 322 ASN A C 1
ATOM 2582 O O . ASN A 1 322 ? -1.311 10.092 38.231 1.00 92.38 322 ASN A O 1
ATOM 2586 N N . VAL A 1 323 ? 0.550 9.719 37.032 1.00 90.44 323 VAL A N 1
ATOM 2587 C CA . VAL A 1 323 ? 0.565 11.065 36.439 1.00 90.44 323 VAL A CA 1
ATOM 2588 C C . VAL A 1 323 ? -0.531 11.225 35.385 1.00 90.44 323 VAL A C 1
ATOM 2590 O O . VAL A 1 323 ? -1.225 12.242 35.389 1.00 90.44 323 VAL A O 1
ATOM 2593 N N . LEU A 1 324 ? -0.751 10.212 34.544 1.00 91.00 324 LEU A N 1
ATOM 2594 C CA . LEU A 1 324 ? -1.836 10.198 33.564 1.00 91.00 324 LEU A CA 1
ATOM 2595 C C . LEU A 1 324 ? -3.204 10.350 34.243 1.00 91.00 324 LEU A C 1
ATOM 2597 O O . LEU A 1 324 ? -4.012 11.168 33.811 1.00 91.00 324 LEU A O 1
ATOM 2601 N N . ILE A 1 325 ? -3.452 9.624 35.339 1.00 89.06 325 ILE A N 1
ATOM 2602 C CA . ILE A 1 325 ? -4.701 9.723 36.113 1.00 89.06 325 ILE A CA 1
ATOM 2603 C C . ILE A 1 325 ? -4.904 11.150 36.634 1.00 89.06 325 ILE A C 1
ATOM 2605 O O . ILE A 1 325 ? -6.003 11.693 36.520 1.00 89.06 325 ILE A O 1
ATOM 2609 N N . LYS A 1 326 ? -3.850 11.791 37.156 1.00 88.75 326 LYS A N 1
ATOM 2610 C CA . LYS A 1 326 ? -3.915 13.192 37.605 1.00 88.75 326 LYS A CA 1
ATOM 2611 C C . LYS A 1 326 ? -4.213 14.150 36.450 1.00 88.75 326 LYS A C 1
ATOM 2613 O O . LYS A 1 326 ? -5.048 15.038 36.609 1.00 88.75 326 LYS A O 1
ATOM 2618 N N . LYS A 1 327 ? -3.580 13.959 35.287 1.00 87.38 327 LYS A N 1
ATOM 2619 C CA . LYS A 1 327 ? -3.837 14.774 34.089 1.00 87.38 327 LYS A CA 1
ATOM 2620 C C . LYS A 1 327 ? -5.278 14.607 33.613 1.00 87.38 327 LYS A C 1
ATOM 2622 O O . LYS A 1 327 ? -5.961 15.607 33.424 1.00 87.38 327 LYS A O 1
ATOM 2627 N N . ILE A 1 328 ? -5.780 13.376 33.524 1.00 85.50 328 ILE A N 1
ATOM 2628 C CA . ILE A 1 328 ? -7.179 13.100 33.166 1.00 85.50 328 ILE A CA 1
ATOM 2629 C C . ILE A 1 328 ? -8.144 13.733 34.187 1.00 85.50 328 ILE A C 1
ATOM 2631 O O . ILE A 1 328 ? -9.145 14.337 33.806 1.00 85.50 328 ILE A O 1
ATOM 2635 N N . GLY A 1 329 ? -7.819 13.658 35.481 1.00 84.00 329 GLY A N 1
ATOM 2636 C CA . GLY A 1 329 ? -8.599 14.280 36.555 1.00 84.00 329 GLY A CA 1
ATOM 2637 C C . GLY A 1 329 ? -8.665 15.809 36.471 1.00 84.00 329 GLY A C 1
ATOM 2638 O O . GLY A 1 329 ? -9.664 16.393 36.884 1.00 84.00 329 GLY A O 1
ATOM 2639 N N . SER A 1 330 ? -7.658 16.460 35.877 1.00 85.19 330 SER A N 1
ATOM 2640 C CA . SER A 1 330 ? -7.624 17.923 35.717 1.00 85.19 330 SER A CA 1
ATOM 2641 C C . SER A 1 330 ? -8.653 18.479 34.721 1.00 85.19 330 SER A C 1
ATOM 2643 O O . SER A 1 330 ? -8.875 19.686 34.680 1.00 85.19 330 SER A O 1
ATOM 2645 N N . TYR A 1 331 ? -9.312 17.625 33.929 1.00 83.12 331 TYR A N 1
ATOM 2646 C CA . TYR A 1 331 ? -10.299 18.052 32.933 1.00 83.12 331 TYR A CA 1
ATOM 2647 C C . TYR A 1 331 ? -11.725 18.234 33.483 1.00 83.12 331 TYR A C 1
ATOM 2649 O O . TYR A 1 331 ? -12.631 18.570 32.717 1.00 83.12 331 TYR A O 1
ATOM 2657 N N . GLU A 1 332 ? -11.932 18.016 34.787 1.00 80.25 332 GLU A N 1
ATOM 2658 C CA . GLU A 1 332 ? -13.180 18.314 35.516 1.00 80.25 332 GLU A CA 1
ATOM 2659 C C . GLU A 1 332 ? -14.459 17.753 34.850 1.00 80.25 332 GLU A C 1
ATOM 2661 O O . GLU A 1 332 ? -15.513 18.386 34.843 1.00 80.25 332 GLU A O 1
ATOM 2666 N N . GLY A 1 333 ? -14.382 16.559 34.251 1.00 69.94 333 GLY A N 1
ATOM 2667 C CA . GLY A 1 333 ? -15.544 15.876 33.662 1.00 69.94 333 GLY A CA 1
ATOM 2668 C C . GLY A 1 333 ? -16.009 16.404 32.297 1.00 69.94 333 GLY A C 1
ATOM 2669 O O . GLY A 1 333 ? -17.082 16.018 31.831 1.00 69.94 333 GLY A O 1
ATOM 2670 N N . LYS A 1 334 ? -15.224 17.257 31.625 1.00 75.38 334 LYS A N 1
ATOM 2671 C CA . LYS A 1 334 ? -15.514 17.688 30.245 1.00 75.38 334 LYS A CA 1
ATOM 2672 C C . LYS A 1 334 ? -15.329 16.524 29.251 1.00 75.38 334 LYS A C 1
ATOM 2674 O O . LYS A 1 334 ? -14.432 15.703 29.448 1.00 75.38 334 LYS A O 1
ATOM 2679 N N . PRO A 1 335 ? -16.119 16.445 28.159 1.00 58.84 335 PRO A N 1
ATOM 2680 C CA . PRO A 1 335 ? -15.914 15.437 27.118 1.00 58.84 335 PRO A CA 1
ATOM 2681 C C . PRO A 1 335 ? -14.521 15.596 26.501 1.00 58.84 335 PRO A C 1
ATOM 2683 O O . PRO A 1 335 ? -14.207 16.664 25.972 1.00 58.84 335 PRO A O 1
ATOM 2686 N N . LEU A 1 336 ? -13.690 14.551 26.561 1.00 69.00 336 LEU A N 1
ATOM 2687 C CA . LEU A 1 336 ? -12.303 14.623 26.106 1.00 69.00 336 LEU A CA 1
ATOM 2688 C C . LEU A 1 336 ? -11.869 13.409 25.287 1.00 69.00 336 LEU A C 1
ATOM 2690 O O . LEU A 1 336 ? -12.274 12.278 25.546 1.00 69.00 336 LEU A O 1
ATOM 2694 N N . ASN A 1 337 ? -10.979 13.660 24.327 1.00 65.19 337 ASN A N 1
ATOM 2695 C CA . ASN A 1 337 ? -10.249 12.625 23.610 1.00 65.19 337 ASN A CA 1
ATOM 2696 C C . ASN A 1 337 ? -8.913 12.363 24.324 1.00 65.19 337 ASN A C 1
ATOM 2698 O O . ASN A 1 337 ? -7.924 13.043 24.064 1.00 65.19 337 ASN A O 1
ATOM 2702 N N . THR A 1 338 ? -8.887 11.361 25.203 1.00 78.19 338 THR A N 1
ATOM 2703 C CA . THR A 1 338 ? -7.710 10.986 26.012 1.00 78.19 338 THR A CA 1
ATOM 2704 C C . THR A 1 338 ? -6.607 10.284 25.217 1.00 78.19 338 THR A C 1
ATOM 2706 O O . THR A 1 338 ? -5.554 9.968 25.765 1.00 78.19 338 THR A O 1
ATOM 2709 N N . THR A 1 339 ? -6.804 10.043 23.915 1.00 80.25 339 THR A N 1
ATOM 2710 C CA . THR A 1 339 ? -5.824 9.341 23.068 1.00 80.25 339 THR A CA 1
ATOM 2711 C C . THR A 1 339 ? -4.475 10.061 23.042 1.00 80.25 339 THR A C 1
ATOM 2713 O O . THR A 1 339 ? -3.433 9.411 23.037 1.00 80.25 339 THR A O 1
ATOM 2716 N N . ALA A 1 340 ? -4.477 11.398 23.036 1.00 78.56 340 ALA A N 1
ATOM 2717 C CA . ALA A 1 340 ? -3.246 12.185 23.049 1.00 78.56 340 ALA A CA 1
ATOM 2718 C C . ALA A 1 340 ? -2.472 11.990 24.362 1.00 78.56 340 ALA A C 1
ATOM 2720 O O . ALA A 1 340 ? -1.291 11.654 24.317 1.00 78.56 340 ALA A O 1
ATOM 2721 N N . ASP A 1 341 ? -3.154 12.100 25.504 1.00 84.94 341 ASP A N 1
ATOM 2722 C CA . ASP A 1 341 ? -2.551 11.925 26.830 1.00 84.94 341 ASP A CA 1
ATOM 2723 C C . ASP A 1 341 ? -2.026 10.497 27.029 1.00 84.94 341 ASP A C 1
ATOM 2725 O O . ASP A 1 341 ? -0.910 10.298 27.502 1.00 84.94 341 ASP A O 1
ATOM 2729 N N . ILE A 1 342 ? -2.781 9.487 26.586 1.00 86.62 342 ILE A N 1
ATOM 2730 C CA . ILE A 1 342 ? -2.346 8.084 26.635 1.00 86.62 342 ILE A CA 1
ATOM 2731 C C . ILE A 1 342 ? -1.087 7.874 25.782 1.00 86.62 342 ILE A C 1
ATOM 2733 O O . ILE A 1 342 ? -0.148 7.211 26.220 1.00 86.62 342 ILE A O 1
ATOM 2737 N N . ASN A 1 343 ? -1.025 8.452 24.580 1.00 83.81 343 ASN A N 1
ATOM 2738 C CA . ASN A 1 343 ? 0.163 8.338 23.733 1.00 83.81 343 ASN A CA 1
ATOM 2739 C C . ASN A 1 343 ? 1.384 9.034 24.352 1.00 83.81 343 ASN A C 1
ATOM 2741 O O . ASN A 1 343 ? 2.496 8.521 24.225 1.00 83.81 343 ASN A O 1
ATOM 2745 N N . VAL A 1 344 ? 1.187 10.163 25.043 1.00 86.75 344 VAL A N 1
ATOM 2746 C CA . VAL A 1 344 ? 2.249 10.835 25.806 1.00 86.75 344 VAL A CA 1
ATOM 2747 C C . VAL A 1 344 ? 2.731 9.952 26.957 1.00 86.75 344 VAL A C 1
ATOM 2749 O O . VAL A 1 344 ? 3.940 9.786 27.110 1.00 86.75 344 VAL A O 1
ATOM 2752 N N . ALA A 1 345 ? 1.822 9.307 27.693 1.00 89.56 345 ALA A N 1
ATOM 2753 C CA . ALA A 1 345 ? 2.164 8.357 28.753 1.00 89.56 345 ALA A CA 1
ATOM 2754 C C . ALA A 1 345 ? 3.041 7.207 28.228 1.00 89.56 345 ALA A C 1
ATOM 2756 O O . ALA A 1 345 ? 4.114 6.922 28.759 1.00 89.56 345 ALA A O 1
ATOM 2757 N N . ILE A 1 346 ? 2.622 6.577 27.126 1.00 87.81 346 ILE A N 1
ATOM 2758 C CA . ILE A 1 346 ? 3.363 5.472 26.502 1.00 87.81 346 ILE A CA 1
ATOM 2759 C C . ILE A 1 346 ? 4.745 5.950 26.031 1.00 87.81 346 ILE A C 1
ATOM 2761 O O . ILE A 1 346 ? 5.751 5.273 26.260 1.00 87.81 346 ILE A O 1
ATOM 2765 N N . ALA A 1 347 ? 4.814 7.130 25.406 1.00 87.00 347 ALA A N 1
ATOM 2766 C CA . ALA A 1 347 ? 6.073 7.726 24.977 1.00 87.00 347 ALA A CA 1
ATOM 2767 C C . ALA A 1 347 ? 7.000 8.006 26.168 1.00 87.00 347 ALA A C 1
ATOM 2769 O O . ALA A 1 347 ? 8.174 7.659 26.099 1.00 87.00 347 ALA A O 1
ATOM 2770 N N . ASN A 1 348 ? 6.488 8.549 27.273 1.00 89.25 348 ASN A N 1
ATOM 2771 C CA . ASN A 1 348 ? 7.262 8.807 28.487 1.00 89.25 348 ASN A CA 1
ATOM 2772 C C . ASN A 1 348 ? 7.833 7.528 29.103 1.00 89.25 348 ASN A C 1
ATOM 2774 O O . ASN A 1 348 ? 9.010 7.510 29.461 1.00 89.25 348 ASN A O 1
ATOM 2778 N N . ILE A 1 349 ? 7.061 6.437 29.159 1.00 87.75 349 ILE A N 1
ATOM 2779 C CA . ILE A 1 349 ? 7.577 5.141 29.627 1.00 87.75 349 ILE A CA 1
ATOM 2780 C C . ILE A 1 349 ? 8.758 4.706 28.750 1.00 87.75 349 ILE A C 1
ATOM 2782 O O . ILE A 1 349 ? 9.830 4.396 29.271 1.00 87.75 349 ILE A O 1
ATOM 2786 N N . MET A 1 350 ? 8.618 4.756 27.421 1.00 85.25 350 MET A N 1
ATOM 2787 C CA . MET A 1 350 ? 9.699 4.377 26.501 1.00 85.25 350 MET A CA 1
ATOM 2788 C C . MET A 1 350 ? 10.916 5.307 26.605 1.00 85.25 350 MET A C 1
ATOM 2790 O O . MET A 1 350 ? 12.048 4.832 26.699 1.00 85.25 350 MET A O 1
ATOM 2794 N N . LEU A 1 351 ? 10.710 6.624 26.632 1.00 84.69 351 LEU A N 1
ATOM 2795 C CA . LEU A 1 351 ? 11.780 7.624 26.710 1.00 84.69 351 LEU A CA 1
ATOM 2796 C C . LEU A 1 351 ? 12.503 7.584 28.063 1.00 84.69 351 LEU A C 1
ATOM 2798 O O . LEU A 1 351 ? 13.716 7.776 28.107 1.00 84.69 351 LEU A O 1
ATOM 2802 N N . SER A 1 352 ? 11.818 7.224 29.148 1.00 82.94 352 SER A N 1
ATOM 2803 C CA . SER A 1 352 ? 12.451 7.024 30.458 1.00 82.94 352 SER A CA 1
ATOM 2804 C C . SER A 1 352 ? 13.393 5.812 30.498 1.00 82.94 352 SER A C 1
ATOM 2806 O O . SER A 1 352 ? 14.290 5.752 31.339 1.00 82.94 352 SER A O 1
ATOM 2808 N N . ILE A 1 353 ? 13.202 4.829 29.614 1.00 82.00 353 ILE A N 1
ATOM 2809 C CA . ILE A 1 353 ? 14.081 3.658 29.474 1.00 82.00 353 ILE A CA 1
ATOM 2810 C C . ILE A 1 353 ? 15.208 3.973 28.485 1.00 82.00 353 ILE A C 1
ATOM 2812 O O . ILE A 1 353 ? 16.376 3.686 28.746 1.00 82.00 353 ILE A O 1
ATOM 2816 N N . MET A 1 354 ? 14.860 4.599 27.361 1.00 80.56 354 MET A N 1
ATOM 2817 C CA . MET A 1 354 ? 15.797 4.891 26.279 1.00 80.56 354 MET A CA 1
ATOM 2818 C C . MET A 1 354 ? 16.765 6.027 26.618 1.00 80.56 354 MET A C 1
ATOM 2820 O O . MET A 1 354 ? 17.960 5.900 26.378 1.00 80.56 354 MET A O 1
ATOM 2824 N N . LEU A 1 355 ? 16.243 7.126 27.166 1.00 78.88 355 LEU A N 1
ATOM 2825 C CA . LEU A 1 355 ? 16.953 8.392 27.389 1.00 78.88 355 LEU A CA 1
ATOM 2826 C C . LEU A 1 355 ? 17.130 8.720 28.876 1.00 78.88 355 LEU A C 1
ATOM 2828 O O . LEU A 1 355 ? 17.797 9.690 29.212 1.00 78.88 355 LEU A O 1
ATOM 2832 N N . GLY A 1 356 ? 16.456 7.990 29.773 1.00 77.88 356 GLY A N 1
ATOM 2833 C CA . GLY A 1 356 ? 16.396 8.355 31.191 1.00 77.88 356 GLY A CA 1
ATOM 2834 C C . GLY A 1 356 ? 15.631 9.657 31.460 1.00 77.88 356 GLY A C 1
ATOM 2835 O O . GLY A 1 356 ? 15.740 10.203 32.554 1.00 77.88 356 GLY A O 1
ATOM 2836 N N . LYS A 1 357 ? 14.869 10.167 30.480 1.00 79.31 357 LYS A N 1
ATOM 2837 C CA . LYS A 1 357 ? 14.162 11.452 30.559 1.00 79.31 357 LYS A CA 1
ATOM 2838 C C . LYS A 1 357 ? 12.653 11.267 30.427 1.00 79.31 357 LYS A C 1
ATOM 2840 O O . LYS A 1 357 ? 12.180 10.528 29.566 1.00 79.31 357 LYS A O 1
ATOM 2845 N N . ARG A 1 358 ? 11.921 12.003 31.260 1.00 85.94 358 ARG A N 1
ATOM 2846 C CA . ARG A 1 358 ? 10.465 12.148 31.230 1.00 85.94 358 ARG A CA 1
ATOM 2847 C C . ARG A 1 358 ? 10.112 13.573 30.805 1.00 85.94 358 ARG A C 1
ATOM 2849 O O . ARG A 1 358 ? 10.796 14.510 31.213 1.00 85.94 358 ARG A O 1
ATOM 2856 N N . PHE A 1 359 ? 9.065 13.733 30.003 1.00 86.50 359 PHE A N 1
ATOM 2857 C CA . PHE A 1 359 ? 8.563 15.037 29.573 1.00 86.50 359 PHE A CA 1
ATOM 2858 C C . PHE A 1 359 ? 7.225 15.347 30.245 1.00 86.50 359 PHE A C 1
ATOM 2860 O O . PHE A 1 359 ? 6.458 14.446 30.604 1.00 86.50 359 PHE A O 1
ATOM 2867 N N . GLU A 1 360 ? 6.946 16.633 30.427 1.00 87.75 360 GLU A N 1
ATOM 2868 C CA . GLU A 1 360 ? 5.645 17.088 30.908 1.00 87.75 360 GLU A CA 1
ATOM 2869 C C . GLU A 1 360 ? 4.568 16.893 29.833 1.00 87.75 360 GLU A C 1
ATOM 2871 O O . GLU A 1 360 ? 4.859 16.888 28.639 1.00 87.75 360 GLU A O 1
ATOM 2876 N N . TYR A 1 361 ? 3.308 16.731 30.246 1.00 85.06 361 TYR A N 1
ATOM 2877 C CA . TYR A 1 361 ? 2.205 16.470 29.308 1.00 85.06 361 TYR A CA 1
ATOM 2878 C C . TYR A 1 361 ? 1.903 17.653 28.389 1.00 85.06 361 TYR A C 1
ATOM 2880 O O . TYR A 1 361 ? 1.384 17.462 27.294 1.00 85.06 361 TYR A O 1
ATOM 2888 N N . ASP A 1 362 ? 2.234 18.860 28.837 1.00 83.31 362 ASP A N 1
ATOM 2889 C CA . ASP A 1 362 ? 2.044 20.091 28.076 1.00 83.31 362 ASP A CA 1
ATOM 2890 C C . ASP A 1 362 ? 3.291 20.457 27.245 1.00 83.31 362 ASP A C 1
ATOM 2892 O O . ASP A 1 362 ? 3.291 21.462 26.533 1.00 83.31 362 ASP A O 1
ATOM 2896 N N . ASP A 1 363 ? 4.349 19.632 27.291 1.00 86.75 363 ASP A N 1
ATOM 2897 C CA . ASP A 1 363 ? 5.547 19.823 26.476 1.00 86.75 363 ASP A CA 1
ATOM 2898 C C . ASP A 1 363 ? 5.231 19.534 24.992 1.00 86.75 363 ASP A C 1
ATOM 2900 O O . ASP A 1 363 ? 4.820 18.419 24.644 1.00 86.75 363 ASP A O 1
ATOM 2904 N N . PRO A 1 364 ? 5.446 20.498 24.077 1.00 86.44 364 PRO A N 1
ATOM 2905 C CA . PRO A 1 364 ? 5.119 20.331 22.661 1.00 86.44 364 PRO A CA 1
ATOM 2906 C C . PRO A 1 364 ? 6.009 19.305 21.936 1.00 86.44 364 PRO A C 1
ATOM 2908 O O . PRO A 1 364 ? 5.684 18.883 20.821 1.00 86.44 364 PRO A O 1
ATOM 2911 N N . THR A 1 365 ? 7.115 18.878 22.550 1.00 86.44 365 THR A N 1
ATOM 2912 C CA . THR A 1 365 ? 8.112 17.987 21.949 1.00 86.44 365 THR A CA 1
ATOM 2913 C C . THR A 1 365 ? 7.544 16.599 21.656 1.00 86.44 365 THR A C 1
ATOM 2915 O O . THR A 1 365 ? 7.675 16.113 20.532 1.00 86.44 365 THR A O 1
ATOM 2918 N N . ILE A 1 366 ? 6.873 15.953 22.620 1.00 84.31 366 ILE A N 1
ATOM 2919 C CA . ILE A 1 366 ? 6.327 14.597 22.419 1.00 84.31 366 ILE A CA 1
ATOM 2920 C C . ILE A 1 366 ? 5.231 14.581 21.342 1.00 84.31 366 ILE A C 1
ATOM 2922 O O . ILE A 1 366 ? 5.333 13.762 20.423 1.00 84.31 366 ILE A O 1
ATOM 2926 N N . PRO A 1 367 ? 4.220 15.473 21.367 1.00 83.81 367 PRO A N 1
ATOM 2927 C CA . PRO A 1 367 ? 3.230 15.552 20.296 1.00 83.81 367 PRO A CA 1
ATOM 2928 C C . PRO A 1 367 ? 3.855 15.755 18.911 1.00 83.81 367 PRO A C 1
ATOM 2930 O O . PRO A 1 367 ? 3.411 15.127 17.946 1.00 83.81 367 PRO A O 1
ATOM 2933 N N . ARG A 1 368 ? 4.915 16.573 18.797 1.00 90.19 368 ARG A N 1
ATOM 2934 C CA . ARG A 1 368 ? 5.640 16.760 17.532 1.00 90.19 368 ARG A CA 1
ATOM 2935 C C . ARG A 1 368 ? 6.346 15.480 17.083 1.00 90.19 368 ARG A C 1
ATOM 2937 O O . ARG A 1 368 ? 6.193 15.093 15.927 1.00 90.19 368 ARG A O 1
ATOM 2944 N N . LEU A 1 369 ? 7.048 14.784 17.978 1.00 87.25 369 LEU A N 1
ATOM 2945 C CA . LEU A 1 369 ? 7.701 13.506 17.664 1.00 87.25 369 LEU A CA 1
ATOM 2946 C C . LEU A 1 369 ? 6.690 12.442 17.219 1.00 87.25 369 LEU A C 1
ATOM 2948 O O . LEU A 1 369 ? 6.895 11.772 16.206 1.00 87.25 369 LEU A O 1
ATOM 2952 N N . LEU A 1 370 ? 5.566 12.322 17.929 1.00 83.69 370 LEU A N 1
ATOM 2953 C CA . LEU A 1 370 ? 4.482 11.408 17.568 1.00 83.69 370 LEU A CA 1
ATOM 2954 C C . LEU A 1 370 ? 3.871 11.763 16.209 1.00 83.69 370 LEU A C 1
ATOM 2956 O O . LEU A 1 370 ? 3.558 10.869 15.423 1.00 83.69 370 LEU A O 1
ATOM 2960 N N . HIS A 1 371 ? 3.725 13.055 15.906 1.00 88.56 371 HIS A N 1
ATOM 2961 C CA . HIS A 1 371 ? 3.272 13.512 14.597 1.00 88.56 371 HIS A CA 1
ATOM 2962 C C . HIS A 1 371 ? 4.230 13.079 13.480 1.00 88.56 371 HIS A C 1
ATOM 2964 O O . HIS A 1 371 ? 3.771 12.483 12.508 1.00 88.56 371 HIS A O 1
ATOM 2970 N N . LEU A 1 372 ? 5.542 13.296 13.643 1.00 89.44 372 LEU A N 1
ATOM 2971 C CA . LEU A 1 372 ? 6.559 12.886 12.664 1.00 89.44 372 LEU A CA 1
ATOM 2972 C C . LEU A 1 372 ? 6.549 11.367 12.435 1.00 89.44 372 LEU A C 1
ATOM 2974 O O . LEU A 1 372 ? 6.587 10.908 11.294 1.00 89.44 372 LEU A O 1
ATOM 2978 N N . ILE A 1 373 ? 6.444 10.571 13.506 1.00 84.94 373 ILE A N 1
ATOM 2979 C CA . ILE A 1 373 ? 6.380 9.104 13.416 1.00 84.94 373 ILE A CA 1
ATOM 2980 C C . ILE A 1 373 ? 5.120 8.657 12.664 1.00 84.94 373 ILE A C 1
ATOM 2982 O O . ILE A 1 373 ? 5.206 7.851 11.736 1.00 84.94 373 ILE A O 1
ATOM 2986 N N . ASN A 1 374 ? 3.953 9.196 13.025 1.00 83.75 374 ASN A N 1
ATOM 2987 C CA . ASN A 1 374 ? 2.686 8.849 12.380 1.00 83.75 374 ASN A CA 1
ATOM 2988 C C . ASN A 1 374 ? 2.643 9.287 10.911 1.00 83.75 374 ASN A C 1
ATOM 2990 O O . ASN A 1 374 ? 2.137 8.554 10.057 1.00 83.75 374 ASN A O 1
ATOM 2994 N N . GLU A 1 375 ? 3.198 10.459 10.596 1.00 90.25 375 GLU A N 1
ATOM 2995 C CA . GLU A 1 375 ? 3.333 10.926 9.221 1.00 90.25 375 GLU A CA 1
ATOM 2996 C C . GLU A 1 375 ? 4.250 9.997 8.419 1.00 90.25 375 GLU A C 1
ATOM 2998 O O . GLU A 1 375 ? 3.864 9.558 7.336 1.00 90.25 375 GLU A O 1
ATOM 3003 N N . ASN A 1 376 ? 5.397 9.592 8.971 1.00 89.38 376 ASN A N 1
ATOM 3004 C CA . ASN A 1 376 ? 6.305 8.652 8.313 1.00 89.38 376 ASN A CA 1
ATOM 3005 C C . ASN A 1 376 ? 5.632 7.300 8.035 1.00 89.38 376 ASN A C 1
ATOM 3007 O O . ASN A 1 376 ? 5.691 6.807 6.906 1.00 89.38 376 ASN A O 1
ATOM 3011 N N . LEU A 1 377 ? 4.931 6.728 9.022 1.00 80.62 377 LEU A N 1
ATOM 3012 C CA . LEU A 1 377 ? 4.186 5.471 8.860 1.00 80.62 377 LEU A CA 1
ATOM 3013 C C . LEU A 1 377 ? 3.136 5.570 7.744 1.00 80.62 377 LEU A C 1
ATOM 3015 O O . LEU A 1 377 ? 2.990 4.649 6.937 1.00 80.62 377 LEU A O 1
ATOM 3019 N N . ARG A 1 378 ? 2.442 6.709 7.647 1.00 83.69 378 ARG A N 1
ATOM 3020 C CA . ARG A 1 378 ? 1.488 6.974 6.565 1.00 83.69 378 ARG A CA 1
ATOM 3021 C C . ARG A 1 378 ? 2.184 7.119 5.209 1.00 83.69 378 ARG A C 1
ATOM 3023 O O . ARG A 1 378 ? 1.702 6.564 4.220 1.00 83.69 378 ARG A O 1
ATOM 3030 N N . LEU A 1 379 ? 3.288 7.866 5.146 1.00 83.25 379 LEU A N 1
ATOM 3031 C CA . LEU A 1 379 ? 4.010 8.175 3.909 1.00 83.25 379 LEU A CA 1
ATOM 3032 C C . LEU A 1 379 ? 4.665 6.935 3.294 1.00 83.25 379 LEU A C 1
ATOM 3034 O O . LEU A 1 379 ? 4.597 6.766 2.075 1.00 83.25 379 LEU A O 1
ATOM 3038 N N . ILE A 1 380 ? 5.213 6.030 4.110 1.00 77.56 380 ILE A N 1
ATOM 3039 C CA . ILE A 1 380 ? 5.810 4.764 3.649 1.00 77.56 380 ILE A CA 1
ATOM 3040 C C . ILE A 1 380 ? 4.787 3.905 2.884 1.00 77.56 380 ILE A C 1
ATOM 3042 O O . ILE A 1 380 ? 5.133 3.238 1.910 1.00 77.56 380 ILE A O 1
ATOM 3046 N N . GLY A 1 381 ? 3.509 3.968 3.272 1.00 68.00 381 GLY A N 1
ATOM 3047 C CA . GLY A 1 381 ? 2.410 3.258 2.613 1.00 68.00 381 GLY A CA 1
ATOM 3048 C C . GLY A 1 381 ? 1.864 3.923 1.340 1.00 68.00 381 GLY A C 1
ATOM 3049 O O . GLY A 1 381 ? 0.892 3.426 0.760 1.00 68.00 381 GLY A O 1
ATOM 3050 N N . THR A 1 382 ? 2.427 5.058 0.909 1.00 76.38 382 THR A N 1
ATOM 3051 C CA . THR A 1 382 ? 1.938 5.787 -0.270 1.00 76.38 382 THR A CA 1
ATOM 3052 C C . THR A 1 382 ? 2.394 5.131 -1.577 1.00 76.38 382 THR A C 1
ATOM 3054 O O . THR A 1 382 ? 3.514 4.622 -1.655 1.00 76.38 382 THR A O 1
ATOM 3057 N N . PRO A 1 383 ? 1.586 5.203 -2.654 1.00 69.56 383 PRO A N 1
ATOM 3058 C CA . PRO A 1 383 ? 1.984 4.679 -3.960 1.00 69.56 383 PRO A CA 1
ATOM 3059 C C . PRO A 1 383 ? 3.306 5.257 -4.478 1.00 69.56 383 PRO A C 1
ATOM 3061 O O . PRO A 1 383 ? 4.058 4.543 -5.126 1.00 69.56 383 PRO A O 1
ATOM 3064 N N . SER A 1 384 ? 3.626 6.519 -4.166 1.00 73.06 384 SER A N 1
ATOM 3065 C CA . SER A 1 384 ? 4.890 7.147 -4.574 1.00 73.06 384 SER A CA 1
ATOM 3066 C C . SER A 1 384 ? 6.112 6.524 -3.899 1.00 73.06 384 SER A C 1
ATOM 3068 O O . SER A 1 384 ? 7.125 6.317 -4.559 1.00 73.06 384 SER A O 1
ATOM 3070 N N . VAL A 1 385 ? 6.025 6.187 -2.607 1.00 74.44 385 VAL A N 1
ATOM 3071 C CA . VAL A 1 385 ? 7.124 5.513 -1.894 1.00 74.44 385 VAL A CA 1
ATOM 3072 C C . VAL A 1 385 ? 7.216 4.042 -2.303 1.00 74.44 385 VAL A C 1
ATOM 3074 O O . VAL A 1 385 ? 8.313 3.533 -2.505 1.00 74.44 385 VAL A O 1
ATOM 3077 N N . MET A 1 386 ? 6.083 3.369 -2.530 1.00 70.25 386 MET A N 1
ATOM 3078 C CA . MET A 1 386 ? 6.069 2.006 -3.080 1.00 70.25 386 MET A CA 1
ATOM 3079 C C . MET A 1 386 ? 6.681 1.933 -4.486 1.00 70.25 386 MET A C 1
ATOM 3081 O O . MET A 1 386 ? 7.408 0.985 -4.791 1.00 70.25 386 MET A O 1
ATOM 3085 N N . LEU A 1 387 ? 6.423 2.940 -5.326 1.00 62.91 387 LEU A N 1
ATOM 3086 C CA . LEU A 1 387 ? 7.019 3.054 -6.655 1.00 62.91 387 LEU A CA 1
ATOM 3087 C C . LEU A 1 387 ? 8.535 3.245 -6.558 1.00 62.91 387 LEU A C 1
ATOM 3089 O O . LEU A 1 387 ? 9.262 2.524 -7.228 1.00 62.91 387 LEU A O 1
ATOM 3093 N N . PHE A 1 388 ? 9.009 4.137 -5.682 1.00 72.12 388 PHE A N 1
ATOM 3094 C CA . PHE A 1 388 ? 10.441 4.323 -5.429 1.00 72.12 388 PHE A CA 1
ATOM 3095 C C . PHE A 1 388 ? 11.115 3.042 -4.914 1.00 72.12 388 PHE A C 1
ATOM 3097 O O . PHE A 1 388 ? 12.156 2.641 -5.423 1.00 72.12 388 PHE A O 1
ATOM 3104 N N . ASN A 1 389 ? 10.477 2.333 -3.979 1.00 68.88 389 ASN A N 1
ATOM 3105 C CA . ASN A 1 389 ? 10.975 1.050 -3.478 1.00 68.88 389 ASN A CA 1
ATOM 3106 C C . ASN A 1 389 ? 11.069 -0.031 -4.564 1.00 68.88 389 ASN A C 1
ATOM 3108 O O . ASN A 1 389 ? 11.879 -0.951 -4.453 1.00 68.88 389 ASN A O 1
ATOM 3112 N N . SER A 1 390 ? 10.226 0.063 -5.592 1.00 66.56 390 SER A N 1
ATOM 3113 C CA . SER A 1 390 ? 10.224 -0.864 -6.726 1.00 66.56 390 SER A CA 1
ATOM 3114 C C . SER A 1 390 ? 11.212 -0.439 -7.816 1.00 66.56 390 SER A C 1
ATOM 3116 O O . SER A 1 390 ? 11.833 -1.295 -8.441 1.00 66.56 390 SER A O 1
ATOM 3118 N N . PHE A 1 391 ? 11.370 0.872 -8.019 1.00 67.56 391 PHE A N 1
ATOM 3119 C CA . PHE A 1 391 ? 12.177 1.496 -9.066 1.00 67.56 391 PHE A CA 1
ATOM 3120 C C . PHE A 1 391 ? 12.918 2.729 -8.507 1.00 67.56 391 PHE A C 1
ATOM 3122 O O . PHE A 1 391 ? 12.439 3.859 -8.657 1.00 67.56 391 PHE A O 1
ATOM 3129 N N . PRO A 1 392 ? 14.091 2.539 -7.875 1.00 66.62 392 PRO A N 1
ATOM 3130 C CA . PRO A 1 392 ? 14.837 3.623 -7.223 1.00 66.62 392 PRO A CA 1
ATOM 3131 C C . PRO A 1 392 ? 15.211 4.776 -8.160 1.00 66.62 392 PRO A C 1
ATOM 3133 O O . PRO A 1 392 ? 15.192 5.938 -7.762 1.00 66.62 392 PRO A O 1
ATOM 3136 N N . SER A 1 393 ? 15.458 4.474 -9.438 1.00 60.25 393 SER A N 1
ATOM 3137 C CA . SER A 1 393 ? 15.773 5.456 -10.485 1.00 60.25 393 SER A CA 1
ATOM 3138 C C . SER A 1 393 ? 14.662 6.487 -10.733 1.00 60.25 393 SER A C 1
ATOM 3140 O O . SER A 1 393 ? 14.914 7.548 -11.299 1.00 60.25 393 SER A O 1
ATOM 3142 N N . LEU A 1 394 ? 13.436 6.228 -10.267 1.00 61.12 394 LEU A N 1
ATOM 3143 C CA . LEU A 1 394 ? 12.302 7.156 -10.336 1.00 61.12 394 LEU A CA 1
ATOM 3144 C C . LEU A 1 394 ? 12.152 8.020 -9.068 1.00 61.12 394 LEU A C 1
ATOM 3146 O O . LEU A 1 394 ? 11.124 8.672 -8.869 1.00 61.12 394 LEU A O 1
ATOM 3150 N N . GLY A 1 395 ? 13.171 8.052 -8.201 1.00 54.88 395 GLY A N 1
ATOM 3151 C CA . GLY A 1 395 ? 13.141 8.718 -6.893 1.00 54.88 395 GLY A CA 1
ATOM 3152 C C . GLY A 1 395 ? 12.929 10.233 -6.910 1.00 54.88 395 GLY A C 1
ATOM 3153 O O . GLY A 1 395 ? 12.483 10.790 -5.905 1.00 54.88 395 GLY A O 1
ATOM 3154 N N . PHE A 1 396 ? 13.165 10.903 -8.042 1.00 58.69 396 PHE A N 1
ATOM 3155 C CA . PHE A 1 396 ? 12.897 12.337 -8.216 1.00 58.69 396 PHE A CA 1
ATOM 3156 C C . PHE A 1 396 ? 11.393 12.677 -8.272 1.00 58.69 396 PHE A C 1
ATOM 3158 O O . PHE A 1 396 ? 11.011 13.830 -8.086 1.00 58.69 396 PHE A O 1
ATOM 3165 N N . LEU A 1 397 ? 10.519 11.686 -8.491 1.00 50.94 397 LEU A N 1
ATOM 3166 C CA . LEU A 1 397 ? 9.069 11.877 -8.639 1.00 50.94 397 LEU A CA 1
ATOM 3167 C C . LEU A 1 397 ? 8.296 11.859 -7.306 1.00 50.94 397 LEU A C 1
ATOM 3169 O O . LEU A 1 397 ? 7.074 12.030 -7.296 1.00 50.94 397 LEU A O 1
ATOM 3173 N N . SER A 1 398 ? 8.968 11.635 -6.171 1.00 64.75 398 SER A N 1
ATOM 3174 C CA . SER A 1 398 ? 8.309 11.380 -4.885 1.00 64.75 398 SER A CA 1
ATOM 3175 C C . SER A 1 398 ? 8.383 12.577 -3.931 1.00 64.75 398 SER A C 1
ATOM 3177 O O . SER A 1 398 ? 9.325 12.724 -3.156 1.00 64.75 398 SER A O 1
ATOM 3179 N N . GLY A 1 399 ? 7.334 13.407 -3.906 1.00 76.50 399 GLY A N 1
ATOM 3180 C CA . GLY A 1 399 ? 7.175 14.434 -2.864 1.00 76.50 399 GLY A CA 1
ATOM 3181 C C . GLY A 1 399 ? 7.119 13.839 -1.447 1.00 76.50 399 GLY A C 1
ATOM 3182 O O . GLY A 1 399 ? 7.663 14.416 -0.513 1.00 76.50 399 GLY A O 1
ATOM 3183 N N . ALA A 1 400 ? 6.551 12.635 -1.306 1.00 81.81 400 ALA A N 1
ATOM 3184 C CA . ALA A 1 400 ? 6.518 11.887 -0.048 1.00 81.81 400 ALA A CA 1
ATOM 3185 C C . ALA A 1 400 ? 7.918 11.472 0.443 1.00 81.81 400 ALA A C 1
ATOM 3187 O O . ALA A 1 400 ? 8.162 11.499 1.645 1.00 81.81 400 ALA A O 1
ATOM 3188 N N . ARG A 1 401 ? 8.844 11.135 -0.470 1.00 82.31 401 ARG A N 1
ATOM 3189 C CA . ARG A 1 401 ? 10.257 10.864 -0.139 1.00 82.31 401 ARG A CA 1
ATOM 3190 C C . ARG A 1 401 ? 10.913 12.106 0.456 1.00 82.31 401 ARG A C 1
ATOM 3192 O O . ARG A 1 401 ? 11.534 12.009 1.504 1.00 82.31 401 ARG A O 1
ATOM 3199 N N . LYS A 1 402 ? 10.705 13.283 -0.146 1.00 85.56 402 LYS A N 1
ATOM 3200 C CA . LYS A 1 402 ? 11.243 14.546 0.388 1.00 85.56 402 LYS A CA 1
ATOM 3201 C C . LYS A 1 402 ? 10.728 14.838 1.801 1.00 85.56 402 LYS A C 1
ATOM 3203 O O . LYS A 1 402 ? 11.516 15.187 2.669 1.00 85.56 402 LYS A O 1
ATOM 3208 N N . THR A 1 403 ? 9.430 14.652 2.050 1.00 87.81 403 THR A N 1
ATOM 3209 C CA . THR A 1 403 ? 8.869 14.812 3.402 1.00 87.81 403 THR A CA 1
ATOM 3210 C C . THR A 1 403 ? 9.447 13.791 4.386 1.00 87.81 403 THR A C 1
ATOM 3212 O O . THR A 1 403 ? 9.807 14.174 5.492 1.00 87.81 403 THR A O 1
ATOM 3215 N N . LEU A 1 404 ? 9.617 12.524 3.985 1.00 87.88 404 LEU A N 1
ATOM 3216 C CA . LEU A 1 404 ? 10.258 11.499 4.821 1.00 87.88 404 LEU A CA 1
ATOM 3217 C C . LEU A 1 404 ? 11.693 11.878 5.215 1.00 87.88 404 LEU A C 1
ATOM 3219 O O . LEU A 1 404 ? 12.070 11.694 6.369 1.00 87.88 404 LEU A O 1
ATOM 3223 N N . LEU A 1 405 ? 12.476 12.425 4.282 1.00 87.31 405 LEU A N 1
ATOM 3224 C CA . LEU A 1 405 ? 13.843 12.883 4.547 1.00 87.31 405 LEU A CA 1
ATOM 3225 C C . LEU A 1 405 ? 13.867 14.118 5.456 1.00 87.31 405 LEU A C 1
ATOM 3227 O O . LEU A 1 405 ? 14.624 14.145 6.418 1.00 87.31 405 LEU A O 1
ATOM 3231 N N . ASN A 1 406 ? 12.975 15.087 5.241 1.00 91.56 406 ASN A N 1
ATOM 3232 C CA . ASN A 1 406 ? 12.852 16.235 6.143 1.00 91.56 406 ASN A CA 1
ATOM 3233 C C . ASN A 1 406 ? 12.484 15.793 7.572 1.00 91.56 406 ASN A C 1
ATOM 3235 O O . ASN A 1 406 ? 13.079 16.253 8.545 1.00 91.56 406 ASN A O 1
ATOM 3239 N N . ASN A 1 407 ? 11.533 14.861 7.701 1.00 92.25 407 ASN A N 1
ATOM 3240 C CA . ASN A 1 407 ? 11.130 14.305 8.991 1.00 92.25 407 ASN A CA 1
ATOM 3241 C C . ASN A 1 407 ? 12.278 13.531 9.654 1.00 92.25 407 ASN A C 1
ATOM 3243 O O . ASN A 1 407 ? 12.446 13.609 10.871 1.00 92.25 407 ASN A O 1
ATOM 3247 N N . ARG A 1 408 ? 13.084 12.798 8.871 1.00 88.44 408 ARG A N 1
ATOM 3248 C CA . ARG A 1 408 ? 14.313 12.143 9.348 1.00 88.44 408 ARG A CA 1
ATOM 3249 C C . ARG A 1 408 ? 15.270 13.164 9.950 1.00 88.44 408 ARG A C 1
ATOM 3251 O O . ARG A 1 408 ? 15.771 12.940 11.047 1.00 88.44 408 ARG A O 1
ATOM 3258 N N . ASP A 1 409 ? 15.513 14.267 9.254 1.00 90.75 409 ASP A N 1
ATOM 3259 C CA . ASP A 1 409 ? 16.487 15.270 9.679 1.00 90.75 409 ASP A CA 1
ATOM 3260 C C . ASP A 1 409 ? 16.041 15.980 10.973 1.00 90.75 409 ASP A C 1
ATOM 3262 O O . ASP A 1 409 ? 16.859 16.223 11.867 1.00 90.75 409 ASP A O 1
ATOM 3266 N N . GLU A 1 410 ? 14.737 16.228 11.140 1.00 91.62 410 GLU A N 1
ATOM 3267 C CA . GLU A 1 410 ? 14.166 16.755 12.388 1.00 91.62 410 GLU A CA 1
ATOM 3268 C C . GLU A 1 410 ? 14.300 15.753 13.550 1.00 91.62 410 GLU A C 1
ATOM 3270 O O . GLU A 1 410 ? 14.785 16.110 14.629 1.00 91.62 410 GLU A O 1
ATOM 3275 N N . LEU A 1 411 ? 13.964 14.476 13.322 1.00 87.44 411 LEU A N 1
ATOM 3276 C CA . LEU A 1 411 ? 14.152 13.408 14.313 1.00 87.44 411 LEU A CA 1
ATOM 3277 C C . LEU A 1 411 ? 15.629 13.255 14.705 1.00 87.44 411 LEU A C 1
ATOM 3279 O O . LEU A 1 411 ? 15.956 13.159 15.888 1.00 87.44 411 LEU A O 1
ATOM 3283 N N . HIS A 1 412 ? 16.538 13.274 13.729 1.00 85.88 412 HIS A N 1
ATOM 3284 C CA . HIS A 1 412 ? 17.980 13.214 13.963 1.00 85.88 412 HIS A CA 1
ATOM 3285 C C . HIS A 1 412 ? 18.484 14.415 14.760 1.00 85.88 412 HIS A C 1
ATOM 3287 O O . HIS A 1 412 ? 19.365 14.249 15.602 1.00 85.88 412 HIS A O 1
ATOM 3293 N N . SER A 1 413 ? 17.929 15.606 14.535 1.00 87.75 413 SER A N 1
ATOM 3294 C CA . SER A 1 413 ? 18.291 16.807 15.292 1.00 87.75 413 SER A CA 1
ATOM 3295 C C . SER A 1 413 ? 17.905 16.674 16.767 1.00 87.75 413 SER A C 1
ATOM 3297 O O . SER A 1 413 ? 18.730 16.943 17.642 1.00 87.75 413 SER A O 1
ATOM 3299 N N . PHE A 1 414 ? 16.700 16.165 17.053 1.00 85.75 414 PHE A N 1
ATOM 3300 C CA . PHE A 1 414 ? 16.257 15.867 18.419 1.00 85.75 414 PHE A CA 1
ATOM 3301 C C . PHE A 1 414 ? 17.141 14.811 19.107 1.00 85.75 414 PHE A C 1
ATOM 3303 O O . PHE A 1 414 ? 17.599 15.005 20.239 1.00 85.75 414 PHE A O 1
ATOM 3310 N N . VAL A 1 415 ? 17.430 13.705 18.412 1.00 81.44 415 VAL A N 1
ATOM 3311 C CA . VAL A 1 415 ? 18.291 12.635 18.942 1.00 81.44 415 VAL A CA 1
ATOM 3312 C C . VAL A 1 415 ? 19.709 13.150 19.187 1.00 81.44 415 VAL A C 1
ATOM 3314 O O . VAL A 1 415 ? 20.275 12.873 20.240 1.00 81.44 415 VAL A O 1
ATOM 3317 N N . ARG A 1 416 ? 20.275 13.949 18.273 1.00 83.38 416 ARG A N 1
ATOM 3318 C CA . ARG A 1 416 ? 21.620 14.526 18.418 1.00 83.38 416 ARG A CA 1
ATOM 3319 C C . ARG A 1 416 ? 21.718 15.441 19.634 1.00 83.38 416 ARG A C 1
ATOM 3321 O O . ARG A 1 416 ? 22.662 15.303 20.401 1.00 83.38 416 ARG A O 1
ATOM 3328 N N . ALA A 1 417 ? 20.738 16.322 19.838 1.00 81.75 417 ALA A N 1
ATOM 3329 C CA . ALA A 1 417 ? 20.695 17.182 21.020 1.00 81.75 417 ALA A CA 1
ATOM 3330 C C . ALA A 1 417 ? 20.656 16.361 22.320 1.00 81.75 417 ALA A C 1
ATOM 3332 O O . ALA A 1 417 ? 21.336 16.689 23.291 1.00 81.75 417 ALA A O 1
ATOM 3333 N N . THR A 1 418 ? 19.907 15.257 22.321 1.00 77.44 418 THR A N 1
ATOM 3334 C CA . THR A 1 418 ? 19.831 14.360 23.478 1.00 77.44 418 THR A CA 1
ATOM 3335 C C . THR A 1 418 ? 21.141 13.603 23.710 1.00 77.44 418 THR A C 1
ATOM 3337 O O . THR A 1 418 ? 21.604 13.529 24.844 1.00 77.44 418 THR A O 1
ATOM 3340 N N . LEU A 1 419 ? 21.771 13.096 22.645 1.00 77.31 419 LEU A N 1
ATOM 3341 C CA . LEU A 1 419 ? 23.059 12.399 22.713 1.00 77.31 419 LEU A CA 1
ATOM 3342 C C . LEU A 1 419 ? 24.161 13.283 23.302 1.00 77.31 419 LEU A C 1
ATOM 3344 O O . LEU A 1 419 ? 24.930 12.798 24.126 1.00 77.31 419 LEU A O 1
ATOM 3348 N N . THR A 1 420 ? 24.217 14.564 22.928 1.00 80.44 420 THR A N 1
ATOM 3349 C CA . THR A 1 420 ? 25.187 15.515 23.493 1.00 80.44 420 THR A CA 1
ATOM 3350 C C . THR A 1 420 ? 25.022 15.655 25.007 1.00 80.44 420 THR A C 1
ATOM 3352 O O . THR A 1 420 ? 26.010 15.644 25.734 1.00 80.44 420 THR A O 1
ATOM 3355 N N . ASN A 1 421 ? 23.783 15.732 25.500 1.00 77.00 421 ASN A N 1
ATOM 3356 C CA . ASN A 1 421 ? 23.523 15.812 26.940 1.00 77.00 421 ASN A CA 1
ATOM 3357 C C . ASN A 1 421 ? 23.935 14.518 27.656 1.00 77.00 421 ASN A C 1
ATOM 3359 O O . ASN A 1 421 ? 24.647 14.578 28.653 1.00 77.00 421 ASN A O 1
ATOM 3363 N N . CYS A 1 422 ? 23.566 13.353 27.112 1.00 76.06 422 CYS A N 1
ATOM 3364 C CA . CYS A 1 422 ? 23.973 12.061 27.672 1.00 76.06 422 CYS A CA 1
ATOM 3365 C C . CYS A 1 422 ? 25.500 11.895 27.699 1.00 76.06 422 CYS A C 1
ATOM 3367 O O . CYS A 1 422 ? 26.029 11.349 28.657 1.00 76.06 422 CYS A O 1
ATOM 3369 N N . GLN A 1 423 ? 26.219 12.381 26.681 1.00 76.56 423 GLN A N 1
ATOM 3370 C CA . GLN A 1 423 ? 27.685 12.340 26.647 1.00 76.56 423 GLN A CA 1
ATOM 3371 C C . GLN A 1 423 ? 28.332 13.203 27.736 1.00 76.56 423 GLN A C 1
ATOM 3373 O O . GLN A 1 423 ? 29.344 12.789 28.297 1.00 76.56 423 GLN A O 1
ATOM 3378 N N . ASN A 1 424 ? 27.761 14.371 28.041 1.00 79.50 424 ASN A N 1
ATOM 3379 C CA . ASN A 1 424 ? 28.284 15.264 29.079 1.00 79.50 424 ASN A CA 1
ATOM 3380 C C . ASN A 1 424 ? 28.087 14.694 30.494 1.00 79.50 424 ASN A C 1
ATOM 3382 O O . ASN A 1 424 ? 28.953 14.875 31.346 1.00 79.50 424 ASN A O 1
ATOM 3386 N N . ASP A 1 425 ? 26.985 13.973 30.717 1.00 78.62 425 ASP A N 1
ATOM 3387 C CA . ASP A 1 425 ? 26.610 13.404 32.019 1.00 78.62 425 ASP A CA 1
ATOM 3388 C C . ASP A 1 425 ? 26.981 11.910 32.163 1.00 78.62 425 ASP A C 1
ATOM 3390 O O . ASP A 1 425 ? 26.528 11.241 33.102 1.00 78.62 425 ASP A O 1
ATOM 3394 N N . LEU A 1 426 ? 27.771 11.368 31.224 1.00 80.56 426 LEU A N 1
ATOM 3395 C CA . LEU A 1 426 ? 28.072 9.940 31.135 1.00 80.56 426 LEU A CA 1
ATOM 3396 C C . LEU A 1 426 ? 28.991 9.482 32.275 1.00 80.56 426 LEU A C 1
ATOM 3398 O O . LEU A 1 426 ? 30.185 9.781 32.292 1.00 80.56 426 LEU A O 1
ATOM 3402 N N . ASP A 1 427 ? 28.457 8.654 33.170 1.00 79.94 427 ASP A N 1
ATOM 3403 C CA . ASP A 1 427 ? 29.244 7.898 34.144 1.00 79.94 427 ASP A CA 1
ATOM 3404 C C . ASP A 1 427 ? 29.451 6.462 33.643 1.00 79.94 427 ASP A C 1
ATOM 3406 O O . ASP A 1 427 ? 28.519 5.654 33.618 1.00 79.94 427 ASP A O 1
ATOM 3410 N N . LYS A 1 428 ? 30.693 6.131 33.264 1.00 77.75 428 LYS A N 1
ATOM 3411 C CA . LYS A 1 428 ? 31.062 4.797 32.760 1.00 77.75 428 LYS A CA 1
ATOM 3412 C C . LYS A 1 428 ? 30.759 3.673 33.758 1.00 77.75 428 LYS A C 1
ATOM 3414 O O . LYS A 1 428 ? 30.527 2.544 33.337 1.00 77.75 428 LYS A O 1
ATOM 3419 N N . ASN A 1 429 ? 30.767 3.966 35.058 1.00 76.50 429 ASN A N 1
ATOM 3420 C CA . ASN A 1 429 ? 30.560 2.966 36.105 1.00 76.50 429 ASN A CA 1
ATOM 3421 C C . ASN A 1 429 ? 29.084 2.811 36.491 1.00 76.50 429 ASN A C 1
ATOM 3423 O O . ASN A 1 429 ? 28.736 1.868 37.201 1.00 76.50 429 ASN A O 1
ATOM 3427 N N . ASN A 1 430 ? 28.219 3.722 36.040 1.00 78.38 430 ASN A N 1
ATOM 3428 C CA . ASN A 1 430 ? 26.802 3.725 36.379 1.00 78.38 430 ASN A CA 1
ATOM 3429 C C . ASN A 1 430 ? 25.933 4.234 35.211 1.00 78.38 430 ASN A C 1
ATOM 3431 O O . ASN A 1 430 ? 25.380 5.337 35.280 1.00 78.38 430 ASN A O 1
ATOM 3435 N N . PRO A 1 431 ? 25.797 3.450 34.125 1.00 78.62 431 PRO A N 1
ATOM 3436 C CA . PRO A 1 431 ? 24.973 3.843 32.989 1.00 78.62 431 PRO A CA 1
ATOM 3437 C C . PRO A 1 431 ? 23.490 3.856 33.366 1.00 78.62 431 PRO A C 1
ATOM 3439 O O . PRO A 1 431 ? 22.953 2.859 33.854 1.00 78.62 431 PRO A O 1
ATOM 3442 N N . LYS A 1 432 ? 22.800 4.973 33.118 1.00 75.81 432 LYS A N 1
ATOM 3443 C CA . LYS A 1 432 ? 21.442 5.219 33.637 1.00 75.81 432 LYS A CA 1
ATOM 3444 C C . LYS A 1 432 ? 20.337 4.805 32.669 1.00 75.81 432 LYS A C 1
ATOM 3446 O O . LYS A 1 432 ? 19.186 4.647 33.074 1.00 75.81 432 LYS A O 1
ATOM 3451 N N . ASN A 1 433 ? 20.662 4.674 31.388 1.00 80.62 433 ASN A N 1
ATOM 3452 C CA . ASN A 1 433 ? 19.701 4.440 30.317 1.00 80.62 433 ASN A CA 1
ATOM 3453 C C . ASN A 1 433 ? 20.343 3.679 29.141 1.00 80.62 433 ASN A C 1
ATOM 3455 O O . ASN A 1 433 ? 21.547 3.415 29.120 1.00 80.62 433 ASN A O 1
ATOM 3459 N N . PHE A 1 434 ? 19.522 3.329 28.148 1.00 83.62 434 PHE A N 1
ATOM 3460 C CA . PHE A 1 434 ? 19.972 2.596 26.964 1.00 83.62 434 PHE A CA 1
ATOM 3461 C C . PHE A 1 434 ? 21.069 3.330 26.174 1.00 83.62 434 PHE A C 1
ATOM 3463 O O . PHE A 1 434 ? 21.998 2.686 25.686 1.00 83.62 434 PHE A O 1
ATOM 3470 N N . ILE A 1 435 ? 20.973 4.657 26.038 1.00 83.50 435 ILE A N 1
ATOM 3471 C CA . ILE A 1 435 ? 21.969 5.466 25.325 1.00 83.50 435 ILE A CA 1
ATOM 3472 C C . ILE A 1 435 ? 23.315 5.452 26.049 1.00 83.50 435 ILE A C 1
ATOM 3474 O O . ILE A 1 435 ? 24.328 5.261 25.383 1.00 83.50 435 ILE A O 1
ATOM 3478 N N . ASP A 1 436 ? 23.348 5.590 27.374 1.00 83.62 436 ASP A N 1
ATOM 3479 C CA . ASP A 1 436 ? 24.596 5.538 28.149 1.00 83.62 436 ASP A CA 1
ATOM 3480 C C . ASP A 1 436 ? 25.312 4.201 27.926 1.00 83.62 436 ASP A C 1
ATOM 3482 O O . ASP A 1 436 ? 26.497 4.164 27.595 1.00 83.62 436 ASP A O 1
ATOM 3486 N N . ALA A 1 437 ? 24.569 3.093 28.020 1.00 83.44 437 ALA A N 1
ATOM 3487 C CA . ALA A 1 437 ? 25.098 1.760 27.752 1.00 83.44 437 ALA A CA 1
ATOM 3488 C C . ALA A 1 437 ? 25.590 1.615 26.302 1.00 83.44 437 ALA A C 1
ATOM 3490 O O . ALA A 1 437 ? 26.620 0.987 26.054 1.00 83.44 437 ALA A O 1
ATOM 3491 N N . PHE A 1 438 ? 24.881 2.210 25.338 1.00 83.00 438 PHE A N 1
ATOM 3492 C CA . PHE A 1 438 ? 25.289 2.215 23.934 1.00 83.00 438 PHE A CA 1
ATOM 3493 C C . PHE A 1 438 ? 26.573 3.027 23.714 1.00 83.00 438 PHE A C 1
ATOM 3495 O O . PHE A 1 438 ? 27.470 2.563 23.014 1.00 83.00 438 PHE A O 1
ATOM 3502 N N . LEU A 1 439 ? 26.695 4.203 24.335 1.00 81.31 439 LEU A N 1
ATOM 3503 C CA . LEU A 1 439 ? 27.874 5.069 24.264 1.00 81.31 439 LEU A CA 1
ATOM 3504 C C . LEU A 1 439 ? 29.095 4.423 24.923 1.00 81.31 439 LEU A C 1
ATOM 3506 O O . LEU A 1 439 ? 30.173 4.443 24.335 1.00 81.31 439 LEU A O 1
ATOM 3510 N N . ILE A 1 440 ? 28.933 3.804 26.097 1.00 81.38 440 ILE A N 1
ATOM 3511 C CA . ILE A 1 440 ? 30.006 3.047 26.759 1.00 81.38 440 ILE A CA 1
ATOM 3512 C C . ILE A 1 440 ? 30.445 1.897 25.866 1.00 81.38 440 ILE A C 1
ATOM 3514 O O . ILE A 1 440 ? 31.631 1.762 25.588 1.00 81.38 440 ILE A O 1
ATOM 3518 N N . ARG A 1 441 ? 29.500 1.113 25.336 1.00 76.94 441 ARG A N 1
ATOM 3519 C CA . ARG A 1 441 ? 29.829 -0.008 24.455 1.00 76.94 441 ARG A CA 1
ATOM 3520 C C . ARG A 1 441 ? 30.528 0.452 23.180 1.00 76.94 441 ARG A C 1
ATOM 3522 O O . ARG A 1 441 ? 31.470 -0.196 22.730 1.00 76.94 441 ARG A O 1
ATOM 3529 N N . GLN A 1 442 ? 30.095 1.573 22.608 1.00 68.12 442 GLN A N 1
ATOM 3530 C CA . GLN A 1 442 ? 30.749 2.200 21.467 1.00 68.12 442 GLN A CA 1
ATOM 3531 C C . GLN A 1 442 ? 32.178 2.635 21.825 1.00 68.12 442 GLN A C 1
ATOM 3533 O O . GLN A 1 442 ? 33.091 2.357 21.053 1.00 68.12 442 GLN A O 1
ATOM 3538 N N . GLN A 1 443 ? 32.395 3.255 22.990 1.00 68.94 443 GLN A N 1
ATOM 3539 C CA . GLN A 1 443 ? 33.727 3.626 23.476 1.00 68.94 443 GLN A CA 1
ATOM 3540 C C . GLN A 1 443 ? 34.609 2.403 23.742 1.00 68.94 443 GLN A C 1
ATOM 3542 O O . GLN A 1 443 ? 35.745 2.405 23.297 1.00 68.94 443 GLN A O 1
ATOM 3547 N N . GLU A 1 444 ? 34.102 1.335 24.360 1.00 67.56 444 GLU A N 1
ATOM 3548 C CA . GLU A 1 444 ? 34.824 0.065 24.542 1.00 67.56 444 GLU A CA 1
ATOM 3549 C C . GLU A 1 444 ? 35.235 -0.551 23.199 1.00 67.56 444 GLU A C 1
ATOM 3551 O O . GLU A 1 444 ? 36.351 -1.041 23.048 1.00 67.56 444 GLU A O 1
ATOM 3556 N N . LEU A 1 445 ? 34.346 -0.517 22.200 1.00 55.59 445 LEU A N 1
ATOM 3557 C CA . LEU A 1 445 ? 34.650 -0.947 20.834 1.00 55.59 445 LEU A CA 1
ATOM 3558 C C . LEU A 1 445 ? 35.706 -0.045 20.186 1.00 55.59 445 LEU A C 1
ATOM 3560 O O . LEU A 1 445 ? 36.633 -0.569 19.578 1.00 55.59 445 LEU A O 1
ATOM 3564 N N . PHE A 1 446 ? 35.627 1.279 20.349 1.00 47.25 446 PHE A N 1
ATOM 3565 C CA . PHE A 1 446 ? 36.657 2.214 19.883 1.00 47.25 446 PHE A CA 1
ATOM 3566 C C . PHE A 1 446 ? 37.982 2.067 20.631 1.00 47.25 446 PHE A C 1
ATOM 3568 O O . PHE A 1 446 ? 39.025 2.265 20.023 1.00 47.25 446 PHE A O 1
ATOM 3575 N N . GLU A 1 447 ? 37.976 1.706 21.912 1.00 49.69 447 GLU A N 1
ATOM 3576 C CA . GLU A 1 447 ? 39.166 1.446 22.720 1.00 49.69 447 GLU A CA 1
ATOM 3577 C C . GLU A 1 447 ? 39.777 0.087 22.357 1.00 49.69 447 GLU A C 1
ATOM 3579 O O . GLU A 1 447 ? 40.991 -0.001 22.238 1.00 49.69 447 GLU A O 1
ATOM 3584 N N . MET A 1 448 ? 38.979 -0.951 22.075 1.00 37.94 448 MET A N 1
ATOM 3585 C CA . MET A 1 448 ? 39.450 -2.248 21.562 1.00 37.94 448 MET A CA 1
ATOM 3586 C C . MET A 1 448 ? 39.985 -2.147 20.133 1.00 37.94 448 MET A C 1
ATOM 3588 O O . MET A 1 448 ? 41.068 -2.654 19.851 1.00 37.94 448 MET A O 1
ATOM 3592 N N . VAL A 1 449 ? 39.263 -1.471 19.234 1.00 37.31 449 VAL A N 1
ATOM 3593 C CA . VAL A 1 449 ? 39.727 -1.157 17.874 1.00 37.31 449 VAL A CA 1
ATOM 3594 C C . VAL A 1 449 ? 40.900 -0.189 17.945 1.00 37.31 449 VAL A C 1
ATOM 3596 O O . VAL A 1 449 ? 41.831 -0.321 17.173 1.00 37.31 449 VAL A O 1
ATOM 3599 N N . GLY A 1 450 ? 40.914 0.728 18.907 1.00 33.84 450 GLY A N 1
ATOM 3600 C CA . GLY A 1 450 ? 42.002 1.651 19.203 1.00 33.84 450 GLY A CA 1
ATOM 3601 C C . GLY A 1 450 ? 43.245 0.946 19.730 1.00 33.84 450 GLY A C 1
ATOM 3602 O O . GLY A 1 450 ? 44.332 1.295 19.307 1.00 33.84 450 GLY A O 1
ATOM 3603 N N . LEU A 1 451 ? 43.109 -0.080 20.574 1.00 33.97 451 LEU A N 1
ATOM 3604 C CA . LEU A 1 451 ? 44.165 -0.978 21.058 1.00 33.97 451 LEU A CA 1
ATOM 3605 C C . LEU A 1 451 ? 44.648 -1.914 19.948 1.00 33.97 451 LEU A C 1
ATOM 3607 O O . LEU A 1 451 ? 45.848 -2.155 19.845 1.00 33.97 451 LEU A O 1
ATOM 3611 N N . ALA A 1 452 ? 43.751 -2.393 19.084 1.00 31.58 452 ALA A N 1
ATOM 3612 C CA . ALA A 1 452 ? 44.092 -3.134 17.871 1.00 31.58 452 ALA A CA 1
ATOM 3613 C C . ALA A 1 452 ? 44.825 -2.234 16.864 1.00 31.58 452 ALA A C 1
ATOM 3615 O O . ALA A 1 452 ? 45.841 -2.639 16.315 1.00 31.58 452 ALA A O 1
ATOM 3616 N N . LEU A 1 453 ? 44.392 -0.980 16.715 1.00 30.97 453 LEU A N 1
ATOM 3617 C CA . LEU A 1 453 ? 45.042 0.079 15.946 1.00 30.97 453 LEU A CA 1
ATOM 3618 C C . LEU A 1 453 ? 46.306 0.596 16.631 1.00 30.97 453 LEU A C 1
ATOM 3620 O O . LEU A 1 453 ? 47.157 1.150 15.956 1.00 30.97 453 LEU A O 1
ATOM 3624 N N . CYS A 1 454 ? 46.461 0.440 17.947 1.00 33.31 454 CYS A N 1
ATOM 3625 C CA . CYS A 1 454 ? 47.669 0.786 18.690 1.00 33.31 454 CYS A CA 1
ATOM 3626 C C . CYS A 1 454 ? 48.695 -0.337 18.544 1.00 33.31 454 CYS A C 1
ATOM 3628 O O . CYS A 1 454 ? 49.862 -0.050 18.316 1.00 33.31 454 CYS A O 1
ATOM 3630 N N . LYS A 1 455 ? 48.267 -1.607 18.534 1.00 31.47 455 LYS A N 1
ATOM 3631 C CA . LYS A 1 455 ? 49.068 -2.749 18.063 1.00 31.47 455 LYS A CA 1
ATOM 3632 C C . LYS A 1 455 ? 49.437 -2.590 16.582 1.00 31.47 455 LYS A C 1
ATOM 3634 O O . LYS A 1 455 ? 50.596 -2.778 16.233 1.00 31.47 455 LYS A O 1
ATOM 3639 N N . TYR A 1 456 ? 48.508 -2.121 15.747 1.00 32.28 456 TYR A N 1
ATOM 3640 C CA . TYR A 1 456 ? 48.742 -1.781 14.340 1.00 32.28 456 TYR A CA 1
ATOM 3641 C C . TYR A 1 456 ? 49.664 -0.567 14.173 1.00 32.28 456 TYR A C 1
ATOM 3643 O O . TYR A 1 456 ? 50.533 -0.601 13.328 1.00 32.28 456 TYR A O 1
ATOM 3651 N N . LYS A 1 457 ? 49.556 0.483 14.999 1.00 30.98 457 LYS A N 1
ATOM 3652 C CA . LYS A 1 457 ? 50.464 1.648 15.040 1.00 30.98 457 LYS A CA 1
ATOM 3653 C C . LYS A 1 457 ? 51.812 1.305 15.652 1.00 30.98 457 LYS A C 1
ATOM 3655 O O . LYS A 1 457 ? 52.782 1.984 15.361 1.00 30.98 457 LYS A O 1
ATOM 3660 N N . SER A 1 458 ? 51.892 0.281 16.496 1.00 32.53 458 SER A N 1
ATOM 3661 C CA . SER A 1 458 ? 53.157 -0.284 16.971 1.00 32.53 458 SER A CA 1
ATOM 3662 C C . SER A 1 458 ? 53.842 -1.035 15.827 1.00 32.53 458 SER A C 1
ATOM 3664 O O . SER A 1 458 ? 55.041 -0.870 15.637 1.00 32.53 458 SER A O 1
ATOM 3666 N N . ALA A 1 459 ? 53.067 -1.747 14.999 1.00 30.02 459 ALA A N 1
ATOM 3667 C CA . ALA A 1 459 ? 53.531 -2.338 13.745 1.00 30.02 459 ALA A CA 1
ATOM 3668 C C . ALA A 1 459 ? 53.805 -1.287 12.640 1.00 30.02 459 ALA A C 1
ATOM 3670 O O . ALA A 1 459 ? 54.766 -1.430 11.894 1.00 30.02 459 ALA A O 1
ATOM 3671 N N . SER A 1 460 ? 53.054 -0.179 12.574 1.00 30.69 460 SER A N 1
ATOM 3672 C CA . SER A 1 460 ? 53.249 0.919 11.609 1.00 30.69 460 SER A CA 1
ATOM 3673 C C . SER A 1 460 ? 54.309 1.929 12.063 1.00 30.69 460 SER A C 1
ATOM 3675 O O . SER A 1 460 ? 54.923 2.602 11.244 1.00 30.69 460 SER A O 1
ATOM 3677 N N . LYS A 1 461 ? 54.672 1.966 13.353 1.00 31.39 461 LYS A N 1
ATOM 3678 C CA . LYS A 1 461 ? 55.925 2.594 13.805 1.00 31.39 461 LYS A CA 1
ATOM 3679 C C . LYS A 1 461 ? 57.154 1.839 13.295 1.00 31.39 461 LYS A C 1
ATOM 3681 O O . LYS A 1 461 ? 58.196 2.464 13.132 1.00 31.39 461 LYS A O 1
ATOM 3686 N N . CYS A 1 462 ? 57.033 0.539 13.010 1.00 34.34 462 CYS A N 1
ATOM 3687 C CA . CYS A 1 462 ? 58.054 -0.221 12.285 1.00 34.34 462 CYS A CA 1
ATOM 3688 C C . CYS A 1 462 ? 57.977 -0.020 10.755 1.00 34.34 462 CYS A C 1
ATOM 3690 O O . CYS A 1 462 ? 58.931 -0.358 10.062 1.00 34.34 462 CYS A O 1
ATOM 3692 N N . LEU A 1 463 ? 56.887 0.555 10.228 1.00 34.06 463 LEU A N 1
ATOM 3693 C CA . LEU A 1 463 ? 56.583 0.697 8.796 1.00 34.06 463 LEU A CA 1
ATOM 3694 C C . LEU A 1 463 ? 55.943 2.078 8.528 1.00 34.06 463 LEU A C 1
ATOM 3696 O O . LEU A 1 463 ? 54.726 2.203 8.419 1.00 34.06 463 LEU A O 1
ATOM 3700 N N . GLY A 1 464 ? 56.756 3.139 8.515 1.00 33.91 464 GLY A N 1
ATOM 3701 C CA . GLY A 1 464 ? 56.294 4.534 8.593 1.00 33.91 464 GLY A CA 1
ATOM 3702 C C . GLY A 1 464 ? 55.285 4.978 7.517 1.00 33.91 464 GLY A C 1
ATOM 3703 O O . GLY A 1 464 ? 55.613 5.041 6.337 1.00 33.91 464 GLY A O 1
ATOM 3704 N N . GLU A 1 465 ? 54.083 5.390 7.933 1.00 34.84 465 GLU A N 1
ATOM 3705 C CA . GLU A 1 465 ? 53.035 5.925 7.046 1.00 34.84 465 GLU A CA 1
ATOM 3706 C C . GLU A 1 465 ? 53.247 7.411 6.673 1.00 34.84 465 GLU A C 1
ATOM 3708 O O . GLU A 1 465 ? 53.548 8.252 7.526 1.00 34.84 465 GLU A O 1
ATOM 3713 N N . ARG A 1 466 ? 52.997 7.766 5.399 1.00 37.66 466 ARG A N 1
ATOM 3714 C CA . ARG A 1 466 ? 52.846 9.153 4.898 1.00 37.66 466 ARG A CA 1
ATOM 3715 C C . ARG A 1 466 ? 51.661 9.240 3.917 1.00 37.66 466 ARG A C 1
ATOM 3717 O O . ARG A 1 466 ? 51.531 8.395 3.040 1.00 37.66 466 ARG A O 1
ATOM 3724 N N . SER A 1 467 ? 50.800 10.255 4.051 1.00 31.36 467 SER A N 1
ATOM 3725 C CA . SER A 1 467 ? 49.556 10.449 3.270 1.00 31.36 467 SER A CA 1
ATOM 3726 C C . SER A 1 467 ? 49.690 11.476 2.133 1.00 31.36 467 SER A C 1
ATOM 3728 O O . SER A 1 467 ? 50.382 12.478 2.311 1.00 31.36 467 SER A O 1
ATOM 3730 N N . ILE A 1 468 ? 48.988 11.281 1.002 1.00 39.19 468 ILE A N 1
ATOM 3731 C CA . ILE A 1 468 ? 49.037 12.166 -0.186 1.00 39.19 468 ILE A CA 1
ATOM 3732 C C . ILE A 1 468 ? 47.631 12.399 -0.766 1.00 39.19 468 ILE A C 1
ATOM 3734 O O . ILE A 1 468 ? 46.774 11.515 -0.722 1.00 39.19 468 ILE A O 1
ATOM 3738 N N . LEU A 1 469 ? 47.424 13.586 -1.343 1.00 33.56 469 LEU A N 1
ATOM 3739 C CA . LEU A 1 469 ? 46.256 13.975 -2.137 1.00 33.56 469 LEU A CA 1
ATOM 3740 C C . LEU A 1 469 ? 46.626 13.902 -3.632 1.00 33.56 469 LEU A C 1
ATOM 3742 O O . LEU A 1 469 ? 47.532 14.618 -4.060 1.00 33.56 469 LEU A O 1
ATOM 3746 N N . VAL A 1 470 ? 45.963 13.057 -4.426 1.00 37.06 470 VAL A N 1
ATOM 3747 C CA . VAL A 1 470 ? 46.233 12.927 -5.873 1.00 37.06 470 VAL A CA 1
ATOM 3748 C C . VAL A 1 470 ? 45.118 13.616 -6.662 1.00 37.06 470 VAL A C 1
ATOM 3750 O O . VAL A 1 470 ? 43.942 13.335 -6.456 1.00 37.06 470 VAL A O 1
ATOM 3753 N N . LYS A 1 471 ? 45.484 14.540 -7.560 1.00 31.56 471 LYS A N 1
ATOM 3754 C CA . LYS A 1 471 ? 44.576 15.179 -8.529 1.00 31.56 471 LYS A CA 1
ATOM 3755 C C . LYS A 1 471 ? 44.861 14.606 -9.923 1.00 31.56 471 LYS A C 1
ATOM 3757 O O . LYS A 1 471 ? 45.656 15.171 -10.664 1.00 31.56 471 LYS A O 1
ATOM 3762 N N . GLY A 1 472 ? 44.254 13.464 -10.243 1.00 36.84 472 GLY A N 1
ATOM 3763 C CA . GLY A 1 472 ? 44.401 12.743 -11.516 1.00 36.84 472 GLY A CA 1
ATOM 3764 C C . GLY A 1 472 ? 43.838 11.319 -11.414 1.00 36.84 472 GLY A C 1
ATOM 3765 O O . GLY A 1 472 ? 43.741 10.801 -10.305 1.00 36.84 472 GLY A O 1
ATOM 3766 N N . GLY A 1 473 ? 43.419 10.726 -12.542 1.00 36.81 473 GLY A N 1
ATOM 3767 C CA . GLY A 1 473 ? 42.830 9.376 -12.598 1.00 36.81 473 GLY A CA 1
ATOM 3768 C C . GLY A 1 473 ? 43.772 8.266 -12.107 1.00 36.81 473 GLY A C 1
ATOM 3769 O O . GLY A 1 473 ? 44.973 8.479 -11.956 1.00 36.81 473 GLY A O 1
ATOM 3770 N N . LEU A 1 474 ? 43.216 7.071 -11.871 1.00 42.19 474 LEU A N 1
ATOM 3771 C CA . LEU A 1 474 ? 43.878 5.908 -11.243 1.00 42.19 474 LEU A CA 1
ATOM 3772 C C . LEU A 1 474 ? 45.026 5.279 -12.060 1.00 42.19 474 LEU A C 1
ATOM 3774 O O . LEU A 1 474 ? 45.639 4.324 -11.594 1.00 42.19 474 LEU A O 1
ATOM 3778 N N . GLU A 1 475 ? 45.349 5.821 -13.236 1.00 42.53 475 GLU A N 1
ATOM 3779 C CA . GLU A 1 475 ? 46.455 5.362 -14.090 1.00 42.53 475 GLU A CA 1
ATOM 3780 C C . GLU A 1 475 ? 47.853 5.626 -13.496 1.00 42.53 475 GLU A C 1
ATOM 3782 O O . GLU A 1 475 ? 48.837 5.162 -14.055 1.00 42.53 475 GLU A O 1
ATOM 3787 N N . ILE A 1 476 ? 47.973 6.323 -12.357 1.00 45.47 476 ILE A N 1
ATOM 3788 C CA . ILE A 1 476 ? 49.269 6.690 -11.755 1.00 45.47 476 ILE A CA 1
ATOM 3789 C C . ILE A 1 476 ? 49.436 6.059 -10.364 1.00 45.47 476 ILE A C 1
ATOM 3791 O O . ILE A 1 476 ? 49.576 6.749 -9.352 1.00 45.47 476 ILE A O 1
ATOM 3795 N N . ILE A 1 477 ? 49.436 4.727 -10.304 1.00 51.53 477 ILE A N 1
ATOM 3796 C CA . ILE A 1 477 ? 50.046 3.982 -9.193 1.00 51.53 477 ILE A CA 1
ATOM 3797 C C . ILE A 1 477 ? 51.223 3.187 -9.764 1.00 51.53 477 ILE A C 1
ATOM 3799 O O . ILE A 1 477 ? 51.192 1.965 -9.867 1.00 51.53 477 ILE A O 1
ATOM 3803 N N . ASP A 1 478 ? 52.252 3.912 -10.192 1.00 50.88 478 ASP A N 1
ATOM 3804 C CA . ASP A 1 478 ? 53.482 3.315 -10.715 1.00 50.88 478 ASP A CA 1
ATOM 3805 C C . ASP A 1 478 ? 54.410 2.829 -9.590 1.00 50.88 478 ASP A C 1
ATOM 3807 O O . ASP A 1 478 ? 54.280 3.225 -8.424 1.00 50.88 478 ASP A O 1
ATOM 3811 N N . GLU A 1 479 ? 55.426 2.036 -9.958 1.00 49.59 479 GLU A N 1
ATOM 3812 C CA . GLU A 1 479 ? 56.531 1.588 -9.086 1.00 49.59 479 GLU A CA 1
ATOM 3813 C C . GLU A 1 479 ? 57.150 2.729 -8.257 1.00 49.59 479 GLU A C 1
ATOM 3815 O O . GLU A 1 479 ? 57.622 2.511 -7.141 1.00 49.59 479 GLU A O 1
ATOM 3820 N N . VAL A 1 480 ? 57.081 3.967 -8.754 1.00 52.47 480 VAL A N 1
ATOM 3821 C CA . VAL A 1 480 ? 57.542 5.187 -8.077 1.00 52.47 480 VAL A CA 1
ATOM 3822 C C . VAL A 1 480 ? 56.796 5.452 -6.758 1.00 52.47 480 VAL A C 1
ATOM 3824 O O . VAL A 1 480 ? 57.410 5.891 -5.785 1.00 52.47 480 VAL A O 1
ATOM 3827 N N . PHE A 1 481 ? 55.487 5.182 -6.679 1.00 58.03 481 PHE A N 1
ATOM 3828 C CA . PHE A 1 481 ? 54.717 5.348 -5.438 1.00 58.03 481 PHE A CA 1
ATOM 3829 C C . PHE A 1 481 ? 55.041 4.247 -4.427 1.00 58.03 481 PHE A C 1
ATOM 3831 O O . PHE A 1 481 ? 55.215 4.542 -3.244 1.00 58.03 481 PHE A O 1
ATOM 3838 N N . VAL A 1 482 ? 55.209 3.008 -4.896 1.00 59.25 482 VAL A N 1
ATOM 3839 C CA . VAL A 1 482 ? 55.582 1.861 -4.053 1.00 59.25 482 VAL A CA 1
ATOM 3840 C C . VAL A 1 482 ? 56.985 2.049 -3.468 1.00 59.25 482 VAL A C 1
ATOM 3842 O O . VAL A 1 482 ? 57.181 1.861 -2.269 1.00 59.25 482 VAL A O 1
ATOM 3845 N N . GLN A 1 483 ? 57.949 2.514 -4.272 1.00 59.12 483 GLN A N 1
ATOM 3846 C CA . GLN A 1 483 ? 59.304 2.826 -3.798 1.00 59.12 483 GLN A CA 1
ATOM 3847 C C . GLN A 1 483 ? 59.332 3.976 -2.781 1.00 59.12 483 GLN A C 1
ATOM 3849 O O . GLN A 1 483 ? 60.172 3.989 -1.883 1.00 59.12 483 GLN A O 1
ATOM 3854 N N . LYS A 1 484 ? 58.426 4.951 -2.908 1.00 55.53 484 LYS A N 1
ATOM 3855 C CA . LYS A 1 484 ? 58.425 6.164 -2.080 1.00 55.53 484 LYS A CA 1
ATOM 3856 C C . LYS A 1 484 ? 57.609 6.044 -0.790 1.00 55.53 484 LYS A C 1
ATOM 3858 O O . LYS A 1 484 ? 57.950 6.703 0.193 1.00 55.53 484 LYS A O 1
ATOM 3863 N N . TYR A 1 485 ? 56.538 5.252 -0.790 1.00 59.91 485 TYR A N 1
ATOM 3864 C CA . TYR A 1 485 ? 55.570 5.176 0.314 1.00 59.91 485 TYR A CA 1
ATOM 3865 C C . TYR A 1 485 ? 55.392 3.767 0.886 1.00 59.91 485 TYR A C 1
ATOM 3867 O O . TYR A 1 485 ? 54.705 3.606 1.890 1.00 59.91 485 TYR A O 1
ATOM 3875 N N . GLY A 1 486 ? 56.056 2.771 0.300 1.00 63.84 486 GLY A N 1
ATOM 3876 C CA . GLY A 1 486 ? 55.965 1.383 0.723 1.00 63.84 486 GLY A CA 1
ATOM 3877 C C . GLY A 1 486 ? 54.755 0.652 0.132 1.00 63.84 486 GLY A C 1
ATOM 3878 O O . GLY A 1 486 ? 53.981 1.221 -0.639 1.00 63.84 486 GLY A O 1
ATOM 3879 N N . PRO A 1 487 ? 54.588 -0.634 0.486 1.00 64.38 487 PRO A N 1
ATOM 3880 C CA . PRO A 1 487 ? 53.586 -1.506 -0.120 1.00 64.38 487 PRO A CA 1
ATOM 3881 C C . PRO A 1 487 ? 52.145 -1.199 0.323 1.00 64.38 487 PRO A C 1
ATOM 3883 O O . PRO A 1 487 ? 51.198 -1.656 -0.316 1.00 64.38 487 PRO A O 1
ATOM 3886 N N . VAL A 1 488 ? 51.964 -0.409 1.387 1.00 65.81 488 VAL A N 1
ATOM 3887 C CA . VAL A 1 488 ? 50.660 0.029 1.900 1.00 65.81 488 VAL A CA 1
ATOM 3888 C C . VAL A 1 488 ? 50.650 1.543 2.006 1.00 65.81 488 VAL A C 1
ATOM 3890 O O . VAL A 1 488 ? 51.443 2.121 2.745 1.00 65.81 488 VAL A O 1
ATOM 3893 N N . PHE A 1 489 ? 49.721 2.196 1.317 1.00 63.00 489 PHE A N 1
ATOM 3894 C CA . PHE A 1 489 ? 49.544 3.641 1.429 1.00 63.00 489 PHE A CA 1
ATOM 3895 C C . PHE A 1 489 ? 48.080 4.029 1.259 1.00 63.00 489 PHE A C 1
ATOM 3897 O O . PHE A 1 489 ? 47.262 3.283 0.729 1.00 63.00 489 PHE A O 1
ATOM 3904 N N . SER A 1 490 ? 47.726 5.212 1.753 1.00 58.94 490 SER A N 1
ATOM 3905 C CA . SER A 1 490 ? 46.364 5.734 1.649 1.00 58.94 490 SER A CA 1
ATOM 3906 C C . SER A 1 490 ? 46.277 6.841 0.606 1.00 58.94 490 SER A C 1
ATOM 3908 O O . SER A 1 490 ? 47.013 7.827 0.691 1.00 58.94 490 SER A O 1
ATOM 3910 N N . LEU A 1 491 ? 45.330 6.711 -0.317 1.00 56.19 491 LEU A N 1
ATOM 3911 C CA . LEU A 1 491 ? 44.939 7.736 -1.277 1.00 56.19 491 LEU A CA 1
ATOM 3912 C C . LEU A 1 491 ? 43.638 8.395 -0.826 1.00 56.19 491 LEU A C 1
ATOM 3914 O O . LEU A 1 491 ? 42.704 7.723 -0.397 1.00 56.19 491 LEU A O 1
ATOM 3918 N N . HIS A 1 492 ? 43.564 9.715 -0.949 1.00 52.03 492 HIS A N 1
ATOM 3919 C CA . HIS A 1 492 ? 42.301 10.433 -0.809 1.00 52.03 492 HIS A CA 1
ATOM 3920 C C . HIS A 1 492 ? 41.711 10.662 -2.197 1.00 52.03 492 HIS A C 1
ATOM 3922 O O . HIS A 1 492 ? 42.287 11.398 -2.999 1.00 52.03 492 HIS A O 1
ATOM 3928 N N . LEU A 1 493 ? 40.575 10.019 -2.463 1.00 49.25 493 LEU A N 1
ATOM 3929 C CA . LEU A 1 493 ? 39.765 10.209 -3.660 1.00 49.25 493 LEU A CA 1
ATOM 3930 C C . LEU A 1 493 ? 38.525 11.009 -3.247 1.00 49.25 493 LEU A C 1
ATOM 3932 O O . LEU A 1 493 ? 37.558 10.479 -2.702 1.00 49.25 493 LEU A O 1
ATOM 3936 N N . GLY A 1 494 ? 38.602 12.332 -3.414 1.00 53.16 494 GLY A N 1
ATOM 3937 C CA . GLY A 1 494 ? 37.584 13.248 -2.895 1.00 53.16 494 GLY A CA 1
ATOM 3938 C C . GLY A 1 494 ? 37.505 13.217 -1.361 1.00 53.16 494 GLY A C 1
ATOM 3939 O O . GLY A 1 494 ? 38.518 13.398 -0.685 1.00 53.16 494 GLY A O 1
ATOM 3940 N N . LEU A 1 495 ? 36.302 12.998 -0.813 1.00 45.66 495 LEU A N 1
ATOM 3941 C CA . LEU A 1 495 ? 36.054 12.876 0.635 1.00 45.66 495 LEU A CA 1
ATOM 3942 C C . LEU A 1 495 ? 36.359 11.474 1.192 1.00 45.66 495 LEU A C 1
ATOM 3944 O O . LEU A 1 495 ? 36.359 11.288 2.409 1.00 45.66 495 LEU A O 1
ATOM 3948 N N . GLN A 1 496 ? 36.611 10.484 0.329 1.00 46.09 496 GLN A N 1
ATOM 3949 C CA . GLN A 1 496 ? 36.883 9.114 0.748 1.00 46.09 496 GLN A CA 1
ATOM 3950 C C . GLN A 1 496 ? 38.383 8.824 0.799 1.00 46.09 496 GLN A C 1
ATOM 3952 O O . GLN A 1 496 ? 39.149 9.143 -0.112 1.00 46.09 496 GLN A O 1
ATOM 3957 N N . LYS A 1 497 ? 38.798 8.165 1.881 1.00 56.81 497 LYS A N 1
ATOM 3958 C CA . LYS A 1 497 ? 40.146 7.624 2.046 1.00 56.81 497 LYS A CA 1
ATOM 3959 C C . LYS A 1 497 ? 40.135 6.157 1.627 1.00 56.81 497 LYS A C 1
ATOM 3961 O O . LYS A 1 497 ? 39.445 5.348 2.239 1.00 56.81 497 LYS A O 1
ATOM 3966 N N . ILE A 1 498 ? 40.923 5.817 0.616 1.00 55.66 498 ILE A N 1
ATOM 3967 C CA . ILE A 1 498 ? 41.110 4.450 0.132 1.00 55.66 498 ILE A CA 1
ATOM 3968 C C . ILE A 1 498 ? 42.511 3.988 0.517 1.00 55.66 498 ILE A C 1
ATOM 3970 O O . ILE A 1 498 ? 43.485 4.724 0.371 1.00 55.66 498 ILE A O 1
ATOM 3974 N N . VAL A 1 499 ? 42.611 2.765 1.030 1.00 60.94 499 VAL A N 1
ATOM 3975 C CA . VAL A 1 499 ? 43.893 2.112 1.311 1.00 60.94 499 VAL A CA 1
ATOM 3976 C C . VAL A 1 499 ? 44.261 1.263 0.105 1.00 60.94 499 VAL A C 1
ATOM 3978 O O . VAL A 1 499 ? 43.483 0.408 -0.315 1.00 60.94 499 VAL A O 1
ATOM 3981 N N . VAL A 1 500 ? 45.440 1.510 -0.451 1.00 62.66 500 VAL A N 1
ATOM 3982 C CA . VAL A 1 500 ? 46.003 0.738 -1.552 1.00 62.66 500 VAL A CA 1
ATOM 3983 C C . VAL A 1 500 ? 47.012 -0.246 -0.983 1.00 62.66 500 VAL A C 1
ATOM 3985 O O . VAL A 1 500 ? 47.909 0.134 -0.229 1.00 62.66 500 VAL A O 1
ATOM 3988 N N . LEU A 1 501 ? 46.844 -1.512 -1.360 1.00 61.84 501 LEU A N 1
ATOM 3989 C CA . LEU A 1 501 ? 47.772 -2.596 -1.069 1.00 61.84 501 LEU A CA 1
ATOM 3990 C C . LEU A 1 501 ? 48.480 -2.971 -2.367 1.00 61.84 501 LEU A C 1
ATOM 3992 O O . LEU A 1 501 ? 47.830 -3.256 -3.372 1.00 61.84 501 LEU A O 1
ATOM 3996 N N . THR A 1 502 ? 49.803 -2.966 -2.342 1.00 59.31 502 THR A N 1
ATOM 3997 C CA . THR A 1 502 ? 50.654 -3.264 -3.493 1.00 59.31 502 THR A CA 1
ATOM 3998 C C . THR A 1 502 ? 51.707 -4.290 -3.097 1.00 59.31 502 THR A C 1
ATOM 4000 O O . THR A 1 502 ? 52.188 -4.299 -1.967 1.00 59.31 502 THR A O 1
ATOM 4003 N N . GLY A 1 503 ? 52.061 -5.175 -4.027 1.00 63.53 503 GLY A N 1
ATOM 4004 C CA . GLY A 1 503 ? 53.001 -6.265 -3.769 1.00 63.53 503 GLY A CA 1
ATOM 4005 C C . GLY A 1 503 ? 52.338 -7.533 -3.220 1.00 63.53 503 GLY A C 1
ATOM 4006 O O . GLY A 1 503 ? 51.358 -7.497 -2.477 1.00 63.53 503 GLY A O 1
ATOM 4007 N N . TYR A 1 504 ? 52.887 -8.679 -3.622 1.00 61.16 504 TYR A N 1
ATOM 4008 C CA . TYR A 1 504 ? 52.295 -9.995 -3.381 1.00 61.16 504 TYR A CA 1
ATOM 4009 C C . TYR A 1 504 ? 52.130 -10.324 -1.891 1.00 61.16 504 TYR A C 1
ATOM 4011 O O . TYR A 1 504 ? 51.033 -10.689 -1.479 1.00 61.16 504 TYR A O 1
ATOM 4019 N N . GLU A 1 505 ? 53.180 -10.153 -1.081 1.00 67.25 505 GLU A N 1
ATOM 4020 C CA . GLU A 1 505 ? 53.146 -10.515 0.346 1.00 67.25 505 GLU A CA 1
ATOM 4021 C C . GLU A 1 505 ? 52.107 -9.698 1.121 1.00 67.25 505 GLU A C 1
ATOM 4023 O O . GLU A 1 505 ? 51.320 -10.248 1.882 1.00 67.25 505 GLU A O 1
ATOM 4028 N N . THR A 1 506 ? 52.019 -8.396 0.850 1.00 66.31 506 THR A N 1
ATOM 4029 C CA . THR A 1 506 ? 51.052 -7.495 1.486 1.00 66.31 506 THR A CA 1
ATOM 4030 C C . THR A 1 506 ? 49.611 -7.801 1.076 1.00 66.31 506 THR A C 1
ATOM 4032 O O . THR A 1 506 ? 48.705 -7.798 1.910 1.00 66.31 506 THR A O 1
ATOM 4035 N N . VAL A 1 507 ? 49.377 -8.096 -0.206 1.00 60.44 507 VAL A N 1
ATOM 4036 C CA . VAL A 1 507 ? 48.048 -8.486 -0.698 1.00 60.44 507 VAL A CA 1
ATOM 4037 C C . VAL A 1 507 ? 47.641 -9.850 -0.140 1.00 60.44 507 VAL A C 1
ATOM 4039 O O . VAL A 1 507 ? 46.483 -10.034 0.236 1.00 60.44 507 VAL A O 1
ATOM 4042 N N . LYS A 1 508 ? 48.577 -10.798 -0.046 1.00 68.00 508 LYS A N 1
ATOM 4043 C CA . LYS A 1 508 ? 48.347 -12.118 0.543 1.00 68.00 508 LYS A CA 1
ATOM 4044 C C . LYS A 1 508 ? 48.023 -12.006 2.031 1.00 68.00 508 LYS A C 1
ATOM 4046 O O . LYS A 1 508 ? 47.006 -12.544 2.458 1.00 68.00 508 LYS A O 1
ATOM 4051 N N . GLU A 1 509 ? 48.809 -11.255 2.794 1.00 68.75 509 GLU A N 1
ATOM 4052 C CA . GLU A 1 509 ? 48.559 -11.069 4.222 1.00 68.75 509 GLU A CA 1
ATOM 4053 C C . GLU A 1 509 ? 47.166 -10.463 4.462 1.00 68.75 509 GLU A C 1
ATOM 4055 O O . GLU A 1 509 ? 46.394 -10.974 5.268 1.00 68.75 509 GLU A O 1
ATOM 4060 N N . ALA A 1 510 ? 46.783 -9.432 3.705 1.00 63.00 510 ALA A N 1
ATOM 4061 C CA . ALA A 1 510 ? 45.490 -8.774 3.882 1.00 63.00 510 ALA A CA 1
ATOM 4062 C C . ALA A 1 510 ? 44.293 -9.596 3.366 1.00 63.00 510 ALA A C 1
ATOM 4064 O O . ALA A 1 510 ? 43.248 -9.655 4.011 1.00 63.00 510 ALA A O 1
ATOM 4065 N N . LEU A 1 511 ? 44.403 -10.216 2.186 1.00 62.16 511 LEU A N 1
ATOM 4066 C CA . LEU A 1 511 ? 43.261 -10.847 1.506 1.00 62.16 511 LEU A CA 1
ATOM 4067 C C . LEU A 1 511 ? 43.169 -12.363 1.709 1.00 62.16 511 LEU A C 1
ATOM 4069 O O . LEU A 1 511 ? 42.122 -12.958 1.422 1.00 62.16 511 LEU A O 1
ATOM 4073 N N . VAL A 1 512 ? 44.239 -12.995 2.191 1.00 63.66 512 VAL A N 1
ATOM 4074 C CA . VAL A 1 512 ? 44.305 -14.437 2.456 1.00 63.66 512 VAL A CA 1
ATOM 4075 C C . VAL A 1 512 ? 44.426 -14.691 3.951 1.00 63.66 512 VAL A C 1
ATOM 4077 O O . VAL A 1 512 ? 43.530 -15.328 4.506 1.00 63.66 512 VAL A O 1
ATOM 4080 N N . ASP A 1 513 ? 45.460 -14.155 4.600 1.00 67.56 513 ASP A N 1
ATOM 4081 C CA . ASP A 1 513 ? 45.772 -14.490 5.997 1.00 67.56 513 ASP A CA 1
ATOM 4082 C C . ASP A 1 513 ? 44.867 -13.738 6.989 1.00 67.56 513 ASP A C 1
ATOM 4084 O O . ASP A 1 513 ? 44.426 -14.302 7.989 1.00 67.56 513 ASP A O 1
ATOM 4088 N N . GLN A 1 514 ? 44.508 -12.490 6.672 1.00 65.44 514 GLN A N 1
ATOM 4089 C CA . GLN A 1 514 ? 43.613 -11.632 7.458 1.00 65.44 514 GLN A CA 1
ATOM 4090 C C . GLN A 1 514 ? 42.278 -11.353 6.745 1.00 65.44 514 GLN A C 1
ATOM 4092 O O . GLN A 1 514 ? 41.606 -10.362 7.025 1.00 65.44 514 GLN A O 1
ATOM 4097 N N . ALA A 1 515 ? 41.863 -12.245 5.841 1.00 63.09 515 ALA A N 1
ATOM 4098 C CA . ALA A 1 515 ? 40.741 -12.045 4.921 1.00 63.09 515 ALA A CA 1
ATOM 4099 C C . ALA A 1 515 ? 39.431 -11.564 5.584 1.00 63.09 515 ALA A C 1
ATOM 4101 O O . ALA A 1 515 ? 38.715 -10.750 5.003 1.00 63.09 515 ALA A O 1
ATOM 4102 N N . ASP A 1 516 ? 39.123 -12.038 6.796 1.00 62.25 516 ASP A N 1
ATOM 4103 C CA . ASP A 1 516 ? 37.914 -11.647 7.532 1.00 62.25 516 ASP A CA 1
ATOM 4104 C C . ASP A 1 516 ? 37.967 -10.203 8.055 1.00 62.25 516 ASP A C 1
ATOM 4106 O O . ASP A 1 516 ? 36.938 -9.528 8.085 1.00 62.25 516 ASP A O 1
ATOM 4110 N N . ALA A 1 517 ? 39.155 -9.697 8.410 1.00 59.62 517 ALA A N 1
ATOM 4111 C CA . ALA A 1 517 ? 39.351 -8.307 8.832 1.00 59.62 517 ALA A CA 1
ATOM 4112 C C . ALA A 1 517 ? 39.171 -7.316 7.668 1.00 59.62 517 ALA A C 1
ATOM 4114 O O . ALA A 1 517 ? 38.875 -6.143 7.887 1.00 59.62 517 ALA A O 1
ATOM 4115 N N . PHE A 1 518 ? 39.291 -7.807 6.431 1.00 60.34 518 PHE A N 1
ATOM 4116 C CA . PHE A 1 518 ? 39.109 -7.053 5.193 1.00 60.34 518 PHE A CA 1
ATOM 4117 C C . PHE A 1 518 ? 37.880 -7.523 4.396 1.00 60.34 518 PHE A C 1
ATOM 4119 O O . PHE A 1 518 ? 37.825 -7.314 3.184 1.00 60.34 518 PHE A O 1
ATOM 4126 N N . ALA A 1 519 ? 36.901 -8.169 5.043 1.00 59.91 519 ALA A N 1
ATOM 4127 C CA . ALA A 1 519 ? 35.668 -8.629 4.393 1.00 59.91 519 ALA A CA 1
ATOM 4128 C C . ALA A 1 519 ? 34.720 -7.473 4.017 1.00 59.91 519 ALA A C 1
ATOM 4130 O O . ALA A 1 519 ? 33.880 -7.611 3.126 1.00 59.91 519 ALA A O 1
ATOM 4131 N N . GLU A 1 520 ? 34.864 -6.329 4.685 1.00 60.28 520 GLU A N 1
ATOM 4132 C CA . GLU A 1 520 ? 34.131 -5.109 4.365 1.00 60.28 520 GLU A CA 1
ATOM 4133 C C . GLU A 1 520 ? 34.793 -4.386 3.183 1.00 60.28 520 GLU A C 1
ATOM 4135 O O . GLU A 1 520 ? 36.016 -4.215 3.120 1.00 60.28 520 GLU A O 1
ATOM 4140 N N . ARG A 1 521 ? 33.974 -3.972 2.213 1.00 60.84 521 ARG A N 1
ATOM 4141 C CA . ARG A 1 521 ? 34.403 -3.236 1.018 1.00 60.84 521 ARG A CA 1
ATOM 4142 C C . ARG A 1 521 ? 33.644 -1.909 0.962 1.00 60.84 521 ARG A C 1
ATOM 4144 O O . ARG A 1 521 ? 32.445 -1.907 1.233 1.00 60.84 521 ARG A O 1
ATOM 4151 N N . PRO A 1 522 ? 34.301 -0.789 0.610 1.00 54.28 522 PRO A N 1
ATOM 4152 C CA . PRO A 1 522 ? 33.602 0.477 0.431 1.00 54.28 522 PRO A CA 1
ATOM 4153 C C . PRO A 1 522 ? 32.553 0.358 -0.683 1.00 54.28 522 PRO A C 1
ATOM 4155 O O . PRO A 1 522 ? 32.819 -0.230 -1.736 1.00 54.28 522 PRO A O 1
ATOM 4158 N N . TYR A 1 523 ? 31.364 0.909 -0.428 1.00 54.19 523 TYR A N 1
ATOM 4159 C CA . TYR A 1 523 ? 30.264 0.965 -1.387 1.00 54.19 523 TYR A CA 1
ATOM 4160 C C . TYR A 1 523 ? 30.606 1.932 -2.524 1.00 54.19 523 TYR A C 1
ATOM 4162 O O . TYR A 1 523 ? 30.904 3.100 -2.273 1.00 54.19 523 TYR A O 1
ATOM 4170 N N . ILE A 1 524 ? 30.552 1.437 -3.764 1.00 54.03 524 ILE A N 1
ATOM 4171 C CA . ILE A 1 524 ? 30.802 2.231 -4.969 1.00 54.03 524 ILE A CA 1
ATOM 4172 C C . ILE A 1 524 ? 29.579 2.128 -5.900 1.00 54.03 524 ILE A C 1
ATOM 4174 O O . ILE A 1 524 ? 29.383 1.073 -6.512 1.00 54.03 524 ILE A O 1
ATOM 4178 N N . PRO A 1 525 ? 28.772 3.201 -6.040 1.00 51.59 525 PRO A N 1
ATOM 4179 C CA . PRO A 1 525 ? 27.488 3.174 -6.751 1.00 51.59 525 PRO A CA 1
ATOM 4180 C C . PRO A 1 525 ? 27.560 2.633 -8.186 1.00 51.59 525 PRO A C 1
ATOM 4182 O O . PRO A 1 525 ? 26.739 1.809 -8.584 1.00 51.59 525 PRO A O 1
ATOM 4185 N N . LEU A 1 526 ? 28.582 3.037 -8.947 1.00 52.81 526 LEU A N 1
ATOM 4186 C CA . LEU A 1 526 ? 28.749 2.652 -10.352 1.00 52.81 526 LEU A CA 1
ATOM 4187 C C . LEU A 1 526 ? 29.000 1.139 -10.524 1.00 52.81 526 LEU A C 1
ATOM 4189 O O . LEU A 1 526 ? 28.569 0.534 -11.505 1.00 52.81 526 LEU A O 1
ATOM 4193 N N . PHE A 1 527 ? 29.670 0.504 -9.554 1.00 53.06 527 PHE A N 1
ATOM 4194 C CA . PHE A 1 527 ? 29.909 -0.942 -9.564 1.00 53.06 527 PHE A CA 1
ATOM 4195 C C . PHE A 1 527 ? 28.693 -1.738 -9.091 1.00 53.06 527 PHE A C 1
ATOM 4197 O O . PHE A 1 527 ? 28.470 -2.841 -9.594 1.00 53.06 527 PHE A O 1
ATOM 4204 N N . GLU A 1 528 ? 27.900 -1.204 -8.160 1.00 57.47 528 GLU A N 1
ATOM 4205 C CA . GLU A 1 528 ? 26.658 -1.844 -7.711 1.00 57.47 528 GLU A CA 1
ATOM 4206 C C . GLU A 1 528 ? 25.644 -1.936 -8.857 1.00 57.47 528 GLU A C 1
ATOM 4208 O O . GLU A 1 528 ? 25.003 -2.966 -9.037 1.00 57.47 528 GLU A O 1
ATOM 4213 N N . GLU A 1 529 ? 25.549 -0.912 -9.704 1.00 55.28 529 GLU A N 1
ATOM 4214 C CA . GLU A 1 529 ? 24.646 -0.927 -10.860 1.00 55.28 529 GLU A CA 1
ATOM 4215 C C . GLU A 1 529 ? 25.040 -1.997 -11.897 1.00 55.28 529 GLU A C 1
ATOM 4217 O O . GLU A 1 529 ? 24.177 -2.667 -12.473 1.00 55.28 529 GLU A O 1
ATOM 4222 N N . PHE A 1 530 ? 26.346 -2.221 -12.077 1.00 52.38 530 PHE A N 1
ATOM 4223 C CA . PHE A 1 530 ? 26.871 -3.207 -13.023 1.00 52.38 530 PHE A CA 1
ATOM 4224 C C . PHE A 1 530 ? 26.830 -4.644 -12.481 1.00 52.38 530 PHE A C 1
ATOM 4226 O O . PHE A 1 530 ? 26.511 -5.585 -13.207 1.00 52.38 530 PHE A O 1
ATOM 4233 N N . THR A 1 531 ? 27.151 -4.825 -11.199 1.00 55.38 531 THR A N 1
ATOM 4234 C CA . THR A 1 531 ? 27.309 -6.152 -10.575 1.00 55.38 531 THR A CA 1
ATOM 4235 C C . THR A 1 531 ? 26.094 -6.600 -9.767 1.00 55.38 531 THR A C 1
ATOM 4237 O O . THR A 1 531 ? 25.968 -7.786 -9.462 1.00 55.38 531 THR A O 1
ATOM 4240 N N . LYS A 1 532 ? 25.180 -5.678 -9.436 1.00 56.97 532 LYS A N 1
ATOM 4241 C CA . LYS A 1 532 ? 24.013 -5.891 -8.563 1.00 56.97 532 LYS A CA 1
ATOM 4242 C C . LYS A 1 532 ? 24.378 -6.555 -7.227 1.00 56.97 532 LYS A C 1
ATOM 4244 O O . LYS A 1 532 ? 23.626 -7.399 -6.742 1.00 56.97 532 LYS A O 1
ATOM 4249 N N . GLY A 1 533 ? 25.570 -6.262 -6.707 1.00 55.25 533 GLY A N 1
ATOM 4250 C CA . GLY A 1 533 ? 26.092 -6.840 -5.468 1.00 55.25 533 GLY A CA 1
ATOM 4251 C C . GLY A 1 533 ? 26.623 -8.278 -5.585 1.00 55.25 533 GLY A C 1
ATOM 4252 O O . GLY A 1 533 ? 26.982 -8.879 -4.570 1.00 55.25 533 GLY A O 1
ATOM 4253 N N . PHE A 1 534 ? 26.698 -8.852 -6.794 1.00 52.97 534 PHE A N 1
ATOM 4254 C CA . PHE A 1 534 ? 27.216 -10.203 -7.037 1.00 52.97 534 PHE A CA 1
ATOM 4255 C C . PHE A 1 534 ? 28.689 -10.202 -7.487 1.00 52.97 534 PHE A C 1
ATOM 4257 O O . PHE A 1 534 ? 29.134 -9.350 -8.251 1.00 52.97 534 PHE A O 1
ATOM 4264 N N . GLY A 1 535 ? 29.449 -11.215 -7.057 1.00 61.16 535 GLY A N 1
ATOM 4265 C CA . GLY A 1 535 ? 30.848 -11.444 -7.442 1.00 61.16 535 GLY A CA 1
ATOM 4266 C C . GLY A 1 535 ? 31.861 -11.202 -6.316 1.00 61.16 535 GLY A C 1
ATOM 4267 O O . GLY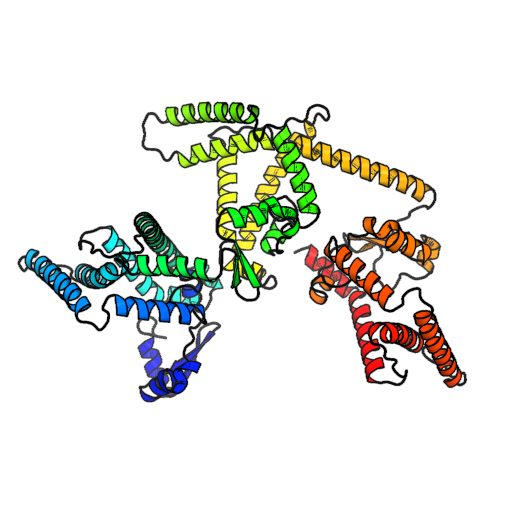 A 1 535 ? 31.678 -10.362 -5.444 1.00 61.16 535 GLY A O 1
ATOM 4268 N N . ILE A 1 536 ? 32.980 -11.931 -6.343 1.00 60.34 536 ILE A N 1
ATOM 4269 C CA . ILE A 1 536 ? 33.992 -11.956 -5.259 1.00 60.34 536 ILE A CA 1
ATOM 4270 C C . ILE A 1 536 ? 34.719 -10.623 -5.076 1.00 60.34 536 ILE A C 1
ATOM 4272 O O . ILE A 1 536 ? 35.203 -10.320 -3.988 1.00 60.34 536 ILE A O 1
ATOM 4276 N N . VAL A 1 537 ? 34.830 -9.840 -6.147 1.00 55.12 537 VAL A N 1
ATOM 4277 C CA . VAL A 1 537 ? 35.618 -8.602 -6.150 1.00 55.12 537 VAL A CA 1
ATOM 4278 C C . VAL A 1 537 ? 34.899 -7.479 -5.391 1.00 55.12 537 VAL A C 1
ATOM 4280 O O . VAL A 1 537 ? 35.564 -6.660 -4.758 1.00 55.12 537 VAL A O 1
ATOM 4283 N N . ARG A 1 538 ? 33.557 -7.441 -5.423 1.00 60.41 538 ARG A N 1
ATOM 4284 C CA . ARG A 1 538 ? 32.753 -6.321 -4.891 1.00 60.41 538 ARG A CA 1
ATOM 4285 C C . ARG A 1 538 ? 31.637 -6.710 -3.921 1.00 60.41 538 ARG A C 1
ATOM 4287 O O . ARG A 1 538 ? 31.101 -5.821 -3.267 1.00 60.41 538 ARG A O 1
ATOM 4294 N N . ALA A 1 539 ? 31.318 -7.997 -3.772 1.00 59.69 539 ALA A N 1
ATOM 4295 C CA . ALA A 1 539 ? 30.475 -8.434 -2.667 1.00 59.69 539 ALA A CA 1
ATOM 4296 C C . ALA A 1 539 ? 31.096 -8.003 -1.329 1.00 59.69 539 ALA A C 1
ATOM 4298 O O . ALA A 1 539 ? 32.319 -7.975 -1.186 1.00 59.69 539 ALA A O 1
ATOM 4299 N N . HIS A 1 540 ? 30.250 -7.703 -0.349 1.00 61.03 540 HIS A N 1
ATOM 4300 C CA . HIS A 1 540 ? 30.638 -7.308 1.006 1.00 61.03 540 HIS A CA 1
ATOM 4301 C C . HIS A 1 540 ? 29.907 -8.178 2.042 1.00 61.03 540 HIS A C 1
ATOM 4303 O O . HIS A 1 540 ? 28.973 -8.916 1.704 1.00 61.03 540 HIS A O 1
ATOM 4309 N N . GLY A 1 541 ? 30.350 -8.131 3.301 1.00 66.12 541 GLY A N 1
ATOM 4310 C CA . GLY A 1 541 ? 29.696 -8.826 4.413 1.00 66.12 541 GLY A CA 1
ATOM 4311 C C . GLY A 1 541 ? 29.536 -10.340 4.199 1.00 66.12 541 GLY A C 1
ATOM 4312 O O . GLY A 1 541 ? 30.445 -11.028 3.725 1.00 66.12 541 GLY A O 1
ATOM 4313 N N . GLU A 1 542 ? 28.369 -10.887 4.555 1.00 67.00 542 GLU A N 1
ATOM 4314 C CA . GLU A 1 542 ? 28.117 -12.337 4.480 1.00 67.00 542 GLU A CA 1
ATOM 4315 C C . GLU A 1 542 ? 28.010 -12.847 3.034 1.00 67.00 542 GLU A C 1
ATOM 4317 O O . GLU A 1 542 ? 28.480 -13.946 2.736 1.00 67.00 542 GLU A O 1
ATOM 4322 N N . ASN A 1 543 ? 27.514 -12.021 2.106 1.00 61.22 543 ASN A N 1
ATOM 4323 C CA . ASN A 1 543 ? 27.472 -12.349 0.678 1.00 61.22 543 ASN A CA 1
ATOM 4324 C C . ASN A 1 543 ? 28.878 -12.596 0.123 1.00 61.22 543 ASN A C 1
ATOM 4326 O O . ASN A 1 543 ? 29.096 -13.568 -0.606 1.00 61.22 543 ASN A O 1
ATOM 4330 N N . TRP A 1 544 ? 29.854 -11.768 0.511 1.00 74.38 544 TRP A N 1
ATOM 4331 C CA . TRP A 1 544 ? 31.252 -11.992 0.151 1.00 74.38 544 TRP A CA 1
ATOM 4332 C C . TRP A 1 544 ? 31.799 -13.276 0.760 1.00 74.38 544 TRP A C 1
ATOM 4334 O O . TRP A 1 544 ? 32.417 -14.066 0.052 1.00 74.38 544 TRP A O 1
ATOM 4344 N N . LYS A 1 545 ? 31.538 -13.532 2.047 1.00 70.12 545 LYS A N 1
ATOM 4345 C CA . LYS A 1 545 ? 32.005 -14.752 2.726 1.00 70.12 545 LYS A CA 1
ATOM 4346 C C . LYS A 1 545 ? 31.449 -16.011 2.068 1.00 70.12 545 LYS A C 1
ATOM 4348 O O . LYS A 1 545 ? 32.196 -16.964 1.843 1.00 70.12 545 LYS A O 1
ATOM 4353 N N . VAL A 1 546 ? 30.162 -16.021 1.722 1.00 72.50 546 VAL A N 1
ATOM 4354 C CA . VAL A 1 546 ? 29.511 -17.130 1.012 1.00 72.50 546 VAL A CA 1
ATOM 4355 C C . VAL A 1 546 ? 30.109 -17.305 -0.382 1.00 72.50 546 VAL A C 1
ATOM 4357 O O . VAL A 1 546 ? 30.562 -18.403 -0.703 1.00 72.50 546 VAL A O 1
ATOM 4360 N N . MET A 1 547 ? 30.196 -16.239 -1.183 1.00 69.69 547 MET A N 1
ATOM 4361 C CA . MET A 1 547 ? 30.762 -16.312 -2.536 1.00 69.69 547 MET A CA 1
ATOM 4362 C C . MET A 1 547 ? 32.246 -16.685 -2.536 1.00 69.69 547 MET A C 1
ATOM 4364 O O . MET A 1 547 ? 32.682 -17.456 -3.390 1.00 69.69 547 MET A O 1
ATOM 4368 N N . ARG A 1 548 ? 33.022 -16.207 -1.561 1.00 73.56 548 ARG A N 1
ATOM 4369 C CA . ARG A 1 548 ? 34.426 -16.578 -1.363 1.00 73.56 548 ARG A CA 1
ATOM 4370 C C . ARG A 1 548 ? 34.555 -18.047 -0.990 1.00 73.56 548 ARG A C 1
ATOM 4372 O O . ARG A 1 548 ? 35.340 -18.742 -1.624 1.00 73.56 548 ARG A O 1
ATOM 4379 N N . ARG A 1 549 ? 33.795 -18.540 -0.003 1.00 75.75 549 ARG A N 1
ATOM 4380 C CA . ARG A 1 549 ? 33.805 -19.965 0.382 1.00 75.75 549 ARG A CA 1
ATOM 4381 C C . ARG A 1 549 ? 33.432 -20.851 -0.801 1.00 75.75 549 ARG A C 1
ATOM 4383 O O . ARG A 1 549 ? 34.168 -21.784 -1.105 1.00 75.75 549 ARG A O 1
ATOM 4390 N N . PHE A 1 550 ? 32.342 -20.516 -1.489 1.00 77.81 550 PHE A N 1
ATOM 4391 C CA . PHE A 1 550 ? 31.891 -21.222 -2.684 1.00 77.81 550 PHE A CA 1
ATOM 4392 C C . PHE A 1 550 ? 32.967 -21.228 -3.770 1.00 77.81 550 PHE A C 1
ATOM 4394 O O . PHE A 1 550 ? 33.294 -22.284 -4.304 1.00 77.81 550 PHE A O 1
ATOM 4401 N N . THR A 1 551 ? 33.568 -20.075 -4.065 1.00 72.81 551 THR A N 1
ATOM 4402 C CA . THR A 1 551 ? 34.551 -19.984 -5.146 1.00 72.81 551 THR A CA 1
ATOM 4403 C C . THR A 1 551 ? 35.866 -20.655 -4.793 1.00 72.81 551 THR A C 1
ATOM 4405 O O . THR A 1 551 ? 36.408 -21.359 -5.631 1.00 72.81 551 THR A O 1
ATOM 4408 N N . LEU A 1 552 ? 36.376 -20.507 -3.569 1.00 74.19 552 LEU A N 1
ATOM 4409 C CA . LEU A 1 552 ? 37.594 -21.202 -3.147 1.00 74.19 552 LEU A CA 1
ATOM 4410 C C . LEU A 1 552 ? 37.392 -22.721 -3.115 1.00 74.19 552 LEU A C 1
ATOM 4412 O O . LEU A 1 552 ? 38.280 -23.454 -3.541 1.00 74.19 552 LEU A O 1
ATOM 4416 N N . ALA A 1 553 ? 36.225 -23.195 -2.662 1.00 76.75 553 ALA A N 1
ATOM 4417 C CA . ALA A 1 553 ? 35.874 -24.612 -2.731 1.00 76.75 553 ALA A CA 1
ATOM 4418 C C . ALA A 1 553 ? 35.827 -25.093 -4.188 1.00 76.75 553 ALA A C 1
ATOM 4420 O O . ALA A 1 553 ? 36.504 -26.056 -4.533 1.00 76.75 553 ALA A O 1
ATOM 4421 N N . THR A 1 554 ? 35.131 -24.350 -5.050 1.00 72.94 554 THR A N 1
ATOM 4422 C CA . THR A 1 554 ? 35.024 -24.643 -6.483 1.00 72.94 554 THR A CA 1
ATOM 4423 C C . THR A 1 554 ? 36.404 -24.670 -7.142 1.00 72.94 554 THR A C 1
ATOM 4425 O O . THR A 1 554 ? 36.768 -25.660 -7.760 1.00 72.94 554 THR A O 1
ATOM 4428 N N . LEU A 1 555 ? 37.233 -23.639 -6.962 1.00 70.25 555 LEU A N 1
ATOM 4429 C CA . LEU A 1 555 ? 38.581 -23.579 -7.531 1.00 70.25 555 LEU A CA 1
ATOM 4430 C C . LEU A 1 555 ? 39.461 -24.739 -7.046 1.00 70.25 555 LEU A C 1
ATOM 4432 O O . LEU A 1 555 ? 40.198 -25.315 -7.844 1.00 70.25 555 LEU A O 1
ATOM 4436 N N . ARG A 1 556 ? 39.358 -25.137 -5.772 1.00 74.50 556 ARG A N 1
ATOM 4437 C CA . ARG A 1 556 ? 40.062 -26.312 -5.230 1.00 74.50 556 ARG A CA 1
ATOM 4438 C C . ARG A 1 556 ? 39.583 -27.620 -5.872 1.00 74.50 556 ARG A C 1
ATOM 4440 O O . ARG A 1 556 ? 40.404 -28.501 -6.153 1.00 74.50 556 ARG A O 1
ATOM 4447 N N . ASP A 1 557 ? 38.286 -27.741 -6.143 1.00 72.75 557 ASP A N 1
ATOM 4448 C CA . ASP A 1 557 ? 37.704 -28.888 -6.847 1.00 72.75 557 ASP A CA 1
ATOM 4449 C C . ASP A 1 557 ? 38.175 -28.937 -8.311 1.00 72.75 557 ASP A C 1
ATOM 4451 O O . ASP A 1 557 ? 38.588 -29.999 -8.778 1.00 72.75 557 ASP A O 1
ATOM 4455 N N . TYR A 1 558 ? 38.277 -27.779 -8.978 1.00 66.6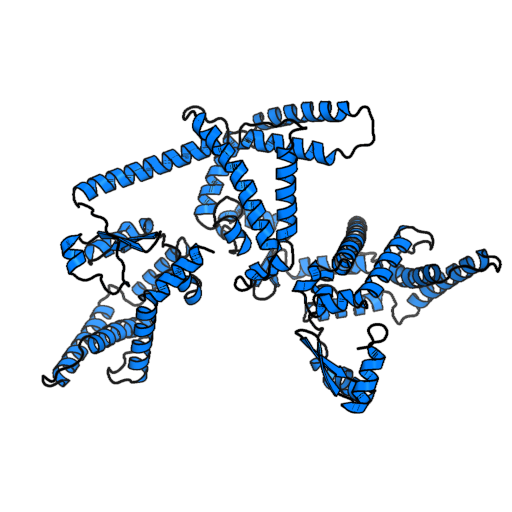2 558 TYR A N 1
ATOM 4456 C CA . TYR A 1 558 ? 38.875 -27.610 -10.315 1.00 66.62 558 TYR A CA 1
ATOM 4457 C C . TYR A 1 558 ? 40.415 -27.703 -10.343 1.00 66.62 558 TYR A C 1
ATOM 4459 O O . TYR A 1 558 ? 41.030 -27.587 -11.404 1.00 66.62 558 TYR A O 1
ATOM 4467 N N . GLY A 1 559 ? 41.052 -27.971 -9.199 1.00 65.06 559 GLY A N 1
ATOM 4468 C CA . GLY A 1 559 ? 42.468 -28.324 -9.117 1.00 65.06 559 GLY A CA 1
ATOM 4469 C C . GLY A 1 559 ? 43.416 -27.196 -8.719 1.00 65.06 559 GLY A C 1
ATOM 4470 O O . GLY A 1 559 ? 44.624 -27.355 -8.871 1.00 65.06 559 GLY A O 1
ATOM 4471 N N . MET A 1 560 ? 42.919 -26.080 -8.182 1.00 66.81 560 MET A N 1
ATOM 4472 C CA . MET A 1 560 ? 43.761 -25.032 -7.596 1.00 66.81 560 MET A CA 1
ATOM 4473 C C . MET A 1 560 ? 44.603 -25.603 -6.453 1.00 66.81 560 MET A C 1
ATOM 4475 O O . MET A 1 560 ? 44.065 -26.147 -5.488 1.00 66.81 560 MET A O 1
ATOM 4479 N N . GLY A 1 561 ? 45.930 -25.526 -6.609 1.00 64.31 561 GLY A N 1
ATOM 4480 C CA . GLY A 1 561 ? 46.911 -26.164 -5.723 1.00 64.31 561 GLY A CA 1
ATOM 4481 C C . GLY A 1 561 ? 47.228 -27.634 -6.045 1.00 64.31 561 GLY A C 1
ATOM 4482 O O . GLY A 1 561 ? 47.875 -28.296 -5.239 1.00 64.31 561 GLY A O 1
ATOM 4483 N N . LYS A 1 562 ? 46.774 -28.167 -7.189 1.00 73.94 562 LYS A N 1
ATOM 4484 C CA . LYS A 1 562 ? 47.110 -29.511 -7.700 1.00 73.94 562 LYS A CA 1
ATOM 4485 C C . LYS A 1 562 ? 47.933 -29.399 -8.993 1.00 73.94 562 LYS A C 1
ATOM 4487 O O . LYS A 1 562 ? 47.769 -28.437 -9.744 1.00 73.94 562 LYS A O 1
ATOM 4492 N N . ARG A 1 563 ? 48.731 -30.436 -9.304 1.00 73.38 563 ARG A N 1
ATOM 4493 C CA . ARG A 1 563 ? 49.570 -30.512 -10.525 1.00 73.38 563 ARG A CA 1
ATOM 4494 C C . ARG A 1 563 ? 48.807 -30.219 -11.821 1.00 73.38 563 ARG A C 1
ATOM 4496 O O . ARG A 1 563 ? 49.347 -29.599 -12.719 1.00 73.38 563 ARG A O 1
ATOM 4503 N N . SER A 1 564 ? 47.518 -30.552 -11.884 1.00 73.44 564 SER A N 1
ATOM 4504 C CA . SER A 1 564 ? 46.678 -30.307 -13.063 1.00 73.44 564 SER A CA 1
ATOM 4505 C C . SER A 1 564 ? 46.542 -28.831 -13.469 1.00 73.44 564 SER A C 1
ATOM 4507 O O . SER A 1 564 ? 46.262 -28.556 -14.631 1.00 73.44 564 SER A O 1
ATOM 4509 N N . ILE A 1 565 ? 46.678 -27.875 -12.538 1.00 76.19 565 ILE A N 1
ATOM 4510 C CA . ILE A 1 565 ? 46.708 -26.442 -12.887 1.00 76.19 565 ILE A CA 1
ATOM 4511 C C . ILE A 1 565 ? 48.122 -25.993 -13.256 1.00 76.19 565 ILE A C 1
ATOM 4513 O O . ILE A 1 565 ? 48.266 -25.181 -14.166 1.00 76.19 565 ILE A O 1
ATOM 4517 N N . GLU A 1 566 ? 49.152 -26.549 -12.615 1.00 78.75 566 GLU A N 1
ATOM 4518 C CA . GLU A 1 566 ? 50.548 -26.319 -13.009 1.00 78.75 566 GLU A CA 1
ATOM 4519 C C . GLU A 1 566 ? 50.769 -26.746 -14.463 1.00 78.75 566 GLU A C 1
ATOM 4521 O O . GLU A 1 566 ? 51.303 -25.966 -15.243 1.00 78.75 566 GLU A O 1
ATOM 4526 N N . ASP A 1 567 ? 50.249 -27.910 -14.860 1.00 80.25 567 ASP A N 1
ATOM 4527 C CA . ASP A 1 567 ? 50.336 -28.420 -16.231 1.00 80.25 567 ASP A CA 1
ATOM 4528 C C . ASP A 1 567 ? 49.698 -27.454 -17.247 1.00 80.25 567 ASP A C 1
ATOM 4530 O O . ASP A 1 567 ? 50.286 -27.177 -18.290 1.00 80.25 567 ASP A O 1
ATOM 4534 N N . LYS A 1 568 ? 48.537 -26.863 -16.920 1.00 80.56 568 LYS A N 1
ATOM 4535 C CA . LYS A 1 568 ? 47.856 -25.864 -17.769 1.00 80.56 568 LYS A CA 1
ATOM 4536 C C . LYS A 1 568 ? 48.628 -24.548 -17.875 1.00 80.56 568 LYS A C 1
ATOM 4538 O O . LYS A 1 568 ? 48.639 -23.924 -18.933 1.00 80.56 568 LYS A O 1
ATOM 4543 N N . ILE A 1 569 ? 49.254 -24.107 -16.782 1.00 80.88 569 ILE A N 1
ATOM 4544 C CA . ILE A 1 569 ? 50.105 -22.910 -16.781 1.00 80.88 569 ILE A CA 1
ATOM 4545 C C . ILE A 1 569 ? 51.349 -23.169 -17.633 1.00 80.88 569 ILE A C 1
ATOM 4547 O O . ILE A 1 569 ? 51.688 -22.347 -18.480 1.00 80.88 569 ILE A O 1
ATOM 4551 N N . VAL A 1 570 ? 51.996 -24.325 -17.458 1.00 81.94 570 VAL A N 1
ATOM 4552 C CA . VAL A 1 570 ? 53.167 -24.736 -18.245 1.00 81.94 570 VAL A CA 1
ATOM 4553 C C . VAL A 1 570 ? 52.817 -24.842 -19.732 1.00 81.94 570 VAL A C 1
ATOM 4555 O O . VAL A 1 570 ? 53.575 -24.348 -20.566 1.00 81.94 570 VAL A O 1
ATOM 4558 N N . GLU A 1 571 ? 51.661 -25.412 -20.077 1.00 84.19 571 GLU A N 1
ATOM 4559 C CA . GLU A 1 571 ? 51.163 -25.496 -21.456 1.00 84.19 571 GLU A CA 1
ATOM 4560 C C . GLU A 1 571 ? 50.999 -24.108 -22.101 1.00 84.19 571 GLU A C 1
ATOM 4562 O O . GLU A 1 571 ? 51.459 -23.880 -23.229 1.00 84.19 571 GLU A O 1
ATOM 4567 N N . GLU A 1 572 ? 50.404 -23.148 -21.383 1.00 88.75 572 GLU A N 1
ATOM 4568 C CA . GLU A 1 572 ? 50.277 -21.782 -21.892 1.00 88.75 572 GLU A CA 1
ATOM 4569 C C . GLU A 1 572 ? 51.640 -21.089 -21.983 1.00 88.75 572 GLU A C 1
ATOM 4571 O O . GLU A 1 572 ? 51.909 -20.436 -22.986 1.00 88.75 572 GLU A O 1
ATOM 4576 N N . CYS A 1 573 ? 52.537 -21.274 -21.008 1.00 82.12 573 CYS A N 1
ATOM 4577 C CA . CYS A 1 573 ? 53.892 -20.721 -21.046 1.00 82.12 573 CYS A CA 1
ATOM 4578 C C . CYS A 1 573 ? 54.684 -21.221 -22.262 1.00 82.12 573 CYS A C 1
ATOM 4580 O O . CYS A 1 573 ? 55.309 -20.420 -22.956 1.00 82.12 573 CYS A O 1
ATOM 4582 N N . VAL A 1 574 ? 54.627 -22.521 -22.569 1.00 83.62 574 VAL A N 1
ATOM 4583 C CA . VAL A 1 574 ? 55.261 -23.087 -23.773 1.00 83.62 574 VAL A CA 1
ATOM 4584 C C . VAL A 1 574 ? 54.678 -22.458 -25.038 1.00 83.62 574 VAL A C 1
ATOM 4586 O O . VAL A 1 574 ? 55.410 -22.160 -25.984 1.00 83.62 574 VAL A O 1
ATOM 4589 N N . THR A 1 575 ? 53.367 -22.225 -25.068 1.00 83.69 575 THR A N 1
ATOM 4590 C CA . THR A 1 575 ? 52.709 -21.629 -26.237 1.00 83.69 575 THR A CA 1
ATOM 4591 C C . THR A 1 575 ? 53.009 -20.136 -26.379 1.00 83.69 575 THR A C 1
ATOM 4593 O O . THR A 1 575 ? 53.213 -19.652 -27.493 1.00 83.69 575 THR A O 1
ATOM 4596 N N . LEU A 1 576 ? 53.115 -19.418 -25.263 1.00 83.25 576 LEU A N 1
ATOM 4597 C CA . LEU A 1 576 ? 53.524 -18.021 -25.203 1.00 83.25 576 LEU A CA 1
ATOM 4598 C C . LEU A 1 576 ? 54.961 -17.836 -25.708 1.00 83.25 576 LEU A C 1
ATOM 4600 O O . LEU A 1 576 ? 55.214 -16.937 -26.506 1.00 83.25 576 LEU A O 1
ATOM 4604 N N . VAL A 1 577 ? 55.887 -18.720 -25.318 1.00 81.12 577 VAL A N 1
ATOM 4605 C CA . VAL A 1 577 ? 57.275 -18.702 -25.816 1.00 81.12 577 VAL A CA 1
ATOM 4606 C C . VAL A 1 577 ? 57.311 -18.899 -27.332 1.00 81.12 577 VAL A C 1
ATOM 4608 O O . VAL A 1 577 ? 57.898 -18.078 -28.032 1.00 81.12 577 VAL A O 1
ATOM 4611 N N . LYS A 1 578 ? 56.593 -19.900 -27.862 1.00 81.50 578 LYS A N 1
ATOM 4612 C CA . LYS A 1 578 ? 56.467 -20.107 -29.318 1.00 81.50 578 LYS A CA 1
ATOM 4613 C C . LYS A 1 578 ? 55.877 -18.886 -30.026 1.00 81.50 578 LYS A C 1
ATOM 4615 O O . LYS A 1 578 ? 56.287 -18.539 -31.133 1.00 81.50 578 LYS A O 1
ATOM 4620 N N . LYS A 1 579 ? 54.914 -18.210 -29.391 1.00 80.19 579 LYS A N 1
ATOM 4621 C CA . LYS A 1 579 ? 54.327 -16.981 -29.927 1.00 80.19 579 LYS A CA 1
ATOM 4622 C C . LYS A 1 579 ? 55.351 -15.846 -29.961 1.00 80.19 579 LYS A C 1
ATOM 4624 O O . LYS A 1 579 ? 55.432 -15.163 -30.978 1.00 80.19 579 LYS A O 1
ATOM 4629 N N . PHE A 1 580 ? 56.169 -15.679 -28.923 1.00 76.88 580 PHE A N 1
ATOM 4630 C CA . PHE A 1 580 ? 57.272 -14.715 -28.929 1.00 76.88 580 PHE A CA 1
ATOM 4631 C C . PHE A 1 580 ? 58.321 -15.015 -30.002 1.00 76.88 580 PHE A C 1
ATOM 4633 O O . PHE A 1 580 ? 58.758 -14.097 -30.696 1.00 76.88 580 PHE A O 1
ATOM 4640 N N . GLU A 1 581 ? 58.661 -16.285 -30.209 1.00 79.06 581 GLU A N 1
ATOM 4641 C CA . GLU A 1 581 ? 59.575 -16.714 -31.273 1.00 79.06 581 GLU A CA 1
ATOM 4642 C C . GLU A 1 581 ? 59.024 -16.393 -32.675 1.00 79.06 581 GLU A C 1
ATOM 4644 O O . GLU A 1 581 ? 59.779 -15.955 -33.544 1.00 79.06 581 GLU A O 1
ATOM 4649 N N . SER A 1 582 ? 57.703 -16.508 -32.878 1.00 80.31 582 SER A N 1
ATOM 4650 C CA . SER A 1 582 ? 57.041 -16.221 -34.165 1.00 80.31 582 SER A CA 1
ATOM 4651 C C . SER A 1 582 ? 57.137 -14.763 -34.630 1.00 80.31 582 SER A C 1
ATOM 4653 O O . SER A 1 582 ? 56.926 -14.479 -35.808 1.00 80.31 582 SER A O 1
ATOM 4655 N N . PHE A 1 583 ? 57.463 -13.826 -33.733 1.00 78.81 583 PHE A N 1
ATOM 4656 C CA . PHE A 1 583 ? 57.641 -12.424 -34.109 1.00 78.81 583 PHE A CA 1
ATOM 4657 C C . PHE A 1 583 ? 58.997 -12.151 -34.773 1.00 78.81 583 PHE A C 1
ATOM 4659 O O . PHE A 1 583 ? 59.192 -11.044 -35.262 1.00 78.81 583 PHE A O 1
ATOM 4666 N N . GLU A 1 584 ? 59.927 -13.116 -34.833 1.00 73.12 584 GLU A N 1
ATOM 4667 C CA . GLU A 1 584 ? 61.194 -13.012 -35.587 1.00 73.12 584 GLU A CA 1
ATOM 4668 C C . GLU A 1 584 ? 61.979 -11.707 -35.316 1.00 73.12 584 GLU A C 1
ATOM 4670 O O . GLU A 1 584 ? 62.558 -11.107 -36.221 1.00 73.12 584 GLU A O 1
ATOM 4675 N N . ARG A 1 585 ? 61.992 -11.237 -34.058 1.00 66.81 585 ARG A N 1
ATOM 4676 C CA . ARG A 1 585 ? 62.599 -9.955 -33.623 1.00 66.81 585 ARG A CA 1
ATOM 4677 C C . ARG A 1 585 ? 61.932 -8.681 -34.171 1.00 66.81 585 ARG A C 1
ATOM 4679 O O . ARG A 1 585 ? 62.510 -7.600 -34.062 1.00 66.81 585 ARG A O 1
ATOM 4686 N N . LYS A 1 586 ? 60.724 -8.768 -34.727 1.00 70.75 586 LYS A N 1
ATOM 4687 C CA . LYS A 1 586 ? 59.904 -7.596 -35.063 1.00 70.75 586 LYS A CA 1
ATOM 4688 C C . LYS A 1 586 ? 59.333 -6.977 -33.779 1.00 70.75 586 LYS A C 1
ATOM 4690 O O . LYS A 1 586 ? 58.990 -7.723 -32.861 1.00 70.75 586 LYS A O 1
ATOM 4695 N N . PRO A 1 587 ? 59.209 -5.642 -33.697 1.00 67.69 587 PRO A N 1
ATOM 4696 C CA . PRO A 1 587 ? 58.528 -4.992 -32.581 1.00 67.69 587 PRO A CA 1
ATOM 4697 C C . PRO A 1 587 ? 57.072 -5.465 -32.489 1.00 67.69 587 PRO A C 1
ATOM 4699 O O . PRO A 1 587 ? 56.377 -5.519 -33.504 1.00 67.69 587 PRO A O 1
ATOM 4702 N N . PHE A 1 588 ? 56.607 -5.786 -31.283 1.00 70.88 588 PHE A N 1
ATOM 4703 C CA . PHE A 1 588 ? 55.218 -6.153 -31.010 1.00 70.88 588 PHE A CA 1
ATOM 4704 C C . PHE A 1 588 ? 54.775 -5.598 -29.653 1.00 70.88 588 PHE A C 1
ATOM 4706 O O . PHE A 1 588 ? 55.603 -5.283 -28.796 1.00 70.88 588 PHE A O 1
ATOM 4713 N N . GLU A 1 589 ? 53.463 -5.482 -29.454 1.00 67.62 589 GLU A N 1
ATOM 4714 C CA . GLU A 1 589 ? 52.883 -5.018 -28.196 1.00 67.62 589 GLU A CA 1
ATOM 4715 C C . GLU A 1 589 ? 52.809 -6.175 -27.190 1.00 67.62 589 GLU A C 1
ATOM 4717 O O . GLU A 1 589 ? 51.993 -7.092 -27.306 1.00 67.62 589 GLU A O 1
ATOM 4722 N N . THR A 1 590 ? 53.705 -6.161 -26.204 1.00 67.25 590 THR A N 1
ATOM 4723 C CA . THR A 1 590 ? 53.843 -7.234 -25.207 1.00 67.25 590 THR A CA 1
ATOM 4724 C C . THR A 1 590 ? 52.600 -7.378 -24.335 1.00 67.25 590 THR A C 1
ATOM 4726 O O . THR A 1 590 ? 52.186 -8.500 -24.050 1.00 67.25 590 THR A O 1
ATOM 4729 N N . THR A 1 591 ? 51.965 -6.264 -23.968 1.00 65.56 591 THR A N 1
ATOM 4730 C CA . THR A 1 591 ? 50.770 -6.223 -23.114 1.00 65.56 591 THR A CA 1
ATOM 4731 C C . THR A 1 591 ? 49.623 -7.048 -23.689 1.00 65.56 591 THR A C 1
ATOM 4733 O O . THR A 1 591 ? 49.022 -7.845 -22.975 1.00 65.56 591 THR A O 1
ATOM 4736 N N . GLN A 1 592 ? 49.363 -6.941 -24.995 1.00 69.25 592 GLN A N 1
ATOM 4737 C CA . GLN A 1 592 ? 48.266 -7.664 -25.639 1.00 69.25 592 GLN A CA 1
ATOM 4738 C C . GLN A 1 592 ? 48.487 -9.184 -25.613 1.00 69.25 592 GLN A C 1
ATOM 4740 O O . GLN A 1 592 ? 47.570 -9.953 -25.314 1.00 69.25 592 GLN A O 1
ATOM 4745 N N . VAL A 1 593 ? 49.715 -9.625 -25.897 1.00 73.62 593 VAL A N 1
ATOM 4746 C CA . VAL A 1 593 ? 50.071 -11.052 -25.930 1.00 73.62 593 VAL A CA 1
ATOM 4747 C C . VAL A 1 593 ? 50.078 -11.643 -24.515 1.00 73.62 593 VAL A C 1
ATOM 4749 O O . VAL A 1 593 ? 49.567 -12.742 -24.302 1.00 73.62 593 VAL A O 1
ATOM 4752 N N . MET A 1 594 ? 50.581 -10.892 -23.533 1.00 75.19 594 MET A N 1
ATOM 4753 C CA . MET A 1 594 ? 50.586 -11.296 -22.125 1.00 75.19 594 MET A CA 1
ATOM 4754 C C . MET A 1 594 ? 49.169 -11.374 -21.544 1.00 75.19 594 MET A C 1
ATOM 4756 O O . MET A 1 594 ? 48.830 -12.373 -20.909 1.00 75.19 594 MET A O 1
ATOM 4760 N N . ASN A 1 595 ? 48.313 -10.383 -21.812 1.00 75.12 595 ASN A N 1
ATOM 4761 C CA . ASN A 1 595 ? 46.917 -10.390 -21.363 1.00 75.12 595 ASN A CA 1
ATOM 4762 C C . ASN A 1 595 ? 46.147 -11.578 -21.949 1.00 75.12 595 ASN A C 1
ATOM 4764 O O . ASN A 1 595 ? 45.399 -12.246 -21.234 1.00 75.12 595 ASN A O 1
ATOM 4768 N N . ALA A 1 596 ? 46.376 -11.896 -23.226 1.00 81.56 596 ALA A N 1
ATOM 4769 C CA . ALA A 1 596 ? 45.765 -13.056 -23.864 1.00 81.56 596 ALA A CA 1
ATOM 4770 C C . ALA A 1 596 ? 46.237 -14.384 -23.249 1.00 81.56 596 ALA A C 1
ATOM 4772 O O . ALA A 1 596 ? 45.422 -15.289 -23.065 1.00 81.56 596 ALA A O 1
ATOM 4773 N N . ALA A 1 597 ? 47.516 -14.495 -22.873 1.00 81.69 597 ALA A N 1
ATOM 4774 C CA . ALA A 1 597 ? 48.048 -15.686 -22.212 1.00 81.69 597 ALA A CA 1
ATOM 4775 C C . ALA A 1 597 ? 47.440 -15.879 -20.814 1.00 81.69 597 ALA A C 1
ATOM 4777 O O . ALA A 1 597 ? 46.948 -16.957 -20.482 1.00 81.69 597 ALA A O 1
ATOM 4778 N N . VAL A 1 598 ? 47.380 -14.810 -20.013 1.00 81.62 598 VAL A N 1
ATOM 4779 C CA . VAL A 1 598 ? 46.742 -14.838 -18.687 1.00 81.62 598 VAL A CA 1
ATOM 4780 C C . VAL A 1 598 ? 45.260 -15.199 -18.802 1.00 81.62 598 VAL A C 1
ATOM 4782 O O . VAL A 1 598 ? 44.764 -16.050 -18.060 1.00 81.62 598 VAL A O 1
ATOM 4785 N N . ALA A 1 599 ? 44.549 -14.616 -19.767 1.00 81.25 599 ALA A N 1
ATOM 4786 C CA . ALA A 1 599 ? 43.149 -14.930 -20.005 1.00 81.25 599 ALA A CA 1
ATOM 4787 C C . ALA A 1 599 ? 42.938 -16.385 -20.450 1.00 81.25 599 ALA A C 1
ATOM 4789 O O . ALA A 1 599 ? 41.988 -17.019 -19.996 1.00 81.25 599 ALA A O 1
ATOM 4790 N N . ASN A 1 600 ? 43.828 -16.947 -21.272 1.00 84.81 600 ASN A N 1
ATOM 4791 C CA . ASN A 1 600 ? 43.778 -18.358 -21.655 1.00 84.81 600 ASN A CA 1
ATOM 4792 C C . ASN A 1 600 ? 43.975 -19.296 -20.462 1.00 84.81 600 ASN A C 1
ATOM 4794 O O . ASN A 1 600 ? 43.262 -20.292 -20.363 1.00 84.81 600 ASN A O 1
ATOM 4798 N N . ILE A 1 601 ? 44.869 -18.966 -19.523 1.00 82.44 601 ILE A N 1
ATOM 4799 C CA . ILE A 1 601 ? 45.023 -19.732 -18.275 1.00 82.44 601 ILE A CA 1
ATOM 4800 C C . ILE A 1 601 ? 43.704 -19.716 -17.495 1.00 82.44 601 ILE A C 1
ATOM 4802 O O . ILE A 1 601 ? 43.188 -20.768 -17.117 1.00 82.44 601 ILE A O 1
ATOM 4806 N N . ILE A 1 602 ? 43.111 -18.533 -17.308 1.00 79.94 602 ILE A N 1
ATOM 4807 C CA . ILE A 1 602 ? 41.851 -18.366 -16.570 1.00 79.94 602 ILE A CA 1
ATOM 4808 C C . ILE A 1 602 ? 40.707 -19.130 -17.251 1.00 79.94 602 ILE A C 1
ATOM 4810 O O . ILE A 1 602 ? 39.975 -19.873 -16.598 1.00 79.94 602 ILE A O 1
ATOM 4814 N N . VAL A 1 603 ? 40.556 -18.994 -18.568 1.00 79.06 603 VAL A N 1
ATOM 4815 C CA . VAL A 1 603 ? 39.486 -19.648 -19.329 1.00 79.06 603 VAL A CA 1
ATOM 4816 C C . VAL A 1 603 ? 39.693 -21.161 -19.420 1.00 79.06 603 VAL A C 1
ATOM 4818 O O . VAL A 1 603 ? 38.724 -21.915 -19.335 1.00 79.06 603 VAL A O 1
ATOM 4821 N N . SER A 1 604 ? 40.935 -21.632 -19.503 1.00 79.94 604 SER A N 1
ATOM 4822 C CA . SER A 1 604 ? 41.248 -23.063 -19.455 1.00 79.94 604 SER A CA 1
ATOM 4823 C C . SER A 1 604 ? 40.895 -23.669 -18.096 1.00 79.94 604 SER A C 1
ATOM 4825 O O . SER A 1 604 ? 40.422 -24.806 -18.021 1.00 79.94 604 SER A O 1
ATOM 4827 N N . ILE A 1 605 ? 41.061 -22.914 -17.007 1.00 75.75 605 ILE A N 1
ATOM 4828 C CA . ILE A 1 605 ? 40.649 -23.334 -15.662 1.00 75.75 605 ILE A CA 1
ATOM 4829 C C . ILE A 1 605 ? 39.121 -23.341 -15.532 1.00 75.75 605 ILE A C 1
ATOM 4831 O O . ILE A 1 605 ? 38.564 -24.329 -15.064 1.00 75.75 605 ILE A O 1
ATOM 4835 N N . LEU A 1 606 ? 38.446 -22.271 -15.959 1.00 70.50 606 LEU A N 1
ATOM 4836 C CA . LEU A 1 606 ? 37.011 -22.081 -15.718 1.00 70.50 606 LEU A CA 1
ATOM 4837 C C . LEU A 1 606 ? 36.107 -22.809 -16.718 1.00 70.50 606 LEU A C 1
ATOM 4839 O O . LEU A 1 606 ? 35.060 -23.326 -16.339 1.00 70.50 606 LEU A O 1
ATOM 4843 N N . LEU A 1 607 ? 36.479 -22.816 -17.997 1.00 75.94 607 LEU A N 1
ATOM 4844 C CA . LEU A 1 607 ? 35.656 -23.321 -19.102 1.00 75.94 607 LEU A CA 1
ATOM 4845 C C . LEU A 1 607 ? 36.252 -24.565 -19.770 1.00 75.94 607 LEU A C 1
ATOM 4847 O O . LEU A 1 607 ? 35.619 -25.129 -20.662 1.00 75.94 607 LEU A O 1
ATOM 4851 N N . GLY A 1 608 ? 37.465 -24.978 -19.385 1.00 75.88 608 GLY A N 1
ATOM 4852 C CA . GLY A 1 608 ? 38.155 -26.116 -19.999 1.00 75.88 608 GLY A CA 1
ATOM 4853 C C . GLY A 1 608 ? 38.520 -25.893 -21.469 1.00 75.88 608 GLY A C 1
ATOM 4854 O O . GLY A 1 608 ? 38.679 -26.861 -22.206 1.00 75.88 608 GLY A O 1
ATOM 4855 N N . LYS A 1 609 ? 38.603 -24.633 -21.916 1.00 80.38 609 LYS A N 1
ATOM 4856 C CA . LYS A 1 609 ? 38.897 -24.260 -23.307 1.00 80.38 609 LYS A CA 1
ATOM 4857 C C . LYS A 1 609 ? 40.100 -23.329 -23.380 1.00 80.38 609 LYS A C 1
ATOM 4859 O O . LYS A 1 609 ? 40.299 -22.503 -22.497 1.00 80.38 609 LYS A O 1
ATOM 4864 N N . ARG A 1 610 ? 40.854 -23.437 -24.471 1.00 85.88 610 ARG A N 1
ATOM 4865 C CA . ARG A 1 610 ? 41.957 -22.544 -24.829 1.00 85.88 610 ARG A CA 1
ATOM 4866 C C . ARG A 1 610 ? 41.653 -21.910 -26.182 1.00 85.88 610 ARG A C 1
ATOM 4868 O O . ARG A 1 610 ? 41.172 -22.604 -27.078 1.00 85.88 610 ARG A O 1
ATOM 4875 N N . PHE A 1 611 ? 41.929 -20.621 -26.330 1.00 86.69 611 PHE A N 1
ATOM 4876 C CA . PHE A 1 611 ? 41.778 -19.908 -27.593 1.00 86.69 611 PHE A CA 1
ATOM 4877 C C . PHE A 1 611 ? 43.141 -19.639 -28.233 1.00 86.69 611 PHE A C 1
ATOM 4879 O O . PHE A 1 611 ? 44.137 -19.395 -27.550 1.00 86.69 611 PHE A O 1
ATOM 4886 N N . GLU A 1 612 ? 43.190 -19.678 -29.563 1.00 86.88 612 GLU A N 1
ATOM 4887 C CA . GLU A 1 612 ? 44.352 -19.196 -30.311 1.00 86.88 612 GLU A CA 1
ATOM 4888 C C . GLU A 1 612 ? 44.508 -17.683 -30.129 1.00 86.88 612 GLU A C 1
ATOM 4890 O O . GLU A 1 612 ? 43.515 -16.959 -30.005 1.00 86.88 612 GLU A O 1
ATOM 4895 N N . TYR A 1 613 ? 45.749 -17.190 -30.127 1.00 83.38 613 TYR A N 1
ATOM 4896 C CA . TYR A 1 613 ? 46.023 -15.763 -29.935 1.00 83.38 613 TYR A CA 1
ATOM 4897 C C . TYR A 1 613 ? 45.422 -14.906 -31.058 1.00 83.38 613 TYR A C 1
ATOM 4899 O O . TYR A 1 613 ? 45.061 -13.756 -30.832 1.00 83.38 613 TYR A O 1
ATOM 4907 N N . GLU A 1 614 ? 45.267 -15.476 -32.250 1.00 83.06 614 GLU A N 1
ATOM 4908 C CA . GLU A 1 614 ? 44.709 -14.859 -33.452 1.00 83.06 614 GLU A CA 1
ATOM 4909 C C . GLU A 1 614 ? 43.174 -14.869 -33.472 1.00 83.06 614 GLU A C 1
ATOM 4911 O O . GLU A 1 614 ? 42.561 -14.295 -34.375 1.00 83.06 614 GLU A O 1
ATOM 4916 N N . ASN A 1 615 ? 42.527 -15.515 -32.496 1.00 86.31 615 ASN A N 1
ATOM 4917 C CA . ASN A 1 615 ? 41.077 -15.614 -32.463 1.00 86.31 615 ASN A CA 1
ATOM 4918 C C . ASN A 1 615 ? 40.443 -14.223 -32.286 1.00 86.31 615 ASN A C 1
ATOM 4920 O O . ASN A 1 615 ? 40.492 -13.622 -31.212 1.00 86.31 615 ASN A O 1
ATOM 4924 N N . LEU A 1 616 ? 39.806 -13.731 -33.350 1.00 79.00 616 LEU A N 1
ATOM 4925 C CA . LEU A 1 616 ? 39.214 -12.392 -33.414 1.00 79.00 616 LEU A CA 1
ATOM 4926 C C . LEU A 1 616 ? 38.160 -12.151 -32.327 1.00 79.00 616 LEU A C 1
ATOM 4928 O O . LEU A 1 616 ? 38.126 -11.074 -31.739 1.00 79.00 616 LEU A O 1
ATOM 4932 N N . THR A 1 617 ? 37.321 -13.143 -32.027 1.00 77.62 617 THR A N 1
ATOM 4933 C CA . THR A 1 617 ? 36.286 -13.028 -30.989 1.00 77.62 617 THR A CA 1
ATOM 4934 C C . THR A 1 617 ? 36.900 -12.949 -29.594 1.00 77.62 617 THR A C 1
ATOM 4936 O O . THR A 1 617 ? 36.457 -12.154 -28.768 1.00 77.62 617 THR A O 1
ATOM 4939 N N . PHE A 1 618 ? 37.946 -13.734 -29.337 1.00 81.19 618 PHE A N 1
ATOM 4940 C CA . PHE A 1 618 ? 38.686 -13.696 -28.080 1.00 81.19 618 PHE A CA 1
ATOM 4941 C C . PHE A 1 618 ? 39.406 -12.355 -27.898 1.00 81.19 618 PHE A C 1
ATOM 4943 O O . PHE A 1 618 ? 39.283 -11.731 -26.849 1.00 81.19 618 PHE A O 1
ATOM 4950 N N . GLN A 1 619 ? 40.056 -11.846 -28.947 1.00 77.88 619 GLN A N 1
ATOM 4951 C CA . GLN A 1 619 ? 40.702 -10.530 -28.936 1.00 77.88 619 GLN A CA 1
ATOM 4952 C C . GLN A 1 619 ? 39.698 -9.386 -28.721 1.00 77.88 619 GLN A C 1
ATOM 4954 O O . GLN A 1 619 ? 39.949 -8.487 -27.922 1.00 77.88 619 GLN A O 1
ATOM 4959 N N . GLN A 1 620 ? 38.528 -9.434 -29.366 1.00 76.62 620 GLN A N 1
ATOM 4960 C CA . GLN A 1 620 ? 37.455 -8.455 -29.146 1.00 76.62 620 GLN A CA 1
ATOM 4961 C C . GLN A 1 620 ? 36.921 -8.489 -27.711 1.00 76.62 620 GLN A C 1
ATOM 4963 O O . GLN A 1 620 ? 36.636 -7.437 -27.139 1.00 76.62 620 GLN A O 1
ATOM 4968 N N . LEU A 1 621 ? 36.802 -9.680 -27.117 1.00 75.81 621 LEU A N 1
ATOM 4969 C CA . LEU A 1 621 ? 36.380 -9.836 -25.728 1.00 75.81 621 LEU A CA 1
ATOM 4970 C C . LEU A 1 621 ? 37.410 -9.236 -24.763 1.00 75.81 621 LEU A C 1
ATOM 4972 O O . LEU A 1 621 ? 37.026 -8.498 -23.862 1.00 75.81 621 LEU A O 1
ATOM 4976 N N . LEU A 1 622 ? 38.703 -9.502 -24.974 1.00 73.75 622 LEU A N 1
ATOM 4977 C CA . LEU A 1 622 ? 39.780 -8.928 -24.160 1.00 73.75 622 LEU A CA 1
ATOM 4978 C C . LEU A 1 622 ? 39.811 -7.402 -24.263 1.00 73.75 622 LEU A C 1
ATOM 4980 O O . LEU A 1 622 ? 39.829 -6.725 -23.241 1.00 73.75 622 LEU A O 1
ATOM 4984 N N . GLN A 1 623 ? 39.685 -6.852 -25.473 1.00 71.88 623 GLN A N 1
ATOM 4985 C CA . GLN A 1 623 ? 39.588 -5.403 -25.674 1.00 71.88 623 GLN A CA 1
ATOM 4986 C C . GLN A 1 623 ? 38.355 -4.788 -25.004 1.00 71.88 623 GLN A C 1
ATOM 4988 O O . GLN A 1 623 ? 38.404 -3.647 -24.547 1.00 71.88 623 GLN A O 1
ATOM 4993 N N . LEU A 1 624 ? 37.231 -5.507 -24.961 1.00 68.31 624 LEU A N 1
ATOM 4994 C CA . LEU A 1 624 ? 36.036 -5.049 -24.259 1.00 68.31 624 LEU A CA 1
ATOM 4995 C C . LEU A 1 624 ? 36.264 -5.031 -22.744 1.00 68.31 624 LEU A C 1
ATOM 4997 O O . LEU A 1 624 ? 35.894 -4.056 -22.095 1.00 68.31 624 LEU A O 1
ATOM 5001 N N . VAL A 1 625 ? 36.891 -6.073 -22.194 1.00 64.94 625 VAL A N 1
ATOM 5002 C CA . VAL A 1 625 ? 37.253 -6.143 -20.771 1.00 64.94 625 VAL A CA 1
ATOM 5003 C C . VAL A 1 625 ? 38.218 -5.014 -20.407 1.00 64.94 625 VAL A C 1
ATOM 5005 O O . VAL A 1 625 ? 37.949 -4.294 -19.450 1.00 64.94 625 VAL A O 1
ATOM 5008 N N . ASP A 1 626 ? 39.257 -4.780 -21.208 1.00 62.84 626 ASP A N 1
ATOM 5009 C CA . ASP A 1 626 ? 40.211 -3.686 -20.990 1.00 62.84 626 ASP A CA 1
ATOM 5010 C C . ASP A 1 626 ? 39.523 -2.316 -21.049 1.00 62.84 626 ASP A C 1
ATOM 5012 O O . ASP A 1 626 ? 39.736 -1.477 -20.176 1.00 62.84 626 ASP A O 1
ATOM 5016 N N . LYS A 1 627 ? 38.616 -2.095 -22.012 1.00 61.94 627 LYS A N 1
ATOM 5017 C CA . LYS A 1 627 ? 37.815 -0.860 -22.086 1.00 61.94 627 LYS A CA 1
ATOM 5018 C C . LYS A 1 627 ? 36.919 -0.668 -20.870 1.00 61.94 627 LYS A C 1
ATOM 5020 O O . LYS A 1 627 ? 36.778 0.460 -20.413 1.00 61.94 627 LYS A O 1
ATOM 5025 N N . ILE A 1 628 ? 36.312 -1.738 -20.357 1.00 60.09 628 ILE A N 1
ATOM 5026 C CA . ILE A 1 628 ? 35.487 -1.690 -19.145 1.00 60.09 628 ILE A CA 1
ATOM 5027 C C . ILE A 1 628 ? 36.357 -1.305 -17.944 1.00 60.09 628 ILE A C 1
ATOM 5029 O O . ILE A 1 628 ? 35.996 -0.394 -17.205 1.00 60.09 628 ILE A O 1
ATOM 5033 N N . VAL A 1 629 ? 37.522 -1.939 -17.778 1.00 57.41 629 VAL A N 1
ATOM 5034 C CA . VAL A 1 629 ? 38.474 -1.631 -16.697 1.00 57.41 629 VAL A CA 1
ATOM 5035 C C . VAL A 1 629 ? 38.968 -0.182 -16.786 1.00 57.41 629 VAL A C 1
ATOM 5037 O O . VAL A 1 629 ? 38.952 0.526 -15.779 1.00 57.41 629 VAL A O 1
ATOM 5040 N N . LEU A 1 630 ? 39.320 0.289 -17.986 1.00 55.12 630 LEU A N 1
ATOM 5041 C CA . LEU A 1 630 ? 39.735 1.672 -18.246 1.00 55.12 630 LEU A CA 1
ATOM 5042 C C . LEU A 1 630 ? 38.616 2.677 -17.960 1.00 55.12 630 LEU A C 1
ATOM 5044 O O . LEU A 1 630 ? 38.874 3.712 -17.352 1.00 55.12 630 LEU A O 1
ATOM 5048 N N . LEU A 1 631 ? 37.367 2.371 -18.330 1.00 54.28 631 LEU A N 1
ATOM 5049 C CA . LEU A 1 631 ? 36.214 3.237 -18.066 1.00 54.28 631 LEU A CA 1
ATOM 5050 C C . LEU A 1 631 ? 36.093 3.559 -16.568 1.00 54.28 631 LEU A C 1
ATOM 5052 O O . LEU A 1 631 ? 35.875 4.714 -16.201 1.00 54.28 631 LEU A O 1
ATOM 5056 N N . PHE A 1 632 ? 36.304 2.557 -15.711 1.00 51.75 632 PHE A N 1
ATOM 5057 C CA . PHE A 1 632 ? 36.266 2.701 -14.254 1.00 51.75 632 PHE A CA 1
ATOM 5058 C C . PHE A 1 632 ? 37.467 3.457 -13.664 1.00 51.75 632 PHE A C 1
ATOM 5060 O O . PHE A 1 632 ? 37.375 3.946 -12.542 1.00 51.75 632 PHE A O 1
ATOM 5067 N N . ALA A 1 633 ? 38.577 3.578 -14.395 1.00 49.22 633 ALA A N 1
ATOM 5068 C CA . ALA A 1 633 ? 39.770 4.309 -13.960 1.00 49.22 633 ALA A CA 1
ATOM 5069 C C . ALA A 1 633 ? 39.756 5.801 -14.361 1.00 49.22 633 ALA A C 1
ATOM 5071 O O . ALA A 1 633 ? 40.650 6.559 -13.968 1.00 49.22 633 ALA A O 1
ATOM 5072 N N . THR A 1 634 ? 38.751 6.240 -15.133 1.00 50.12 634 THR A N 1
ATOM 5073 C CA . THR A 1 634 ? 38.680 7.611 -15.660 1.00 50.12 634 THR A CA 1
ATOM 5074 C C . THR A 1 634 ? 38.290 8.646 -14.595 1.00 50.12 634 THR A C 1
ATOM 5076 O O . THR A 1 634 ? 37.418 8.386 -13.762 1.00 50.12 634 THR A O 1
ATOM 5079 N N . PRO A 1 635 ? 38.828 9.882 -14.666 1.00 46.22 635 PRO A N 1
ATOM 5080 C CA . PRO A 1 635 ? 38.408 10.986 -13.798 1.00 46.22 635 PRO A CA 1
ATOM 5081 C C . PRO A 1 635 ? 36.898 11.262 -13.857 1.00 46.22 635 PRO A C 1
ATOM 5083 O O . PRO A 1 635 ? 36.298 11.651 -12.863 1.00 46.22 635 PRO A O 1
ATOM 5086 N N . SER A 1 636 ? 36.265 11.037 -15.011 1.00 42.53 636 SER A N 1
ATOM 5087 C CA . SER A 1 636 ? 34.824 11.226 -15.211 1.00 42.53 636 SER A CA 1
ATOM 5088 C C . SER A 1 636 ? 33.983 10.216 -14.425 1.00 42.53 636 SER A C 1
ATOM 5090 O O . SER A 1 636 ? 32.980 10.608 -13.832 1.00 42.53 636 SER A O 1
ATOM 5092 N N . ALA A 1 637 ? 34.402 8.946 -14.358 1.00 46.41 637 ALA A N 1
ATOM 5093 C CA . ALA A 1 637 ? 33.763 7.943 -13.504 1.00 46.41 637 ALA A CA 1
ATOM 5094 C C . ALA A 1 637 ? 33.889 8.309 -12.012 1.00 46.41 637 ALA A C 1
ATOM 5096 O O . ALA A 1 637 ? 32.926 8.174 -11.261 1.00 46.41 637 ALA A O 1
ATOM 5097 N N . MET A 1 638 ? 35.029 8.883 -11.610 1.00 48.00 638 MET A N 1
ATOM 5098 C CA . MET A 1 638 ? 35.265 9.369 -10.241 1.00 48.00 638 MET A CA 1
ATOM 5099 C C . MET A 1 638 ? 34.446 10.630 -9.894 1.00 48.00 638 MET A C 1
ATOM 5101 O O . MET A 1 638 ? 34.046 10.821 -8.749 1.00 48.00 638 MET A O 1
ATOM 5105 N N . VAL A 1 639 ? 34.144 11.491 -10.874 1.00 43.06 639 VAL A N 1
ATOM 5106 C CA . VAL A 1 639 ? 33.242 12.648 -10.690 1.00 43.06 639 VAL A CA 1
ATOM 5107 C C . VAL A 1 639 ? 31.778 12.203 -10.578 1.00 43.06 639 VAL A C 1
ATOM 5109 O O . VAL A 1 639 ? 31.027 12.759 -9.776 1.00 43.06 639 VAL A O 1
ATOM 5112 N N . ILE A 1 640 ? 31.363 11.169 -11.320 1.00 44.12 640 ILE A N 1
ATOM 5113 C CA . ILE A 1 640 ? 30.031 10.560 -11.164 1.00 44.12 640 ILE A CA 1
ATOM 5114 C C . ILE A 1 640 ? 29.866 9.998 -9.741 1.00 44.12 640 ILE A C 1
ATOM 5116 O O . ILE A 1 640 ? 28.822 10.215 -9.129 1.00 44.12 640 ILE A O 1
ATOM 5120 N N . GLU A 1 641 ? 30.906 9.379 -9.167 1.00 44.19 641 GLU A N 1
ATOM 5121 C CA . GLU A 1 641 ? 30.913 8.963 -7.753 1.00 44.19 641 GLU A CA 1
ATOM 5122 C C . GLU A 1 641 ? 30.739 10.142 -6.779 1.00 44.19 641 GLU A C 1
ATOM 5124 O O . GLU A 1 641 ? 29.988 10.026 -5.812 1.00 44.19 641 GLU A O 1
ATOM 5129 N N . GLN A 1 642 ? 31.373 11.292 -7.042 1.00 40.62 642 GLN A N 1
ATOM 5130 C CA . GLN A 1 642 ? 31.200 12.507 -6.231 1.00 40.62 642 GLN A CA 1
ATOM 5131 C C . GLN A 1 642 ? 29.780 13.077 -6.311 1.00 40.62 642 GLN A C 1
ATOM 5133 O O . GLN A 1 642 ? 29.206 13.443 -5.290 1.00 40.62 642 GLN A O 1
ATOM 5138 N N . THR A 1 643 ? 29.197 13.113 -7.510 1.00 39.06 643 THR A N 1
ATOM 5139 C CA . THR A 1 643 ? 27.874 13.720 -7.729 1.00 39.06 643 THR A CA 1
ATOM 5140 C C . THR A 1 643 ? 26.761 12.905 -7.058 1.00 39.06 643 THR A C 1
ATOM 5142 O O . THR A 1 643 ? 25.779 13.476 -6.601 1.00 39.06 643 THR A O 1
ATOM 5145 N N . PHE A 1 644 ? 26.935 11.583 -6.948 1.00 36.88 644 PHE A N 1
ATOM 5146 C CA . PHE A 1 644 ? 26.010 10.683 -6.249 1.00 36.88 644 PHE A CA 1
ATOM 5147 C C . PHE A 1 644 ? 26.140 10.702 -4.719 1.00 36.88 644 PHE A C 1
ATOM 5149 O O . PHE A 1 644 ? 25.211 10.284 -4.040 1.00 36.88 644 PHE A O 1
ATOM 5156 N N . LEU A 1 645 ? 27.275 11.145 -4.168 1.00 34.94 645 LEU A N 1
ATOM 5157 C CA . LEU A 1 645 ? 27.461 11.307 -2.719 1.00 34.94 645 LEU A CA 1
ATOM 5158 C C . LEU A 1 645 ? 26.955 12.670 -2.207 1.00 34.94 645 LEU A C 1
ATOM 5160 O O . LEU A 1 645 ? 26.740 12.823 -1.005 1.00 34.94 645 LEU A O 1
ATOM 5164 N N . GLU A 1 646 ? 26.764 13.647 -3.101 1.00 32.03 646 GLU A N 1
ATOM 5165 C CA . GLU A 1 646 ? 26.210 14.978 -2.798 1.00 32.03 646 GLU A CA 1
ATOM 5166 C C . GLU A 1 646 ? 24.682 15.086 -3.005 1.00 32.03 646 GLU A C 1
ATOM 5168 O O . GLU A 1 646 ? 24.087 16.102 -2.637 1.00 32.03 646 GLU A O 1
ATOM 5173 N N . THR A 1 647 ? 24.032 14.046 -3.540 1.00 30.12 647 THR A N 1
ATOM 5174 C CA . THR A 1 647 ? 22.564 13.928 -3.698 1.00 30.12 647 THR A CA 1
ATOM 5175 C C . THR A 1 647 ? 21.984 12.840 -2.820 1.00 30.12 647 THR A C 1
ATOM 5177 O O . THR A 1 647 ? 20.886 13.065 -2.260 1.00 30.12 647 THR A O 1
#